Protein AF-A0A9D3VYA8-F1 (afdb_monomer)

Mean predicted aligned error: 19.54 Å

pLDDT: mean 80.14, std 23.49, range [23.16, 98.88]

Sequence (656 aa):
MRLHTLLFSSLFLSYAVVLATAVQCGEEAGGALCPGGICRSKWGYCGTTDSYCLVENGCQLNCTDGDSGGGGGGGGGGGGSGGDGGALGDIISSELFEEMLPYRNDRRCPAANFYTYDASIAAAKLYPDFAATGDNDTRKRKVAAFLGQTSHETTGGWEGAPGGRYAWGYCFNEEVGCPAGYCDNNPNYPCYAGVNHCGRGPMQLSWNYNYGQFGESIGQKEELLQHPEVLKTNVTLSFMSALWLWMTAQPSKPSCHSVITGEWTPSANDIAAGRLPGYGVITNIINGGLECGNGGTDDRVESRIKFYERYCDILGVSYGPNLDCYNQRPFNWALSFCSNALPGSAMQCEKQPCSATAMFPTAQWCCRDANNDYYRHKKIGFRTNCNKGDAGCGCGCGGGSDGGGGLSSIVTREVFEEMLPYRNDPRCPAAGFYTYDALMAAAKAYPAFAATGDDATRKREVAAFFGQTSHETAAGRGRNPPGGPFLWGYCYSKEVKPLSEYCEWTNQQFPCVPGQKYYGRGPIQLTWNYNYGQFGAAIGKEKEMLENPDLLLTDASLAFQSALWFWMTPQRLMPSCHDVIVGAWMPSARDKAAGRFPGYGVITNIINGGQCGRGRNAAGEDRIGFYKRYCDMFGVNPGDYLDCYNQKDFRKDSLY

Radius of gyration: 30.88 Å; Cα contacts (8 Å, |Δi|>4): 1058; chains: 1; bounding box: 106×86×83 Å

Structure (mmCIF, N/CA/C/O backbone):
data_AF-A0A9D3VYA8-F1
#
_entry.id   AF-A0A9D3VYA8-F1
#
loop_
_atom_site.group_PDB
_atom_site.id
_atom_site.type_symbol
_atom_site.label_atom_id
_atom_site.label_alt_id
_atom_site.label_comp_id
_atom_site.label_asym_id
_atom_site.label_entity_id
_atom_site.label_seq_id
_atom_site.pdbx_PDB_ins_code
_atom_site.Cartn_x
_atom_site.Cartn_y
_atom_site.Cartn_z
_atom_site.occupancy
_atom_site.B_iso_or_equiv
_atom_site.auth_seq_id
_atom_site.auth_comp_id
_atom_site.auth_asym_id
_atom_site.auth_atom_id
_atom_site.pdbx_PDB_model_num
ATOM 1 N N . MET A 1 1 ? -75.998 -3.523 -37.723 1.00 33.00 1 MET A N 1
ATOM 2 C CA . MET A 1 1 ? -75.131 -2.939 -38.768 1.00 33.00 1 MET A CA 1
ATOM 3 C C . MET A 1 1 ? -73.687 -3.243 -38.355 1.00 33.00 1 MET A C 1
ATOM 5 O O . MET A 1 1 ? -73.348 -2.806 -37.272 1.00 33.00 1 MET A O 1
ATOM 9 N N . ARG A 1 2 ? -72.977 -4.114 -39.112 1.00 34.09 2 ARG A N 1
ATOM 10 C CA . ARG A 1 2 ? -71.502 -4.267 -39.353 1.00 34.09 2 ARG A CA 1
ATOM 11 C C . ARG A 1 2 ? -70.496 -3.772 -38.272 1.00 34.09 2 ARG A C 1
ATOM 13 O O . ARG A 1 2 ? -70.697 -2.693 -37.755 1.00 34.09 2 ARG A O 1
ATOM 20 N N . LEU A 1 3 ? -69.321 -4.348 -37.971 1.00 33.41 3 LEU A N 1
ATOM 21 C CA . LEU A 1 3 ? -68.477 -5.469 -38.434 1.00 33.41 3 LEU A CA 1
ATOM 22 C C . LEU A 1 3 ? -67.254 -5.566 -37.460 1.00 33.41 3 LEU A C 1
ATOM 24 O O . LEU A 1 3 ? -67.073 -4.706 -36.606 1.00 33.41 3 LEU A O 1
ATOM 28 N N . HIS A 1 4 ? -66.424 -6.592 -37.654 1.00 36.47 4 HIS A N 1
ATOM 29 C CA . HIS A 1 4 ? -65.164 -7.023 -37.017 1.00 36.47 4 HIS A CA 1
ATOM 30 C C . HIS A 1 4 ? -63.978 -6.036 -36.798 1.00 36.47 4 HIS A C 1
ATOM 32 O O . HIS A 1 4 ? -63.759 -5.129 -37.587 1.00 36.47 4 HIS A O 1
ATOM 38 N N . THR A 1 5 ? -63.200 -6.340 -35.740 1.00 38.28 5 THR A N 1
ATOM 39 C CA . THR A 1 5 ? -61.725 -6.530 -35.568 1.00 38.28 5 THR A CA 1
ATOM 40 C C . THR A 1 5 ? -60.646 -5.810 -36.435 1.00 38.28 5 THR A C 1
ATOM 42 O O . THR A 1 5 ? -60.729 -5.834 -37.655 1.00 38.28 5 THR A O 1
ATOM 45 N N . LEU A 1 6 ? -59.533 -5.424 -35.755 1.00 37.41 6 LEU A N 1
ATOM 46 C CA . LEU A 1 6 ? -58.081 -5.366 -36.136 1.00 37.41 6 LEU A CA 1
ATOM 47 C C . LEU A 1 6 ? -57.352 -4.012 -36.417 1.00 37.41 6 LEU A C 1
ATOM 49 O O . LEU A 1 6 ? -57.686 -3.295 -37.347 1.00 37.41 6 LEU A O 1
ATOM 53 N N . LEU A 1 7 ? -56.245 -3.834 -35.655 1.00 37.84 7 LEU A N 1
ATOM 54 C CA . LEU A 1 7 ? -54.875 -3.322 -35.957 1.00 37.84 7 LEU A CA 1
ATOM 55 C C . LEU A 1 7 ? -54.589 -1.870 -36.418 1.00 37.84 7 LEU A C 1
ATOM 57 O O . LEU A 1 7 ? -55.109 -1.442 -37.433 1.00 37.84 7 LEU A O 1
ATOM 61 N N . PHE A 1 8 ? -53.643 -1.206 -35.716 1.00 33.47 8 PHE A N 1
ATOM 62 C CA . PHE A 1 8 ? -52.465 -0.402 -36.176 1.00 33.47 8 PHE A CA 1
ATOM 63 C C . PHE A 1 8 ? -51.817 0.244 -34.919 1.00 33.47 8 PHE A C 1
ATOM 65 O O . PHE A 1 8 ? -52.465 1.034 -34.244 1.00 33.47 8 PHE A O 1
ATOM 72 N N . SER A 1 9 ? -50.725 -0.254 -34.324 1.00 32.47 9 SER A N 1
ATOM 73 C CA . SER A 1 9 ? -49.282 -0.177 -34.654 1.00 32.47 9 SER A CA 1
ATOM 74 C C . SER A 1 9 ? -48.638 1.230 -34.698 1.00 32.47 9 SER A C 1
ATOM 76 O O . SER A 1 9 ? -48.922 2.035 -35.574 1.00 32.47 9 SER A O 1
ATOM 78 N N . SER A 1 10 ? -47.682 1.426 -33.772 1.00 35.53 10 SER A N 1
ATOM 79 C CA . SER A 1 10 ? -46.368 2.094 -33.906 1.00 35.53 10 SER A CA 1
ATOM 80 C C . SER A 1 10 ? -46.259 3.548 -34.404 1.00 35.53 10 SER A C 1
ATOM 82 O O . SER A 1 10 ? -46.356 3.792 -35.600 1.00 35.53 10 SER A O 1
ATOM 84 N N . LEU A 1 11 ? -45.860 4.467 -33.511 1.00 31.92 11 LEU A N 1
ATOM 85 C CA . LEU A 1 11 ? -44.580 5.212 -33.548 1.00 31.92 11 LEU A CA 1
ATOM 86 C C . LEU A 1 11 ? -44.562 6.244 -32.397 1.00 31.92 11 LEU A C 1
ATOM 88 O O . LEU A 1 11 ? -45.218 7.275 -32.477 1.00 31.92 11 LEU A O 1
ATOM 92 N N . PHE A 1 12 ? -43.777 6.003 -31.348 1.00 32.81 12 PHE A N 1
ATOM 93 C CA . PHE A 1 12 ? -43.219 7.080 -30.524 1.00 32.81 12 PHE A CA 1
ATOM 94 C C . PHE A 1 12 ? -41.742 6.763 -30.330 1.00 32.81 12 PHE A C 1
ATOM 96 O O . PHE A 1 12 ? -41.365 5.895 -29.548 1.00 32.81 12 PHE A O 1
ATOM 103 N N . LEU A 1 13 ? -40.924 7.419 -31.150 1.00 35.16 13 LEU A N 1
ATOM 104 C CA . LEU A 1 13 ? -39.476 7.383 -31.072 1.00 35.16 13 LEU A CA 1
ATOM 105 C C . LEU A 1 13 ? -39.065 8.254 -29.879 1.00 35.16 13 LEU A C 1
ATOM 107 O O . LEU A 1 13 ? -39.243 9.470 -29.884 1.00 35.16 13 LEU A O 1
ATOM 111 N N . SER A 1 14 ? -38.561 7.605 -28.840 1.00 32.88 14 SER A N 1
ATOM 112 C CA . SER A 1 14 ? -37.882 8.214 -27.706 1.00 32.88 14 SER A CA 1
ATOM 113 C C . SER A 1 14 ? -36.555 8.822 -28.162 1.00 32.88 14 SER A C 1
ATOM 115 O O . SER A 1 14 ? -35.639 8.090 -28.533 1.00 32.88 14 SER A O 1
ATOM 117 N N . TYR A 1 15 ? -36.441 10.147 -28.096 1.00 28.88 15 TYR A N 1
ATOM 118 C CA . TYR A 1 15 ? -35.158 10.847 -28.103 1.00 28.88 15 TYR A CA 1
ATOM 119 C C . TYR A 1 15 ? -34.894 11.316 -26.668 1.00 28.88 15 TYR A C 1
ATOM 121 O O . TYR A 1 15 ? -35.325 12.390 -26.257 1.00 28.88 15 TYR A O 1
ATOM 129 N N . ALA A 1 16 ? -34.253 10.464 -25.870 1.00 32.81 16 ALA A N 1
ATOM 130 C CA . ALA A 1 16 ? -33.649 10.882 -24.614 1.00 32.81 16 ALA A CA 1
ATOM 131 C C . ALA A 1 16 ? -32.246 11.398 -24.949 1.00 32.81 16 ALA A C 1
ATOM 133 O O . ALA A 1 16 ? -31.333 10.622 -25.222 1.00 32.81 16 ALA A O 1
ATOM 134 N N . VAL A 1 17 ? -32.099 12.721 -24.995 1.00 30.31 17 VAL A N 1
ATOM 135 C CA . VAL A 1 17 ? -30.789 13.374 -25.036 1.00 30.31 17 VAL A CA 1
ATOM 136 C C . VAL A 1 17 ? -30.126 13.125 -23.684 1.00 30.31 17 VAL A C 1
ATOM 138 O O . VAL A 1 17 ? -30.571 13.652 -22.666 1.00 30.31 17 VAL A O 1
ATOM 141 N N . VAL A 1 18 ? -29.078 12.305 -23.669 1.00 29.38 18 VAL A N 1
ATOM 142 C CA . VAL A 1 18 ? -28.147 12.225 -22.542 1.00 29.38 18 VAL A CA 1
ATOM 143 C C . VAL A 1 18 ? -27.319 13.507 -22.572 1.00 29.38 18 VAL A C 1
ATOM 145 O O . VAL A 1 18 ? -26.428 13.663 -23.404 1.00 29.38 18 VAL A O 1
ATOM 148 N N . LEU A 1 19 ? -27.652 14.461 -21.704 1.00 30.20 19 LEU A N 1
ATOM 149 C CA . LEU A 1 19 ? -26.764 15.577 -21.401 1.00 30.20 19 LEU A CA 1
ATOM 150 C C . LEU A 1 19 ? -25.624 15.027 -20.543 1.00 30.20 19 LEU A C 1
ATOM 152 O O . LEU A 1 19 ? -25.824 14.708 -19.373 1.00 30.20 19 LEU A O 1
ATOM 156 N N . ALA A 1 20 ? -24.435 14.903 -21.134 1.00 36.03 20 ALA A N 1
ATOM 157 C CA . ALA A 1 20 ? -23.204 14.780 -20.369 1.00 36.03 20 ALA A CA 1
ATOM 158 C C . ALA A 1 20 ? -23.088 16.024 -19.476 1.00 36.03 20 ALA A C 1
ATOM 160 O O . ALA A 1 20 ? -23.044 17.152 -19.972 1.00 36.03 20 ALA A O 1
ATOM 161 N N . THR A 1 21 ? -23.108 15.844 -18.159 1.00 42.31 21 THR A N 1
ATOM 162 C CA . THR A 1 21 ? -22.959 16.951 -17.214 1.00 42.31 21 THR A CA 1
ATOM 163 C C . THR A 1 21 ? -21.509 17.420 -17.238 1.00 42.31 21 THR A C 1
ATOM 165 O O . THR A 1 21 ? -20.638 16.797 -16.636 1.00 42.31 21 THR A O 1
ATOM 168 N N . ALA A 1 22 ? -21.235 18.504 -17.963 1.00 56.75 22 ALA A N 1
ATOM 169 C CA . ALA A 1 22 ? -19.954 19.194 -17.889 1.00 56.75 22 ALA A CA 1
ATOM 170 C C . ALA A 1 22 ? -19.773 19.787 -16.479 1.00 56.75 22 ALA A C 1
ATOM 172 O O . ALA A 1 22 ? -20.692 20.400 -15.934 1.00 56.75 22 ALA A O 1
ATOM 173 N N . VAL A 1 23 ? -18.592 19.603 -15.887 1.00 71.94 23 VAL A N 1
ATOM 174 C CA . VAL A 1 23 ? -18.273 20.115 -14.546 1.00 71.94 23 VAL A CA 1
ATOM 175 C C . VAL A 1 23 ? -18.161 21.639 -14.604 1.00 71.94 23 VAL A C 1
ATOM 177 O O . VAL A 1 23 ? -17.323 22.165 -15.339 1.00 71.94 23 VAL A O 1
ATOM 180 N N . GLN A 1 24 ? -19.007 22.339 -13.844 1.00 78.44 24 GLN A N 1
ATOM 181 C CA . GLN A 1 24 ? -18.977 23.799 -13.725 1.00 78.44 24 GLN A CA 1
ATOM 182 C C . GLN A 1 24 ? -17.791 24.272 -12.875 1.00 78.44 24 GLN A C 1
ATOM 184 O O . GLN A 1 24 ? -17.395 23.623 -11.908 1.00 78.44 24 GLN A O 1
ATOM 189 N N . CYS A 1 25 ? -17.223 25.418 -13.234 1.00 78.69 25 CYS A N 1
ATOM 190 C CA . CYS A 1 25 ? -16.074 26.039 -12.587 1.00 78.69 25 CYS A CA 1
ATOM 191 C C . CYS A 1 25 ? -16.088 27.566 -12.778 1.00 78.69 25 CYS A C 1
ATOM 193 O O . CYS A 1 25 ? -16.800 28.099 -13.622 1.00 78.69 25 CYS A O 1
ATOM 195 N N . GLY A 1 26 ? -15.278 28.294 -12.008 1.00 74.56 26 GLY A N 1
ATOM 196 C CA . GLY A 1 26 ? -15.246 29.763 -12.062 1.00 74.56 26 GLY A CA 1
ATOM 197 C C . GLY A 1 26 ? -16.197 30.438 -11.077 1.00 74.56 26 GLY A C 1
ATOM 198 O O . GLY A 1 26 ? -16.671 29.809 -10.133 1.00 74.56 26 GLY A O 1
ATOM 199 N N . GLU A 1 27 ? -16.406 31.747 -11.237 1.00 72.25 27 GLU A N 1
ATOM 200 C CA . GLU A 1 27 ? -17.120 32.579 -10.251 1.00 72.25 27 GLU A CA 1
ATOM 201 C C . GLU A 1 27 ? -18.569 32.132 -10.036 1.00 72.25 27 GLU A C 1
ATOM 203 O O . GLU A 1 27 ? -19.033 32.070 -8.898 1.00 72.25 27 GLU A O 1
ATOM 208 N N . GLU A 1 28 ? -19.244 31.715 -11.107 1.00 69.69 28 GLU A N 1
ATOM 209 C CA . GLU A 1 28 ? -20.617 31.196 -11.064 1.00 69.69 28 GLU A CA 1
ATOM 210 C C . GLU A 1 28 ? -20.727 29.852 -10.316 1.00 69.69 28 GLU A C 1
ATOM 212 O O . GLU A 1 28 ? -21.808 29.477 -9.872 1.00 69.69 28 GLU A O 1
ATOM 217 N N . ALA A 1 29 ? -19.596 29.170 -10.094 1.00 68.38 29 ALA A N 1
ATOM 218 C CA . ALA A 1 29 ? -19.467 27.949 -9.300 1.00 68.38 29 ALA A CA 1
ATOM 219 C C . ALA A 1 29 ? -18.707 28.186 -7.975 1.00 68.38 29 ALA A C 1
ATOM 221 O O . ALA A 1 29 ? -17.994 27.306 -7.490 1.00 68.38 29 ALA A O 1
ATOM 222 N N . GLY A 1 30 ? -18.793 29.391 -7.398 1.00 70.75 30 GLY A N 1
ATOM 223 C CA . GLY A 1 30 ? -18.169 29.711 -6.107 1.00 70.75 30 GLY A CA 1
ATOM 224 C C . GLY A 1 30 ? -16.637 29.749 -6.140 1.00 70.75 30 GLY A C 1
ATOM 225 O O . GLY A 1 30 ? -15.991 29.525 -5.119 1.00 70.75 30 GLY A O 1
ATOM 226 N N . GLY A 1 31 ? -16.045 29.997 -7.312 1.00 69.50 31 GLY A N 1
ATOM 227 C CA . GLY A 1 31 ? -14.595 30.031 -7.510 1.00 69.50 31 GLY A CA 1
ATOM 228 C C . GLY A 1 31 ? -13.957 28.661 -7.758 1.00 69.50 31 GLY A C 1
ATOM 229 O O . GLY A 1 31 ? -12.730 28.575 -7.812 1.00 69.50 31 GLY A O 1
ATOM 230 N N . ALA A 1 32 ? -14.756 27.603 -7.942 1.00 69.50 32 ALA A N 1
ATOM 231 C CA . ALA A 1 32 ? -14.263 26.244 -8.146 1.00 69.50 32 ALA A CA 1
ATOM 232 C C . ALA A 1 32 ? -13.229 26.159 -9.287 1.00 69.50 32 ALA A C 1
ATOM 234 O O . ALA A 1 32 ? -13.427 26.679 -10.395 1.00 69.50 32 ALA A O 1
ATOM 235 N N . LEU A 1 33 ? -12.098 25.510 -9.001 1.00 78.94 33 LEU A N 1
ATOM 236 C CA . LEU A 1 33 ? -11.060 25.203 -9.982 1.00 78.94 33 LEU A CA 1
ATOM 237 C C . LEU A 1 33 ? -11.414 23.931 -10.744 1.00 78.94 33 LEU A C 1
ATOM 239 O O . LEU A 1 33 ? -12.127 23.067 -10.235 1.00 78.94 33 LEU A O 1
ATOM 243 N N . CYS A 1 34 ? -10.881 23.806 -11.955 1.00 74.00 34 CYS A N 1
ATOM 244 C CA . CYS A 1 34 ? -11.037 22.573 -12.702 1.00 74.00 34 CYS A CA 1
ATOM 245 C C . CYS A 1 34 ? -10.220 21.435 -12.078 1.00 74.00 34 CYS A C 1
ATOM 247 O O . CYS A 1 34 ? -9.012 21.608 -11.873 1.00 74.00 34 CYS A O 1
ATOM 249 N N . PRO A 1 35 ? -10.845 20.277 -11.786 1.00 65.31 35 PRO A N 1
ATOM 250 C CA . PRO A 1 35 ? -10.139 19.110 -11.272 1.00 65.31 35 PRO A CA 1
ATOM 251 C C . PRO A 1 35 ? -8.998 18.698 -12.206 1.00 65.31 35 PRO A C 1
ATOM 253 O O . PRO A 1 35 ? -9.144 18.727 -13.425 1.00 65.31 35 PRO A O 1
ATOM 256 N N . GLY A 1 36 ? -7.844 18.338 -11.643 1.00 64.19 36 GLY A N 1
ATOM 257 C CA . GLY A 1 36 ? -6.691 17.886 -12.429 1.00 64.19 36 GLY A CA 1
ATOM 258 C C . GLY A 1 36 ? -5.996 18.969 -13.264 1.00 64.19 36 GLY A C 1
ATOM 259 O O . GLY A 1 36 ? -5.175 18.631 -14.107 1.00 64.19 36 GLY A O 1
ATOM 260 N N . GLY A 1 37 ? -6.302 20.256 -13.055 1.00 70.44 37 GLY A N 1
ATOM 261 C CA . GLY A 1 37 ? -5.626 21.349 -13.764 1.00 70.44 37 GLY A CA 1
ATOM 262 C C . GLY A 1 37 ? -6.012 21.478 -15.240 1.00 70.44 37 GLY A C 1
ATOM 263 O O . GLY A 1 37 ? -5.282 22.096 -16.007 1.00 70.44 37 GLY A O 1
ATOM 264 N N . ILE A 1 38 ? -7.155 20.918 -15.644 1.00 82.00 38 ILE A N 1
ATOM 265 C CA . ILE A 1 38 ? -7.670 21.046 -17.015 1.00 82.00 38 ILE A CA 1
ATOM 266 C C . ILE A 1 38 ? -8.242 22.446 -17.283 1.00 82.00 38 ILE A C 1
ATOM 268 O O . ILE A 1 38 ? -8.399 23.262 -16.366 1.00 82.00 38 ILE A O 1
ATOM 272 N N . CYS A 1 39 ? -8.528 22.733 -18.550 1.00 86.56 39 CYS A N 1
ATOM 273 C CA . CYS A 1 39 ? -8.854 24.071 -19.020 1.00 86.56 39 CYS A CA 1
ATOM 274 C C . CYS A 1 39 ? -10.237 24.534 -18.559 1.00 86.56 39 CYS A C 1
ATOM 276 O O . CYS A 1 39 ? -11.213 23.775 -18.593 1.00 86.56 39 CYS A O 1
ATOM 278 N N . ARG A 1 40 ? -10.332 25.812 -18.181 1.00 89.62 40 ARG A N 1
ATOM 279 C CA . ARG A 1 40 ? -11.600 26.505 -17.936 1.00 89.62 40 ARG A CA 1
ATOM 280 C C . ARG A 1 40 ? -12.033 27.216 -19.211 1.00 89.62 40 ARG A C 1
ATOM 282 O O . ARG A 1 40 ? -11.410 28.196 -19.608 1.00 89.62 40 ARG A O 1
ATOM 289 N N . SER A 1 41 ? -13.143 26.778 -19.796 1.00 87.94 41 SER A N 1
ATOM 290 C CA . SER A 1 41 ? -13.761 27.466 -20.937 1.00 87.94 41 SER A CA 1
ATOM 291 C C . SER A 1 41 ? -14.290 28.857 -20.565 1.00 87.94 41 SER A C 1
ATOM 293 O O . SER A 1 41 ? -14.527 29.156 -19.392 1.00 87.94 41 SER A O 1
ATOM 295 N N . LYS A 1 42 ? -14.593 29.684 -21.577 1.00 86.69 42 LYS A N 1
ATOM 296 C CA . LYS A 1 42 ? -15.246 30.996 -21.385 1.00 86.69 42 LYS A CA 1
ATOM 297 C C . LYS A 1 42 ? -16.598 30.946 -20.672 1.00 86.69 42 LYS A C 1
ATOM 299 O O . LYS A 1 42 ? -17.074 31.977 -20.213 1.00 86.69 42 LYS A O 1
ATOM 304 N N . TRP A 1 43 ? -17.217 29.769 -20.620 1.00 83.44 43 TRP A N 1
ATOM 305 C CA . TRP A 1 43 ? -18.551 29.550 -20.066 1.00 83.44 43 TRP A CA 1
ATOM 306 C C . TRP A 1 43 ? -18.526 28.968 -18.650 1.00 83.44 43 TRP A C 1
ATOM 308 O O . TRP A 1 43 ? -19.571 28.565 -18.157 1.00 83.44 43 TRP A O 1
ATOM 318 N N . GLY A 1 44 ? -17.352 28.870 -18.013 1.00 84.12 44 GLY A N 1
ATOM 319 C CA . GLY A 1 44 ? -17.255 28.329 -16.657 1.00 84.12 44 GLY A CA 1
ATOM 320 C C . GLY A 1 44 ? -17.471 26.818 -16.600 1.00 84.12 44 GLY A C 1
ATOM 321 O O . GLY A 1 44 ? -18.125 26.311 -15.695 1.00 84.12 44 GLY A O 1
ATOM 322 N N . TYR A 1 45 ? -16.932 26.086 -17.576 1.00 84.56 45 TYR A N 1
ATOM 323 C CA . TYR A 1 45 ? -16.919 24.620 -17.571 1.00 84.56 45 TYR A CA 1
ATOM 324 C C . TYR A 1 45 ? -15.518 24.081 -17.805 1.00 84.56 45 TYR A C 1
ATOM 326 O O . TYR A 1 45 ? -14.739 24.681 -18.553 1.00 84.56 45 TYR A O 1
ATOM 334 N N . CYS A 1 46 ? -15.232 22.933 -17.199 1.00 83.06 46 CYS A N 1
ATOM 335 C CA . CYS A 1 46 ? -13.968 22.224 -17.334 1.00 83.06 46 CYS A CA 1
ATOM 336 C C . CYS A 1 46 ? -13.967 21.272 -18.523 1.00 83.06 46 CYS A C 1
ATOM 338 O O . CYS A 1 46 ? -14.928 20.532 -18.733 1.00 83.06 46 CYS A O 1
ATOM 340 N N . GLY A 1 47 ? -12.865 21.258 -19.267 1.00 77.44 47 GLY A N 1
ATO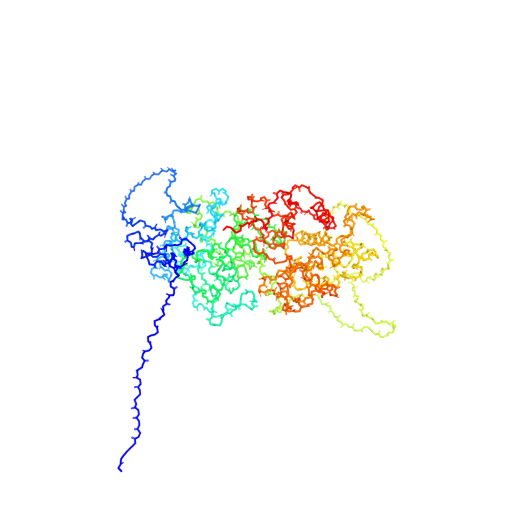M 341 C CA . GLY A 1 47 ? -12.677 20.342 -20.384 1.00 77.44 47 GLY A CA 1
ATOM 342 C C . GLY A 1 47 ? -11.263 20.406 -20.945 1.00 77.44 47 GLY A C 1
ATOM 343 O O . GLY A 1 47 ? -10.449 21.225 -20.528 1.00 77.44 47 GLY A O 1
ATOM 344 N N . THR A 1 48 ? -10.973 19.505 -21.876 1.00 79.69 48 THR A N 1
ATOM 345 C CA . THR A 1 48 ? -9.631 19.307 -22.448 1.00 79.69 48 THR A CA 1
ATOM 346 C C . THR A 1 48 ? -9.581 19.519 -23.960 1.00 79.69 48 THR A C 1
ATOM 348 O O . THR A 1 48 ? -8.534 19.327 -24.565 1.00 79.69 48 THR A O 1
ATOM 351 N N . THR A 1 49 ? -10.702 19.879 -24.592 1.00 75.50 49 THR A N 1
ATOM 352 C CA . THR A 1 49 ? -10.758 20.114 -26.043 1.00 75.50 49 THR A CA 1
ATOM 353 C C . THR A 1 49 ? -10.492 21.579 -26.373 1.00 75.50 49 THR A C 1
ATOM 355 O O . THR A 1 49 ? -10.631 22.453 -25.516 1.00 75.50 49 THR A O 1
ATOM 358 N N . ASP A 1 50 ? -10.202 21.872 -27.638 1.00 79.81 50 ASP A N 1
ATOM 359 C CA . ASP A 1 50 ? -9.936 23.225 -28.146 1.00 79.81 50 ASP A CA 1
ATOM 360 C C . ASP A 1 50 ? -11.007 24.256 -27.763 1.00 79.81 50 ASP A C 1
ATOM 362 O O . ASP A 1 50 ? -10.700 25.414 -27.479 1.00 79.81 50 ASP A O 1
ATOM 366 N N . SER A 1 51 ? -12.271 23.828 -27.687 1.00 76.06 51 SER A N 1
ATOM 367 C CA . SER A 1 51 ? -13.396 24.675 -27.262 1.00 76.06 51 SER A CA 1
ATOM 368 C C . SER A 1 51 ? -13.329 25.124 -25.791 1.00 76.06 51 SER A C 1
ATOM 370 O O . SER A 1 51 ? -13.960 26.116 -25.423 1.00 76.06 51 SER A O 1
ATOM 372 N N . TYR A 1 52 ? -12.548 24.423 -24.963 1.00 83.50 52 TYR A N 1
ATOM 373 C CA . TYR A 1 52 ? -12.296 24.730 -23.553 1.00 83.50 52 TYR A CA 1
ATOM 374 C C . TYR A 1 52 ? -10.911 25.335 -23.326 1.00 83.50 52 TYR A C 1
ATOM 376 O O . TYR A 1 52 ? -10.771 26.151 -22.418 1.00 83.50 52 TYR A O 1
ATOM 384 N N . CYS A 1 53 ? -9.917 24.930 -24.120 1.00 84.69 53 CYS A N 1
ATOM 385 C CA . CYS A 1 53 ? -8.503 25.202 -23.870 1.00 84.69 53 CYS A CA 1
ATOM 386 C C . CYS A 1 53 ? -7.911 26.347 -24.686 1.00 84.69 53 CYS A C 1
ATOM 388 O O . CYS A 1 53 ? -7.018 27.025 -24.184 1.00 84.69 53 CYS A O 1
ATOM 390 N N . LEU A 1 54 ? -8.389 26.609 -25.905 1.00 84.50 54 LEU A N 1
ATOM 391 C CA . LEU A 1 54 ? -7.765 27.639 -26.732 1.00 84.50 54 LEU A CA 1
ATOM 392 C C . LEU A 1 54 ? -8.082 29.043 -26.219 1.00 84.50 54 LEU A C 1
ATOM 394 O O . LEU A 1 54 ? -9.242 29.389 -25.959 1.00 84.50 54 LEU A O 1
ATOM 398 N N . VAL A 1 55 ? -7.046 29.880 -26.141 1.00 83.88 55 VAL A N 1
ATOM 399 C CA . VAL A 1 55 ? -7.191 31.303 -25.802 1.00 83.88 55 VAL A CA 1
ATOM 400 C C . VAL A 1 55 ? -8.125 32.003 -26.797 1.00 83.88 55 VAL A C 1
ATOM 402 O O . VAL A 1 55 ? -8.995 32.767 -26.380 1.00 83.88 55 VAL A O 1
ATOM 405 N N . GLU A 1 56 ? -8.055 31.662 -28.090 1.00 83.38 56 GLU A N 1
ATOM 406 C CA . GLU A 1 56 ? -8.965 32.194 -29.119 1.00 83.38 56 GLU A CA 1
ATOM 407 C C . GLU A 1 56 ? -10.442 31.823 -28.895 1.00 83.38 56 GLU A C 1
ATOM 409 O O . GLU A 1 56 ? -11.339 32.594 -29.241 1.00 83.38 56 GLU A O 1
ATOM 414 N N . ASN A 1 57 ? -10.715 30.693 -28.234 1.00 81.31 57 ASN A N 1
ATOM 415 C CA . ASN A 1 57 ? -12.071 30.274 -27.872 1.00 81.31 57 ASN A CA 1
ATOM 416 C C . ASN A 1 57 ? -12.555 30.878 -26.543 1.00 81.31 57 ASN A C 1
ATOM 418 O O . ASN A 1 57 ? -13.711 30.668 -26.154 1.00 81.31 57 ASN A O 1
ATOM 422 N N . GLY A 1 58 ? -11.720 31.696 -25.894 1.00 77.81 58 GLY A N 1
ATOM 423 C CA . GLY A 1 58 ? -12.018 32.425 -24.664 1.00 77.81 58 GLY A CA 1
ATOM 424 C C . GLY A 1 58 ? -11.705 31.648 -23.386 1.00 77.81 58 GLY A C 1
ATOM 425 O O . GLY A 1 58 ? -12.319 31.910 -22.352 1.00 77.81 58 GLY A O 1
ATOM 426 N N . CYS A 1 59 ? -10.789 30.679 -23.436 1.00 90.44 59 CYS A N 1
ATOM 427 C CA . CYS A 1 59 ? -10.330 29.997 -22.231 1.00 90.44 59 CYS A CA 1
ATOM 428 C C . CYS A 1 59 ? -9.883 31.000 -21.144 1.00 90.44 59 CYS A C 1
ATOM 430 O O . CYS A 1 59 ? -9.230 32.003 -21.427 1.00 90.44 59 CYS A O 1
ATOM 432 N N . GLN A 1 60 ? -10.258 30.728 -19.893 1.00 79.06 60 GLN A N 1
ATOM 433 C CA . GLN A 1 60 ? -10.043 31.612 -18.744 1.00 79.06 60 GLN A CA 1
ATOM 434 C C . GLN A 1 60 ? -8.925 31.136 -17.802 1.00 79.06 60 GLN A C 1
ATOM 436 O O . GLN A 1 60 ? -8.397 31.940 -17.037 1.00 79.06 60 GLN A O 1
ATOM 441 N N . LEU A 1 61 ? -8.593 29.838 -17.793 1.00 79.06 61 LEU A N 1
ATOM 442 C CA . LEU A 1 61 ? -7.566 29.254 -16.920 1.00 79.06 61 LEU A CA 1
ATOM 443 C C . LEU A 1 61 ? -7.008 27.959 -17.532 1.00 79.06 61 LEU A C 1
ATOM 445 O O . LEU A 1 61 ? -7.786 27.168 -18.062 1.00 79.06 61 LEU A O 1
ATOM 449 N N . ASN A 1 62 ? -5.695 27.727 -17.400 1.00 80.19 62 ASN A N 1
ATOM 450 C CA . ASN A 1 62 ? -4.964 26.581 -17.973 1.00 80.19 62 ASN A CA 1
ATOM 451 C C . ASN A 1 62 ? -5.121 26.471 -19.501 1.00 80.19 62 ASN A C 1
ATOM 453 O O . ASN A 1 62 ? -5.446 25.413 -20.025 1.00 80.19 62 ASN A O 1
ATOM 457 N N . CYS A 1 63 ? -4.938 27.595 -20.195 1.00 84.62 63 CYS A N 1
ATOM 458 C CA . CYS A 1 63 ? -5.199 27.736 -21.626 1.00 84.62 63 CYS A CA 1
ATOM 459 C C . CYS A 1 63 ? -3.974 27.445 -22.490 1.00 84.62 63 CYS A C 1
ATOM 461 O O . CYS A 1 63 ? -2.840 27.571 -22.031 1.00 84.62 63 CYS A O 1
ATOM 463 N N . THR A 1 64 ? -4.218 27.122 -23.756 1.00 79.50 64 THR A N 1
ATOM 464 C CA . THR A 1 64 ? -3.198 26.884 -24.779 1.00 79.50 64 THR A CA 1
ATOM 465 C C . THR A 1 64 ? -3.274 27.956 -25.869 1.00 79.50 64 THR A C 1
ATOM 467 O O . THR A 1 64 ? -4.364 28.293 -26.346 1.00 79.50 64 THR A O 1
ATOM 470 N N . ASP A 1 65 ? -2.119 28.490 -26.269 1.00 66.62 65 ASP A N 1
ATOM 471 C CA . ASP A 1 65 ? -2.006 29.410 -27.403 1.00 66.62 65 ASP A CA 1
ATOM 472 C C . ASP A 1 65 ? -2.027 28.594 -28.702 1.00 66.62 65 ASP A C 1
ATOM 474 O O . ASP A 1 65 ? -1.250 27.655 -28.874 1.00 66.62 65 ASP A O 1
ATOM 478 N N . GLY A 1 66 ? -2.971 28.902 -29.591 1.00 55.00 66 GLY A N 1
ATOM 479 C CA . GLY A 1 66 ? -3.152 28.186 -30.850 1.00 55.00 66 GLY A CA 1
ATOM 480 C C . GLY A 1 66 ? -2.036 28.498 -31.841 1.00 55.00 66 GLY A C 1
ATOM 481 O O . GLY A 1 66 ? -2.208 29.362 -32.693 1.00 55.00 66 GLY A O 1
ATOM 482 N N . ASP A 1 67 ? -0.912 27.791 -31.753 1.00 42.69 67 ASP A N 1
ATOM 483 C CA . ASP A 1 67 ? 0.037 27.699 -32.862 1.00 42.69 67 ASP A CA 1
ATOM 484 C C . ASP A 1 67 ? 0.559 26.263 -32.999 1.00 42.69 67 ASP A C 1
ATOM 486 O O . ASP A 1 67 ? 1.393 25.772 -32.240 1.00 42.69 67 ASP A O 1
ATOM 490 N N . SER A 1 68 ? -0.003 25.542 -33.963 1.00 43.03 68 SER A N 1
ATOM 491 C CA . SER A 1 68 ? 0.501 24.257 -34.442 1.00 43.03 68 SER A CA 1
ATOM 492 C C . SER A 1 68 ? 0.461 24.288 -35.963 1.00 43.03 68 SER A C 1
ATOM 494 O O . SER A 1 68 ? -0.494 23.838 -36.595 1.00 43.03 68 SER A O 1
ATOM 496 N N . GLY A 1 69 ? 1.510 24.864 -36.549 1.00 34.34 69 GLY A N 1
ATOM 497 C CA . GLY A 1 69 ? 1.732 24.934 -37.988 1.00 34.34 69 GLY A CA 1
ATOM 498 C C . GLY A 1 69 ? 3.103 24.391 -38.400 1.00 34.34 69 GLY A C 1
ATOM 499 O O . GLY A 1 69 ? 4.075 25.127 -38.429 1.00 34.34 69 GLY A O 1
ATOM 500 N N . GLY A 1 70 ? 3.144 23.104 -38.757 1.00 30.95 70 GLY A N 1
ATOM 501 C CA . GLY A 1 70 ? 3.921 22.520 -39.863 1.00 30.95 70 GLY A CA 1
ATOM 502 C C . GLY A 1 70 ? 5.433 22.778 -40.023 1.00 30.95 70 GLY A C 1
ATOM 503 O O . GLY A 1 70 ? 5.848 23.812 -40.525 1.00 30.95 70 GLY A O 1
ATOM 504 N N . GLY A 1 71 ? 6.206 21.690 -39.904 1.00 29.50 71 GLY A N 1
ATOM 505 C CA . GLY A 1 71 ? 7.066 21.220 -41.001 1.00 29.50 71 GLY A CA 1
ATOM 506 C C . GLY A 1 71 ? 8.541 21.647 -41.037 1.00 29.50 71 GLY A C 1
ATOM 507 O O . GLY A 1 71 ? 8.872 22.772 -41.381 1.00 29.50 71 GLY A O 1
ATOM 508 N N . GLY A 1 72 ? 9.422 20.644 -40.927 1.00 27.31 72 GLY A N 1
ATOM 509 C CA . GLY A 1 72 ? 10.577 20.519 -41.825 1.00 27.31 72 GLY A CA 1
ATOM 510 C C . GLY A 1 72 ? 11.972 20.793 -41.255 1.00 27.31 72 GLY A C 1
ATOM 511 O O . GLY A 1 72 ? 12.432 21.924 -41.245 1.00 27.31 72 GLY A O 1
ATOM 512 N N . GLY A 1 73 ? 12.709 19.703 -41.014 1.00 27.33 73 GLY A N 1
ATOM 513 C CA . GLY A 1 73 ? 14.072 19.552 -41.535 1.00 27.33 73 GLY A CA 1
ATOM 514 C C . GLY A 1 73 ? 15.251 19.950 -40.641 1.00 27.33 73 GLY A C 1
ATOM 515 O O . GLY A 1 73 ? 15.525 21.123 -40.436 1.00 27.33 73 GLY A O 1
ATOM 516 N N . GLY A 1 74 ? 16.077 18.947 -40.322 1.00 26.86 74 GLY A N 1
ATOM 517 C CA . GLY A 1 74 ? 17.534 19.096 -40.388 1.00 26.86 74 GLY A CA 1
ATOM 518 C C . GLY A 1 74 ? 18.307 19.076 -39.069 1.00 26.86 74 GLY A C 1
ATOM 519 O O . GLY A 1 74 ? 18.531 20.111 -38.465 1.00 26.86 74 GLY A O 1
ATOM 520 N N . GLY A 1 75 ? 18.861 17.902 -38.751 1.00 28.69 75 GLY A N 1
ATOM 521 C CA . GLY A 1 75 ? 20.290 17.753 -38.457 1.00 28.69 75 GLY A CA 1
ATOM 522 C C . GLY A 1 75 ? 20.838 18.223 -37.104 1.00 28.69 75 GLY A C 1
ATOM 523 O O . GLY A 1 75 ? 21.129 19.393 -36.915 1.00 28.69 75 GLY A O 1
ATOM 524 N N . GLY A 1 76 ? 21.232 17.238 -36.290 1.00 28.77 76 GLY A N 1
ATOM 525 C CA . GLY A 1 76 ? 22.555 17.238 -35.659 1.00 28.77 76 GLY A CA 1
ATOM 526 C C . GLY A 1 76 ? 22.673 17.804 -34.243 1.00 28.77 76 GLY A C 1
ATOM 527 O O . GLY A 1 76 ? 22.771 19.004 -34.051 1.00 28.77 76 GLY A O 1
ATOM 528 N N . GLY A 1 77 ? 22.881 16.888 -33.292 1.00 30.00 77 GLY A N 1
ATOM 529 C CA . GLY A 1 77 ? 23.925 17.025 -32.273 1.00 30.00 77 GLY A CA 1
ATOM 530 C C . GLY A 1 77 ? 23.641 17.905 -31.053 1.00 30.00 77 GLY A C 1
ATOM 531 O O . GLY A 1 77 ? 23.812 19.112 -31.094 1.00 30.00 77 GLY A O 1
ATOM 532 N N . GLY A 1 78 ? 23.446 17.235 -29.913 1.00 32.25 78 GLY A N 1
ATOM 533 C CA . GLY A 1 78 ? 24.038 17.653 -28.640 1.00 32.25 78 GLY A CA 1
ATOM 534 C C . GLY A 1 78 ? 23.255 18.653 -27.787 1.00 32.25 78 GLY A C 1
ATOM 535 O O . GLY A 1 78 ? 23.384 19.853 -27.956 1.00 32.25 78 GLY A O 1
ATOM 536 N N . GLY A 1 79 ? 22.612 18.120 -26.744 1.00 34.56 79 GLY A N 1
ATOM 537 C CA . GLY A 1 79 ? 22.599 18.717 -25.405 1.00 34.56 79 GLY A CA 1
ATOM 538 C C . GLY A 1 79 ? 21.695 19.929 -25.156 1.00 34.56 79 GLY A C 1
ATOM 539 O O . GLY A 1 79 ? 22.080 21.059 -25.417 1.00 34.56 79 GLY A O 1
ATOM 540 N N . GLY A 1 80 ? 20.601 19.685 -24.428 1.00 35.00 80 GLY A N 1
ATOM 541 C CA . GLY A 1 80 ? 20.094 20.629 -23.426 1.00 35.00 80 GLY A CA 1
ATOM 542 C C . GLY A 1 80 ? 18.808 21.389 -23.765 1.00 35.00 80 GLY A C 1
ATOM 543 O O . GLY A 1 80 ? 18.851 22.420 -24.415 1.00 35.00 80 GLY A O 1
ATOM 544 N N . SER A 1 81 ? 17.715 20.923 -23.147 1.00 47.03 81 SER A N 1
ATOM 545 C CA . SER A 1 81 ? 16.573 21.688 -22.611 1.00 47.03 81 SER A CA 1
ATOM 546 C C . SER A 1 81 ? 15.745 22.589 -23.546 1.00 47.03 81 SER A C 1
ATOM 548 O O . SER A 1 81 ? 16.107 23.730 -23.814 1.00 47.03 81 SER A O 1
ATOM 550 N N . GLY A 1 82 ? 14.518 22.135 -23.832 1.00 33.28 82 GLY A N 1
ATOM 551 C CA . GLY A 1 82 ? 13.353 22.971 -24.165 1.00 33.28 82 GLY A CA 1
ATOM 552 C C . GLY A 1 82 ? 12.242 22.143 -24.826 1.00 33.28 82 GLY A C 1
ATOM 553 O O . GLY A 1 82 ? 12.443 21.672 -25.932 1.00 33.28 82 GLY A O 1
ATOM 554 N N . GLY A 1 83 ? 11.076 21.870 -24.240 1.00 46.59 83 GLY A N 1
ATOM 555 C CA . GLY A 1 83 ? 10.520 22.174 -22.924 1.00 46.59 83 GLY A CA 1
ATOM 556 C C . GLY A 1 83 ? 9.337 21.229 -22.629 1.00 46.59 83 GLY A C 1
ATOM 557 O O . GLY A 1 83 ? 8.821 20.580 -23.527 1.00 46.59 83 GLY A O 1
ATOM 558 N N . ASP A 1 84 ? 8.959 21.155 -21.349 1.00 62.41 84 ASP A N 1
ATOM 559 C CA . ASP A 1 84 ? 7.737 20.556 -20.776 1.00 62.41 84 ASP A CA 1
ATOM 560 C C . ASP A 1 84 ? 7.570 19.010 -20.678 1.00 62.41 84 ASP A C 1
ATOM 562 O O . ASP A 1 84 ? 6.794 18.572 -19.827 1.00 62.41 84 ASP A O 1
ATOM 566 N N . GLY A 1 85 ? 8.341 18.171 -21.381 1.00 57.56 85 GLY A N 1
ATOM 567 C CA . GLY A 1 85 ? 8.205 16.692 -21.350 1.00 57.56 85 GLY A CA 1
ATOM 568 C C . GLY A 1 85 ? 8.483 15.976 -20.006 1.00 57.56 85 GLY A C 1
ATOM 569 O O . GLY A 1 85 ? 8.185 14.790 -19.841 1.00 57.56 85 GLY A O 1
ATOM 570 N N . GLY A 1 86 ? 9.043 16.673 -19.014 1.00 81.56 86 GLY A N 1
ATOM 571 C CA . GLY A 1 86 ? 9.409 16.098 -17.713 1.00 81.56 86 GLY A CA 1
ATOM 572 C C . GLY A 1 86 ? 10.431 14.952 -17.806 1.00 81.56 86 GLY A C 1
ATOM 573 O O . GLY A 1 86 ? 11.052 14.724 -18.840 1.00 81.56 86 GLY A O 1
ATOM 574 N N . ALA A 1 87 ? 10.591 14.190 -16.719 1.00 87.00 87 ALA A N 1
ATOM 575 C CA . ALA A 1 87 ? 11.611 13.137 -16.639 1.00 87.00 87 ALA A CA 1
ATOM 576 C C . ALA A 1 87 ? 11.428 11.998 -17.662 1.00 87.00 87 ALA A C 1
ATOM 578 O O . ALA A 1 87 ? 12.397 11.294 -17.951 1.00 87.00 87 ALA A O 1
ATOM 579 N N . LEU A 1 88 ? 10.202 11.797 -18.170 1.00 92.00 88 LEU A N 1
ATOM 580 C CA . LEU A 1 88 ? 9.904 10.828 -19.228 1.00 92.00 88 LEU A CA 1
ATOM 581 C C . LEU A 1 88 ? 10.293 11.373 -20.608 1.00 92.00 88 LEU A C 1
ATOM 583 O O . LEU A 1 88 ? 10.925 10.646 -21.368 1.00 92.00 88 LEU A O 1
ATOM 587 N N . GLY A 1 89 ? 9.998 12.647 -20.891 1.00 90.06 89 GLY A N 1
ATOM 588 C CA . GLY A 1 89 ? 10.406 13.319 -22.129 1.00 90.06 89 GLY A CA 1
ATOM 589 C C . GLY A 1 89 ? 11.926 13.420 -22.303 1.00 90.06 89 GLY A C 1
ATOM 590 O O . GLY A 1 89 ? 12.419 13.408 -23.425 1.00 90.06 89 GLY A O 1
ATOM 591 N N . ASP A 1 90 ? 12.686 13.428 -21.201 1.00 90.25 90 ASP A N 1
ATOM 592 C CA . ASP A 1 90 ? 14.155 13.330 -21.235 1.00 90.25 90 ASP A CA 1
ATOM 593 C C . ASP A 1 90 ? 14.666 11.978 -21.773 1.00 90.25 90 ASP A C 1
ATOM 595 O O . ASP A 1 90 ? 15.829 11.862 -22.164 1.00 90.25 90 ASP A O 1
ATOM 599 N N . ILE A 1 91 ? 13.834 10.933 -21.718 1.00 93.62 91 ILE A N 1
ATOM 600 C CA . ILE A 1 91 ? 14.188 9.557 -22.094 1.00 93.62 91 ILE A CA 1
ATOM 601 C C . ILE A 1 91 ? 13.608 9.212 -23.463 1.00 93.62 91 ILE A C 1
ATOM 603 O O . ILE A 1 91 ? 14.311 8.642 -24.295 1.00 93.62 91 ILE A O 1
ATOM 607 N N . ILE A 1 92 ? 12.331 9.532 -23.677 1.00 93.94 92 ILE A N 1
ATOM 608 C CA . ILE A 1 92 ? 11.606 9.289 -24.922 1.00 93.94 92 ILE A CA 1
ATOM 609 C C . ILE A 1 92 ? 11.047 10.608 -25.451 1.00 93.94 92 ILE A C 1
ATOM 611 O O . ILE A 1 92 ? 10.188 11.210 -24.820 1.00 93.94 92 ILE A O 1
ATOM 615 N N . SER A 1 93 ? 11.523 11.059 -26.612 1.00 93.62 93 SER A N 1
ATOM 616 C CA . SER A 1 93 ? 10.882 12.169 -27.324 1.00 93.62 93 SER A CA 1
ATOM 617 C C . SER A 1 93 ? 9.583 11.705 -27.991 1.00 93.62 93 SER A C 1
ATOM 619 O O . SER A 1 93 ? 9.317 10.501 -28.073 1.00 93.62 93 SER A O 1
ATOM 621 N N . SER A 1 94 ? 8.794 12.641 -28.521 1.00 90.94 94 SER A N 1
ATOM 622 C CA . SER A 1 94 ? 7.628 12.320 -29.351 1.00 90.94 94 SER A CA 1
ATOM 623 C C . SER A 1 94 ? 8.007 11.435 -30.537 1.00 90.94 94 SER A C 1
ATOM 625 O O . SER A 1 94 ? 7.346 10.433 -30.790 1.00 90.94 94 SER A O 1
ATOM 627 N N . GLU A 1 95 ? 9.112 11.735 -31.223 1.00 91.88 95 GLU A N 1
ATOM 628 C CA . GLU A 1 95 ? 9.595 10.936 -32.356 1.00 91.88 95 GLU A CA 1
ATOM 629 C C . GLU A 1 95 ? 9.973 9.520 -31.919 1.00 91.88 95 GLU A C 1
ATOM 631 O O . GLU A 1 95 ? 9.617 8.552 -32.591 1.00 91.88 95 GLU A O 1
ATOM 636 N N . LEU A 1 96 ? 10.649 9.387 -30.773 1.00 95.81 96 LEU A N 1
ATOM 637 C CA . LEU A 1 96 ? 11.034 8.079 -30.254 1.00 95.81 96 LEU A CA 1
ATOM 638 C C . LEU A 1 96 ? 9.813 7.275 -29.795 1.00 95.81 96 LEU A C 1
ATOM 640 O O . LEU A 1 96 ? 9.762 6.067 -30.000 1.00 95.81 96 LEU A O 1
ATOM 644 N N . PHE A 1 97 ? 8.800 7.928 -29.225 1.00 96.25 97 PHE A N 1
ATOM 645 C CA . PHE A 1 97 ? 7.529 7.287 -28.890 1.00 96.25 97 PHE A CA 1
ATOM 646 C C . PHE A 1 97 ? 6.827 6.725 -30.137 1.00 96.25 97 PHE A C 1
ATOM 648 O O . PHE A 1 97 ? 6.355 5.585 -30.111 1.00 96.25 97 PHE A O 1
ATOM 655 N N . GLU A 1 98 ? 6.818 7.471 -31.248 1.00 95.00 98 GLU A N 1
ATOM 656 C CA . GLU A 1 98 ? 6.297 6.984 -32.533 1.00 95.00 98 GLU A CA 1
ATOM 657 C C . GLU A 1 98 ? 7.130 5.824 -33.103 1.00 95.00 98 GLU A C 1
ATOM 659 O O . GLU A 1 98 ? 6.567 4.851 -33.605 1.00 95.00 98 GLU A O 1
ATOM 664 N N . GLU A 1 99 ? 8.459 5.868 -32.981 1.00 95.38 99 GLU A N 1
ATOM 665 C CA . GLU A 1 99 ? 9.347 4.775 -33.402 1.00 95.38 99 GLU A CA 1
ATOM 666 C C . GLU A 1 99 ? 9.146 3.501 -32.563 1.00 95.38 99 GLU A C 1
ATOM 668 O O . GLU A 1 99 ? 9.150 2.372 -33.078 1.00 95.38 99 GLU A O 1
ATOM 673 N N . MET A 1 100 ? 8.950 3.663 -31.255 1.00 97.38 100 MET A N 1
ATOM 674 C CA . MET A 1 100 ? 8.698 2.557 -30.340 1.00 97.38 100 MET A CA 1
ATOM 675 C C . MET A 1 100 ? 7.315 1.945 -30.592 1.00 97.38 100 MET A C 1
ATOM 677 O O . MET A 1 100 ? 7.204 0.720 -30.605 1.00 97.38 100 MET A O 1
ATOM 681 N N . LEU A 1 101 ? 6.283 2.735 -30.900 1.00 98.12 101 LEU A N 1
ATOM 682 C CA . LEU A 1 101 ? 4.915 2.243 -31.116 1.00 98.12 101 LEU A CA 1
ATOM 683 C C . LEU A 1 101 ? 4.372 2.544 -32.531 1.00 98.12 101 LEU A C 1
ATOM 685 O O . LEU A 1 101 ? 3.335 3.207 -32.663 1.00 98.12 101 LEU A O 1
ATOM 689 N N . PRO A 1 102 ? 5.012 2.030 -33.598 1.00 97.50 102 PRO A N 1
ATOM 690 C CA . PRO A 1 102 ? 4.810 2.526 -34.960 1.00 97.50 102 PRO A CA 1
ATOM 691 C C . PRO A 1 102 ? 3.483 2.091 -35.594 1.00 97.50 102 PRO A C 1
ATOM 693 O O . PRO A 1 102 ? 2.987 2.763 -36.494 1.00 97.50 102 PRO A O 1
ATOM 696 N N . TYR A 1 103 ? 2.886 0.982 -35.139 1.00 98.06 103 TYR A N 1
ATOM 697 C CA . TYR A 1 103 ? 1.636 0.451 -35.705 1.00 98.06 103 TYR A CA 1
ATOM 698 C C . TYR A 1 103 ? 0.409 0.631 -34.805 1.00 98.06 103 TYR A C 1
ATOM 700 O O . TYR A 1 103 ? -0.676 0.202 -35.188 1.00 98.06 103 TYR A O 1
ATOM 708 N N . ARG A 1 104 ? 0.520 1.301 -33.646 1.00 98.19 104 ARG A N 1
ATOM 709 C CA . ARG A 1 104 ? -0.633 1.489 -32.736 1.00 98.19 104 ARG A CA 1
ATOM 710 C C . ARG A 1 104 ? -1.790 2.272 -33.376 1.00 98.19 104 ARG A C 1
ATOM 712 O O . ARG A 1 104 ? -2.944 2.069 -33.021 1.00 98.19 104 ARG A O 1
ATOM 719 N N . ASN A 1 105 ? -1.471 3.140 -34.342 1.00 97.56 105 ASN A N 1
ATOM 720 C CA . ASN A 1 105 ? -2.429 3.946 -35.108 1.00 97.56 105 ASN A CA 1
ATOM 721 C C . ASN A 1 105 ? -2.798 3.318 -36.463 1.00 97.56 105 ASN A C 1
ATOM 723 O O . ASN A 1 105 ? -3.478 3.949 -37.274 1.00 97.56 105 ASN A O 1
ATOM 727 N N . ASP A 1 106 ? -2.354 2.089 -36.745 1.00 97.94 106 ASP A N 1
ATOM 728 C CA . ASP A 1 106 ? -2.778 1.377 -37.947 1.00 97.94 106 ASP A CA 1
ATOM 729 C C . ASP A 1 106 ? -4.291 1.129 -37.893 1.00 97.94 106 ASP A C 1
ATOM 731 O O . ASP A 1 106 ? -4.842 0.763 -36.859 1.00 97.94 106 ASP A O 1
ATOM 735 N N . ARG A 1 107 ? -4.974 1.268 -39.033 1.00 95.50 107 ARG A N 1
ATOM 736 C CA . ARG A 1 107 ? -6.430 1.064 -39.159 1.00 95.50 107 ARG A CA 1
ATOM 737 C C . ARG A 1 107 ? -6.934 -0.309 -38.695 1.00 95.50 107 ARG A C 1
ATOM 739 O O . ARG A 1 107 ? -8.139 -0.494 -38.560 1.00 95.50 107 ARG A O 1
ATOM 746 N N . ARG A 1 108 ? -6.047 -1.299 -38.552 1.00 96.38 108 ARG A N 1
ATOM 747 C CA . ARG A 1 108 ? -6.364 -2.633 -38.018 1.00 96.38 108 ARG A CA 1
ATOM 748 C C . ARG A 1 108 ? -6.484 -2.648 -36.494 1.00 96.38 108 ARG A C 1
ATOM 750 O O . ARG A 1 108 ? -7.052 -3.598 -35.966 1.00 96.38 108 ARG A O 1
ATOM 757 N N . CYS A 1 109 ? -5.966 -1.632 -35.808 1.00 97.31 109 CYS A N 1
ATOM 758 C CA . CYS A 1 109 ? -6.009 -1.527 -34.359 1.00 97.31 109 CYS A CA 1
ATOM 759 C C . CYS A 1 109 ? -7.301 -0.855 -33.882 1.00 97.31 109 CYS A C 1
ATOM 761 O O . CYS A 1 109 ? -7.570 0.283 -34.271 1.00 97.31 109 CYS A O 1
ATOM 763 N N . PRO A 1 110 ? -8.099 -1.507 -33.014 1.00 97.25 110 PRO A N 1
ATOM 764 C CA . PRO A 1 110 ? -9.308 -0.891 -32.465 1.00 97.25 110 PRO A CA 1
ATOM 765 C C . PRO A 1 110 ? -9.051 0.385 -31.657 1.00 97.25 110 PRO A C 1
ATOM 767 O O . PRO A 1 110 ? -9.922 1.246 -31.602 1.00 97.25 110 PRO A O 1
ATOM 770 N N . ALA A 1 111 ? -7.862 0.526 -31.062 1.00 96.62 111 ALA A N 1
ATOM 771 C CA . ALA A 1 111 ? -7.462 1.715 -30.310 1.00 96.62 111 ALA A CA 1
ATOM 772 C C . ALA A 1 111 ? -6.689 2.752 -31.153 1.00 96.62 111 ALA A C 1
ATOM 774 O O . ALA A 1 111 ? -5.997 3.603 -30.590 1.00 96.62 111 ALA A O 1
ATOM 775 N N . ALA A 1 112 ? -6.767 2.693 -32.489 1.00 95.81 112 ALA A N 1
ATOM 776 C CA . ALA A 1 112 ? -6.056 3.634 -33.353 1.00 95.81 112 ALA A CA 1
ATOM 777 C C . ALA A 1 112 ? -6.376 5.096 -32.991 1.00 95.81 112 ALA A C 1
ATOM 779 O O . ALA A 1 112 ? -7.539 5.481 -32.868 1.00 95.81 112 ALA A O 1
ATOM 780 N N . ASN A 1 113 ? -5.329 5.913 -32.850 1.00 93.12 113 ASN A N 1
ATOM 781 C CA . ASN A 1 113 ? -5.357 7.320 -32.428 1.00 93.12 113 ASN A CA 1
ATOM 782 C C . ASN A 1 113 ? -5.778 7.572 -30.970 1.00 93.12 113 ASN A C 1
ATOM 784 O O . ASN A 1 113 ? -5.922 8.727 -30.579 1.00 93.12 113 ASN A O 1
ATOM 788 N N . PHE A 1 114 ? -5.953 6.531 -30.150 1.00 97.12 114 PHE A N 1
ATOM 789 C CA . PHE A 1 114 ? -6.267 6.702 -28.731 1.00 97.12 114 PHE A CA 1
ATOM 790 C C . PHE A 1 114 ? -5.028 7.078 -27.911 1.00 97.12 114 PHE A C 1
ATOM 792 O O . PHE A 1 114 ? -5.056 8.051 -27.167 1.00 97.12 114 PHE A O 1
ATOM 799 N N . TYR A 1 115 ? -3.932 6.323 -28.047 1.00 97.75 115 TYR A N 1
ATOM 800 C CA . TYR A 1 115 ? -2.724 6.501 -27.236 1.00 97.75 115 TYR A CA 1
ATOM 801 C C . TYR A 1 115 ? -1.778 7.553 -27.822 1.00 97.75 115 TYR A C 1
ATOM 803 O O . TYR A 1 115 ? -1.092 7.309 -28.821 1.00 97.75 115 TYR A O 1
ATOM 811 N N . THR A 1 116 ? -1.700 8.712 -27.173 1.00 96.69 116 THR A N 1
ATOM 812 C CA . THR A 1 116 ? -0.858 9.837 -27.599 1.00 96.69 116 THR A CA 1
ATOM 813 C C . THR A 1 116 ? 0.368 10.003 -26.703 1.00 96.69 116 THR A C 1
ATOM 815 O O . THR A 1 116 ? 0.350 9.640 -25.523 1.00 96.69 116 THR A O 1
ATOM 818 N N . TYR A 1 117 ? 1.435 10.575 -27.268 1.00 93.94 117 TYR A N 1
ATOM 819 C CA . TYR A 1 117 ? 2.635 10.940 -26.516 1.00 93.94 117 TYR A CA 1
ATOM 820 C C . TYR A 1 117 ? 2.297 11.913 -25.377 1.00 93.94 117 TYR A C 1
ATOM 822 O O . TYR A 1 117 ? 2.634 11.641 -24.225 1.00 93.94 117 TYR A O 1
ATOM 830 N N . ASP A 1 118 ? 1.530 12.968 -25.661 1.00 89.44 118 ASP A N 1
ATOM 831 C CA . ASP A 1 118 ? 1.170 13.995 -24.675 1.00 89.44 118 ASP A CA 1
ATOM 832 C C . ASP A 1 118 ? 0.411 13.423 -23.477 1.00 89.44 118 ASP A C 1
ATOM 834 O O . ASP A 1 118 ? 0.689 13.784 -22.334 1.00 89.44 118 ASP A O 1
ATOM 838 N N . ALA A 1 119 ? -0.502 12.474 -23.706 1.00 88.56 119 ALA A N 1
ATOM 839 C CA . ALA A 1 119 ? -1.211 11.804 -22.621 1.00 88.56 119 ALA A CA 1
ATOM 840 C C . ALA A 1 119 ? -0.275 10.941 -21.764 1.00 88.56 119 ALA A C 1
ATOM 842 O O . ALA A 1 119 ? -0.435 10.885 -20.543 1.00 88.56 119 ALA A O 1
ATOM 843 N N . SER A 1 120 ? 0.725 10.301 -22.382 1.00 94.25 120 SER A N 1
ATOM 844 C CA . SER A 1 120 ? 1.740 9.538 -21.650 1.00 94.25 120 SER A CA 1
ATOM 845 C C . SER A 1 120 ? 2.613 10.447 -20.776 1.00 94.25 120 SER A C 1
ATOM 847 O O . SER A 1 120 ? 2.850 10.130 -19.609 1.00 94.25 120 SER A O 1
ATOM 849 N N . ILE A 1 121 ? 3.007 11.620 -21.288 1.00 92.56 121 ILE A N 1
ATOM 850 C CA . ILE A 1 121 ? 3.749 12.638 -20.537 1.00 92.56 121 ILE A CA 1
ATOM 851 C C . ILE A 1 121 ? 2.892 13.207 -19.403 1.00 92.56 121 ILE A C 1
ATOM 853 O O . ILE A 1 121 ? 3.353 13.284 -18.262 1.00 92.56 121 ILE A O 1
ATOM 857 N N . ALA A 1 122 ? 1.639 13.572 -19.685 1.00 82.62 122 ALA A N 1
ATOM 858 C CA . ALA A 1 122 ? 0.707 14.111 -18.698 1.00 82.62 122 ALA A CA 1
ATOM 859 C C . ALA A 1 122 ? 0.471 13.131 -17.541 1.00 82.62 122 ALA A C 1
ATOM 861 O O . ALA A 1 122 ? 0.538 13.525 -16.378 1.00 82.62 122 ALA A O 1
ATOM 862 N N . ALA A 1 123 ? 0.272 11.845 -17.844 1.00 86.94 123 ALA A N 1
ATOM 863 C CA . ALA A 1 123 ? 0.149 10.812 -16.826 1.00 86.94 123 ALA A CA 1
ATOM 864 C C . ALA A 1 123 ? 1.462 10.625 -16.048 1.00 86.94 123 ALA A C 1
ATOM 866 O O . ALA A 1 123 ? 1.444 10.609 -14.820 1.00 86.94 123 ALA A O 1
ATOM 867 N N . ALA A 1 124 ? 2.614 10.553 -16.724 1.00 88.12 124 ALA A N 1
ATOM 868 C CA . ALA A 1 124 ? 3.913 10.373 -16.072 1.00 88.12 124 ALA A CA 1
ATOM 869 C C . ALA A 1 124 ? 4.285 11.522 -15.120 1.00 88.12 124 ALA A C 1
ATOM 871 O O . ALA A 1 124 ? 4.905 11.275 -14.086 1.00 88.12 124 ALA A O 1
ATOM 872 N N . LYS A 1 125 ? 3.861 12.762 -15.405 1.00 83.25 125 LYS A N 1
ATOM 873 C CA . LYS A 1 125 ? 4.034 13.914 -14.498 1.00 83.25 125 LYS A CA 1
ATOM 874 C C . LYS A 1 125 ? 3.363 13.703 -13.130 1.00 83.25 125 LYS A C 1
ATOM 876 O O . LYS A 1 125 ? 3.831 14.263 -12.142 1.00 83.25 125 LYS A O 1
ATOM 881 N N . LEU A 1 126 ? 2.319 12.872 -13.049 1.00 82.56 126 LEU A N 1
ATOM 882 C CA . LEU A 1 126 ? 1.641 12.513 -11.794 1.00 82.56 126 LEU A CA 1
ATOM 883 C C . LEU A 1 126 ? 2.352 11.387 -11.020 1.00 82.56 126 LEU A C 1
ATOM 885 O O . LEU A 1 126 ? 2.061 11.176 -9.845 1.00 82.56 126 LEU A O 1
ATOM 889 N N . TYR A 1 127 ? 3.321 10.708 -11.644 1.00 86.88 127 TYR A N 1
ATOM 890 C CA . TYR A 1 127 ? 4.158 9.667 -11.041 1.00 86.88 127 TYR A CA 1
ATOM 891 C C . TYR A 1 127 ? 5.640 10.055 -11.179 1.00 86.88 127 TYR A C 1
ATOM 893 O O . TYR A 1 127 ? 6.378 9.404 -11.921 1.00 86.88 127 TYR A O 1
ATOM 901 N N . PRO A 1 128 ? 6.111 11.112 -10.489 1.00 79.88 128 PRO A N 1
ATOM 902 C CA . PRO A 1 128 ? 7.401 11.752 -10.772 1.00 79.88 128 PRO A CA 1
ATOM 903 C C . PRO A 1 128 ? 8.608 10.807 -10.662 1.00 79.88 128 PRO A C 1
ATOM 905 O O . PRO A 1 128 ? 9.573 10.949 -11.412 1.00 79.88 128 PRO A O 1
ATOM 908 N N . ASP A 1 129 ? 8.536 9.790 -9.801 1.00 84.50 129 ASP A N 1
ATOM 909 C CA . ASP A 1 129 ? 9.603 8.797 -9.635 1.00 84.50 129 ASP A CA 1
ATOM 910 C C . ASP A 1 129 ? 9.685 7.817 -10.828 1.00 84.50 129 ASP A C 1
ATOM 912 O O . ASP A 1 129 ? 10.755 7.273 -11.136 1.00 84.50 129 ASP A O 1
ATOM 916 N N . PHE A 1 130 ? 8.588 7.623 -11.576 1.00 90.69 130 PHE A N 1
ATOM 917 C CA . PHE A 1 130 ? 8.495 6.635 -12.656 1.00 90.69 130 PHE A CA 1
ATOM 918 C C . PHE A 1 130 ? 9.628 6.761 -13.668 1.00 90.69 130 PHE A C 1
ATOM 920 O O . PHE A 1 130 ? 10.238 5.753 -13.987 1.00 90.69 130 PHE A O 1
ATOM 927 N N . ALA A 1 131 ? 9.983 7.962 -14.114 1.00 87.19 131 ALA A N 1
ATOM 928 C CA . ALA A 1 131 ? 11.072 8.161 -15.072 1.00 87.19 131 ALA A CA 1
ATOM 929 C C . ALA A 1 131 ? 12.310 8.846 -14.463 1.00 87.19 131 ALA A C 1
ATOM 931 O O . ALA A 1 131 ? 13.316 8.998 -15.152 1.00 87.19 131 ALA A O 1
ATOM 932 N N . ALA A 1 132 ? 12.274 9.230 -13.181 1.00 83.75 132 ALA A N 1
ATOM 933 C CA . ALA A 1 132 ? 13.351 9.983 -12.530 1.00 83.75 132 ALA A CA 1
ATOM 934 C C . ALA A 1 132 ? 14.301 9.129 -11.667 1.00 83.75 132 ALA A C 1
ATOM 936 O O . ALA A 1 132 ? 15.447 9.521 -11.473 1.00 83.75 132 ALA A O 1
ATOM 937 N N . THR A 1 133 ? 13.867 7.965 -11.163 1.00 80.75 133 THR A N 1
ATOM 938 C CA . THR A 1 133 ? 14.706 7.129 -10.276 1.00 80.75 133 THR A CA 1
ATOM 939 C C . THR A 1 133 ? 15.796 6.367 -11.031 1.00 80.75 133 THR A C 1
ATOM 941 O O . THR A 1 133 ? 15.485 5.690 -12.018 1.00 80.75 133 THR A O 1
ATOM 944 N N . GLY A 1 134 ? 17.024 6.402 -10.501 1.00 83.75 134 GLY A N 1
ATOM 945 C CA . GLY A 1 134 ? 18.189 5.654 -10.982 1.00 83.75 134 GLY A CA 1
ATOM 946 C C . GLY A 1 134 ? 19.126 6.466 -11.881 1.00 83.75 134 GLY A C 1
ATOM 947 O O . GLY A 1 134 ? 18.852 7.616 -12.226 1.00 83.75 134 GLY A O 1
ATOM 948 N N . ASP A 1 135 ? 20.247 5.856 -12.264 1.00 85.00 135 ASP A N 1
ATOM 949 C CA . ASP A 1 135 ? 21.112 6.397 -13.316 1.00 85.00 135 ASP A CA 1
ATOM 950 C C . ASP A 1 135 ? 20.419 6.362 -14.693 1.00 85.00 135 ASP A C 1
ATOM 952 O O . ASP A 1 135 ? 19.312 5.840 -14.850 1.00 85.00 135 ASP A O 1
ATOM 956 N N . ASN A 1 136 ? 21.052 6.954 -15.710 1.00 89.69 136 ASN A N 1
ATOM 957 C CA . ASN A 1 136 ? 20.440 7.096 -17.034 1.00 89.69 136 ASN A CA 1
ATOM 958 C C . ASN A 1 136 ? 20.061 5.741 -17.663 1.00 89.69 136 ASN A C 1
ATOM 960 O O . ASN A 1 136 ? 19.000 5.614 -18.274 1.00 89.69 136 ASN A O 1
ATOM 964 N N . ASP A 1 137 ? 20.890 4.716 -17.460 1.00 91.31 137 ASP A N 1
ATOM 965 C CA . ASP A 1 137 ? 20.634 3.369 -17.970 1.00 91.31 137 ASP A CA 1
ATOM 966 C C . ASP A 1 137 ? 19.453 2.715 -17.249 1.00 91.31 137 ASP A C 1
ATOM 968 O O . ASP A 1 137 ? 18.594 2.112 -17.890 1.00 91.31 137 ASP A O 1
ATOM 972 N N . THR A 1 138 ? 19.355 2.872 -15.928 1.00 89.12 138 THR A N 1
ATOM 973 C CA . THR A 1 138 ? 18.227 2.384 -15.122 1.00 89.12 138 THR A CA 1
ATOM 974 C C . THR A 1 138 ? 16.927 3.086 -15.502 1.00 89.12 138 THR A C 1
ATOM 976 O O . THR A 1 138 ? 15.895 2.433 -15.675 1.00 89.12 138 THR A O 1
ATOM 979 N N . ARG A 1 139 ? 16.972 4.409 -15.699 1.00 94.38 139 ARG A N 1
ATOM 980 C CA . ARG A 1 139 ? 15.834 5.216 -16.158 1.00 94.38 139 ARG A CA 1
ATOM 981 C C . ARG A 1 139 ? 15.315 4.727 -17.514 1.00 94.38 139 ARG A C 1
ATOM 983 O O . ARG A 1 139 ? 14.131 4.411 -17.632 1.00 94.38 139 ARG A O 1
ATOM 990 N N . LYS A 1 140 ? 16.199 4.580 -18.506 1.00 96.19 140 LYS A N 1
ATOM 991 C CA . LYS A 1 140 ? 15.876 4.028 -19.834 1.00 96.19 140 LYS A CA 1
ATOM 992 C C . LYS A 1 140 ? 15.335 2.601 -19.760 1.00 96.19 140 LYS A C 1
ATOM 994 O O . LYS A 1 140 ? 14.297 2.308 -20.347 1.00 96.19 140 LYS A O 1
ATOM 999 N N . ARG A 1 141 ? 15.996 1.719 -19.002 1.00 96.81 141 ARG A N 1
ATOM 1000 C CA . ARG A 1 141 ? 15.591 0.314 -18.842 1.00 96.81 141 ARG A CA 1
ATOM 1001 C C . ARG A 1 141 ? 14.201 0.187 -18.226 1.00 96.81 141 ARG A C 1
ATOM 1003 O O . ARG A 1 141 ? 13.412 -0.643 -18.659 1.00 96.81 141 ARG A O 1
ATOM 1010 N N . LYS A 1 142 ? 13.869 1.034 -17.255 1.00 96.88 142 LYS A N 1
ATOM 1011 C CA . LYS A 1 142 ? 12.538 1.099 -16.644 1.00 96.88 142 LYS A CA 1
ATOM 1012 C C . LYS A 1 142 ? 11.456 1.512 -17.641 1.00 96.88 142 LYS A C 1
ATOM 1014 O O . LYS A 1 142 ? 10.413 0.864 -17.681 1.00 96.88 142 LYS A O 1
ATOM 1019 N N . VAL A 1 143 ? 11.711 2.527 -18.472 1.00 98.31 143 VAL A N 1
ATOM 1020 C CA . VAL A 1 143 ? 10.784 2.926 -19.547 1.00 98.31 143 VAL A CA 1
ATOM 1021 C C . VAL A 1 143 ? 10.616 1.794 -20.565 1.00 98.31 143 VAL A C 1
ATOM 1023 O O . VAL A 1 143 ? 9.485 1.444 -20.8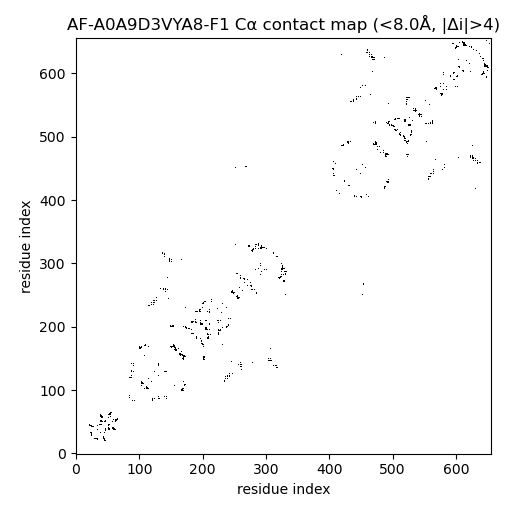97 1.00 98.31 143 VAL A O 1
ATOM 1026 N N . ALA A 1 144 ? 11.713 1.152 -20.982 1.00 98.69 144 ALA A N 1
ATOM 1027 C CA . ALA A 1 144 ? 11.671 -0.021 -21.857 1.00 98.69 144 ALA A CA 1
ATOM 1028 C C . ALA A 1 144 ? 10.853 -1.169 -21.248 1.00 98.69 144 ALA A C 1
ATOM 1030 O O . ALA A 1 144 ? 10.043 -1.783 -21.935 1.00 98.69 144 ALA A O 1
ATOM 1031 N N . ALA A 1 145 ? 11.033 -1.448 -19.954 1.00 98.75 145 ALA A N 1
ATOM 1032 C CA . ALA A 1 145 ? 10.342 -2.523 -19.253 1.00 98.75 145 ALA A CA 1
ATOM 1033 C C . ALA A 1 145 ? 8.832 -2.260 -19.146 1.00 98.75 145 ALA A C 1
ATOM 1035 O O . ALA A 1 145 ? 8.033 -3.150 -19.447 1.00 98.75 145 ALA A O 1
ATOM 1036 N N . PHE A 1 146 ? 8.444 -1.035 -18.780 1.00 98.81 146 PHE A N 1
ATOM 1037 C CA . PHE A 1 146 ? 7.044 -0.613 -18.725 1.00 98.81 146 PHE A CA 1
ATOM 1038 C C . PHE A 1 146 ? 6.373 -0.709 -20.097 1.00 98.81 146 PHE A C 1
ATOM 1040 O O . PHE A 1 146 ? 5.318 -1.336 -20.228 1.00 98.81 146 PHE A O 1
ATOM 1047 N N . LEU A 1 147 ? 7.004 -0.149 -21.136 1.00 98.81 147 LEU A N 1
ATOM 1048 C CA . LEU A 1 147 ? 6.498 -0.237 -22.506 1.00 98.81 147 LEU A CA 1
ATOM 1049 C C . LEU A 1 147 ? 6.464 -1.684 -22.996 1.00 98.81 147 LEU A C 1
ATOM 1051 O O . LEU A 1 147 ? 5.516 -2.061 -23.674 1.00 98.81 147 LEU A O 1
ATOM 1055 N N . GLY A 1 148 ? 7.441 -2.507 -22.614 1.00 98.81 148 GLY A N 1
ATOM 1056 C CA . GLY A 1 148 ? 7.505 -3.927 -22.952 1.00 98.81 148 GLY A CA 1
ATOM 1057 C C . GLY A 1 148 ? 6.292 -4.698 -22.441 1.00 98.81 148 GLY A C 1
ATOM 1058 O O . GLY A 1 148 ? 5.609 -5.367 -23.215 1.00 98.81 148 GLY A O 1
ATOM 1059 N N . GLN A 1 149 ? 5.981 -4.529 -21.153 1.00 98.81 149 GLN A N 1
ATOM 1060 C CA . GLN A 1 149 ? 4.849 -5.207 -20.524 1.00 98.81 149 GLN A CA 1
ATOM 1061 C C . GLN A 1 149 ? 3.524 -4.712 -21.100 1.00 98.81 149 GLN A C 1
ATOM 1063 O O . GLN A 1 149 ? 2.715 -5.502 -21.574 1.00 98.81 149 GLN A O 1
ATOM 1068 N N . THR A 1 150 ? 3.332 -3.394 -21.143 1.00 98.81 150 THR A N 1
ATOM 1069 C CA . THR A 1 150 ? 2.084 -2.798 -21.642 1.00 98.81 150 THR A CA 1
ATOM 1070 C C . THR A 1 150 ? 1.850 -3.059 -23.132 1.00 98.81 150 THR A C 1
ATOM 1072 O O . THR A 1 150 ? 0.713 -3.237 -23.562 1.00 98.81 150 THR A O 1
ATOM 1075 N N . SER A 1 151 ? 2.913 -3.159 -23.935 1.00 98.88 151 SER A N 1
ATOM 1076 C CA . SER A 1 151 ? 2.804 -3.546 -25.347 1.00 98.88 151 SER A CA 1
ATOM 1077 C C . SER A 1 151 ? 2.342 -4.984 -25.519 1.00 98.88 151 SER A C 1
ATOM 1079 O O . SER A 1 151 ? 1.591 -5.249 -26.453 1.00 98.88 151 SER A O 1
ATOM 1081 N N . HIS A 1 152 ? 2.762 -5.896 -24.637 1.00 98.69 152 HIS A N 1
ATOM 1082 C CA . HIS A 1 152 ? 2.264 -7.267 -24.636 1.00 98.69 152 HIS A CA 1
ATOM 1083 C C . HIS A 1 152 ? 0.772 -7.317 -24.290 1.00 98.69 152 HIS A C 1
ATOM 1085 O O . HIS A 1 152 ? 0.006 -7.893 -25.057 1.00 98.69 152 HIS A O 1
ATOM 1091 N N . GLU A 1 153 ? 0.354 -6.652 -23.208 1.00 98.38 153 GLU A N 1
ATOM 1092 C CA . GLU A 1 153 ? -1.055 -6.613 -22.772 1.00 98.38 153 GLU A CA 1
ATOM 1093 C C . GLU A 1 153 ? -2.011 -6.093 -23.856 1.00 98.38 153 GLU A C 1
ATOM 1095 O O . GLU A 1 153 ? -3.189 -6.434 -23.894 1.00 98.38 153 GLU A O 1
ATOM 1100 N N . THR A 1 154 ? -1.505 -5.251 -24.755 1.00 98.56 154 THR A N 1
ATOM 1101 C CA . THR A 1 154 ? -2.301 -4.562 -25.776 1.00 98.56 154 THR A CA 1
ATOM 1102 C C . THR A 1 154 ? -1.894 -4.937 -27.198 1.00 98.56 154 THR A C 1
ATOM 1104 O O . THR A 1 154 ? -2.196 -4.202 -28.145 1.00 98.56 154 THR A O 1
ATOM 1107 N N . THR A 1 155 ? -1.178 -6.052 -27.376 1.00 98.25 155 THR A N 1
ATOM 1108 C CA . THR A 1 155 ? -0.600 -6.383 -28.678 1.00 98.25 155 THR A CA 1
ATOM 1109 C C . THR A 1 155 ? -1.663 -6.746 -29.711 1.00 98.25 155 THR A C 1
ATOM 1111 O O . THR A 1 155 ? -2.579 -7.520 -29.454 1.00 98.25 155 THR A O 1
ATOM 1114 N N . GLY A 1 156 ? -1.506 -6.215 -30.922 1.00 97.69 156 GLY A N 1
ATOM 1115 C CA . GLY A 1 156 ? -2.200 -6.691 -32.120 1.00 97.69 156 GLY A CA 1
ATOM 1116 C C . GLY A 1 156 ? -1.277 -7.404 -33.097 1.00 97.69 156 GLY A C 1
ATOM 1117 O O . GLY A 1 156 ? -1.618 -7.511 -34.267 1.00 97.69 156 GLY A O 1
ATOM 1118 N N . GLY A 1 157 ? -0.086 -7.822 -32.661 1.00 96.81 157 GLY A N 1
ATOM 1119 C CA . GLY A 1 157 ? 0.924 -8.425 -33.524 1.00 96.81 157 GLY A CA 1
ATOM 1120 C C . GLY A 1 157 ? 0.659 -9.899 -33.810 1.00 96.81 157 GLY A C 1
ATOM 1121 O O . GLY A 1 157 ? 0.339 -10.675 -32.915 1.00 96.81 157 GLY A O 1
ATOM 1122 N N . TRP A 1 158 ? 0.881 -10.308 -35.056 1.00 95.69 158 TRP A N 1
ATOM 1123 C CA . TRP A 1 158 ? 0.830 -11.704 -35.497 1.00 95.69 158 TRP A CA 1
ATOM 1124 C C . TRP A 1 158 ? 2.122 -12.086 -36.225 1.00 95.69 158 TRP A C 1
ATOM 1126 O O . TRP A 1 158 ? 2.948 -11.236 -36.572 1.00 95.69 158 TRP A O 1
ATOM 1136 N N . GLU A 1 159 ? 2.320 -13.379 -36.459 1.00 94.88 159 GLU A N 1
ATOM 1137 C CA . GLU A 1 159 ? 3.455 -13.863 -37.241 1.00 94.88 159 GLU A CA 1
ATOM 1138 C C . GLU A 1 159 ? 3.428 -13.289 -38.670 1.00 94.88 159 GLU A C 1
ATOM 1140 O O . GLU A 1 159 ? 2.429 -13.382 -39.378 1.00 94.88 159 GLU A O 1
ATOM 1145 N N . GLY A 1 160 ? 4.523 -12.651 -39.094 1.00 94.12 160 GLY A N 1
ATOM 1146 C CA . GLY A 1 160 ? 4.592 -11.970 -40.392 1.00 94.12 160 GLY A CA 1
ATOM 1147 C C . GLY A 1 160 ? 3.923 -10.589 -40.440 1.00 94.12 160 GLY A C 1
ATOM 1148 O O . GLY A 1 160 ? 3.771 -10.031 -41.528 1.00 94.12 160 GLY A O 1
ATOM 1149 N N . ALA A 1 161 ? 3.533 -10.007 -39.299 1.00 97.12 161 ALA A N 1
ATOM 1150 C CA . ALA A 1 161 ? 3.047 -8.630 -39.256 1.00 97.12 161 ALA A CA 1
ATOM 1151 C C . ALA A 1 161 ? 4.102 -7.631 -39.791 1.00 97.12 161 ALA A C 1
ATOM 1153 O O . ALA A 1 161 ? 5.302 -7.830 -39.565 1.00 97.12 161 ALA A O 1
ATOM 1154 N N . PRO A 1 162 ? 3.695 -6.542 -40.475 1.00 95.38 162 PRO A N 1
ATOM 1155 C CA . PRO A 1 162 ? 4.614 -5.492 -40.920 1.00 95.38 162 PRO A CA 1
ATOM 1156 C C . PRO A 1 162 ? 5.477 -4.958 -39.770 1.00 95.38 162 PRO A C 1
ATOM 1158 O O . PRO A 1 162 ? 4.962 -4.691 -38.690 1.00 95.38 162 PRO A O 1
ATOM 1161 N N . GLY A 1 163 ? 6.791 -4.834 -39.980 1.00 93.38 163 GLY A N 1
ATOM 1162 C CA . GLY A 1 163 ? 7.742 -4.444 -38.925 1.00 93.38 163 GLY A CA 1
ATOM 1163 C C . GLY A 1 163 ? 7.967 -5.493 -37.825 1.00 93.38 163 GLY A C 1
ATOM 1164 O O . GLY A 1 163 ? 8.688 -5.220 -36.869 1.00 93.38 163 GLY A O 1
ATOM 1165 N N . GLY A 1 164 ? 7.391 -6.691 -37.968 1.00 96.88 164 GLY A N 1
ATOM 1166 C CA . GLY A 1 164 ? 7.454 -7.774 -36.992 1.00 96.88 164 GLY A CA 1
ATOM 1167 C C . GLY A 1 164 ? 6.394 -7.650 -35.898 1.00 96.88 164 GLY A C 1
ATOM 1168 O O . GLY A 1 164 ? 5.949 -6.560 -35.548 1.00 96.88 164 GLY A O 1
ATOM 1169 N N . ARG A 1 165 ? 6.001 -8.787 -35.309 1.00 97.00 165 ARG A N 1
ATOM 1170 C CA . ARG A 1 165 ? 4.929 -8.857 -34.295 1.00 97.00 165 ARG A CA 1
ATOM 1171 C C . ARG A 1 165 ? 5.145 -7.936 -33.085 1.00 97.00 165 ARG A C 1
ATOM 1173 O O . ARG A 1 165 ? 4.179 -7.455 -32.508 1.00 97.00 165 ARG A O 1
ATOM 1180 N N . TYR A 1 166 ? 6.398 -7.637 -32.739 1.00 97.81 166 TYR A N 1
ATOM 1181 C CA . TYR A 1 166 ? 6.758 -6.801 -31.586 1.00 97.81 166 TYR A CA 1
ATOM 1182 C C . TYR A 1 166 ? 6.791 -5.289 -31.891 1.00 97.81 166 TYR A C 1
ATOM 1184 O O . TYR A 1 166 ? 7.227 -4.490 -31.067 1.00 97.81 166 TYR A O 1
ATOM 1192 N N . ALA A 1 167 ? 6.324 -4.873 -33.071 1.00 98.06 167 ALA A N 1
ATOM 1193 C CA . ALA A 1 167 ? 6.072 -3.469 -33.408 1.00 98.06 167 ALA A CA 1
ATOM 1194 C C . ALA A 1 167 ? 4.595 -3.059 -33.199 1.00 98.06 167 ALA A C 1
ATOM 1196 O O . ALA A 1 167 ? 4.224 -1.914 -33.451 1.00 98.06 167 ALA A O 1
ATOM 1197 N N . TRP A 1 168 ? 3.755 -3.998 -32.747 1.00 98.56 168 TRP A N 1
ATOM 1198 C CA . TRP A 1 168 ? 2.292 -3.889 -32.685 1.00 98.56 168 TRP A CA 1
ATOM 1199 C C . TRP A 1 168 ? 1.749 -3.796 -31.250 1.00 98.56 168 TRP A C 1
ATOM 1201 O O . TRP A 1 168 ? 0.668 -4.306 -30.958 1.00 98.56 168 TRP A O 1
ATOM 1211 N N . GLY A 1 169 ? 2.510 -3.200 -30.330 1.00 98.62 169 GLY A N 1
ATOM 1212 C CA . GLY A 1 169 ? 1.996 -2.842 -29.004 1.00 98.62 169 GLY A CA 1
ATOM 1213 C C . GLY A 1 169 ? 0.948 -1.730 -29.091 1.00 98.62 169 GLY A C 1
ATOM 1214 O O . GLY A 1 169 ? 0.918 -0.990 -30.074 1.00 98.62 169 GLY A O 1
ATOM 1215 N N . TYR A 1 170 ? 0.117 -1.585 -28.055 1.00 98.69 170 TYR A N 1
ATOM 1216 C CA . TYR A 1 170 ? -0.882 -0.512 -27.933 1.00 98.69 170 TYR A CA 1
ATOM 1217 C C . TYR A 1 170 ? -1.988 -0.537 -29.004 1.00 98.69 170 TYR A C 1
ATOM 1219 O O . TYR A 1 170 ? -2.601 0.481 -29.308 1.00 98.69 170 TYR A O 1
ATOM 1227 N N . CYS A 1 171 ? -2.284 -1.713 -29.559 1.00 98.50 171 CYS A N 1
ATOM 1228 C CA . CYS A 1 171 ? -3.317 -1.898 -30.578 1.00 98.50 171 CYS A CA 1
ATOM 1229 C C . CYS A 1 171 ? -4.740 -1.944 -29.983 1.00 98.50 171 CYS A C 1
ATOM 1231 O O . CYS A 1 171 ? -5.715 -1.583 -30.648 1.00 98.50 171 CYS A O 1
ATOM 1233 N N . PHE A 1 172 ? -4.853 -2.348 -28.712 1.00 98.56 172 PHE A N 1
ATOM 1234 C CA . PHE A 1 172 ? -6.102 -2.438 -27.951 1.00 98.56 172 PHE A CA 1
ATOM 1235 C C . PHE A 1 172 ? -6.073 -1.548 -26.696 1.00 98.56 172 PHE A C 1
ATOM 1237 O O . PHE A 1 172 ? -5.019 -1.293 -26.113 1.00 98.56 172 PHE A O 1
ATOM 1244 N N . ASN A 1 173 ? -7.243 -1.079 -26.256 1.00 97.06 173 ASN A N 1
ATOM 1245 C CA . ASN A 1 173 ? -7.431 -0.349 -24.993 1.00 97.06 173 ASN A CA 1
ATOM 1246 C C . ASN A 1 173 ? -8.522 -0.947 -24.093 1.00 97.06 173 ASN A C 1
ATOM 1248 O O . ASN A 1 173 ? -8.770 -0.441 -23.000 1.00 97.06 173 ASN A O 1
ATOM 1252 N N . GLU A 1 174 ? -9.129 -2.046 -24.525 1.00 96.56 174 GLU A N 1
ATOM 1253 C CA . GLU A 1 174 ? -10.073 -2.857 -23.770 1.00 96.56 174 GLU A CA 1
ATOM 1254 C C . GLU A 1 174 ? -9.898 -4.322 -24.180 1.00 96.56 174 GLU A C 1
ATOM 1256 O O . GLU A 1 174 ? -9.576 -4.618 -25.335 1.00 96.56 174 GLU A O 1
ATOM 1261 N N . GLU A 1 175 ? -10.118 -5.219 -23.228 1.00 94.88 175 GLU A N 1
ATOM 1262 C CA . GLU A 1 175 ? -10.104 -6.658 -23.421 1.00 94.88 175 GLU A CA 1
ATOM 1263 C C . GLU A 1 175 ? -11.115 -7.064 -24.497 1.00 94.88 175 GLU A C 1
ATOM 1265 O O . GLU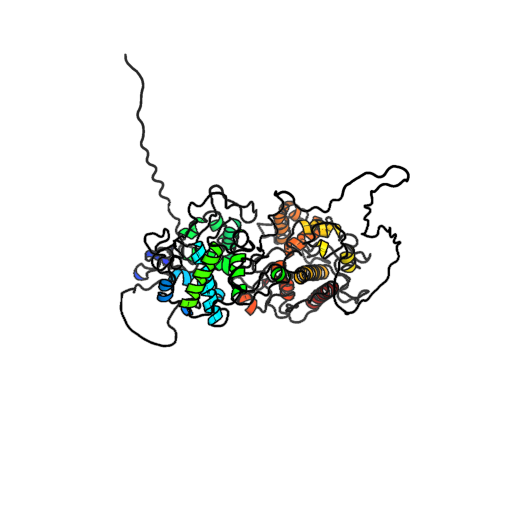 A 1 175 ? -12.294 -6.688 -24.465 1.00 94.88 175 GLU A O 1
ATOM 1270 N N . VAL A 1 176 ? -10.664 -7.871 -25.457 1.00 92.88 176 VAL A N 1
ATOM 1271 C CA . VAL A 1 176 ? -11.499 -8.299 -26.581 1.00 92.88 176 VAL A CA 1
ATOM 1272 C C . VAL A 1 176 ? -12.703 -9.088 -26.071 1.00 92.88 176 VAL A C 1
ATOM 1274 O O . VAL A 1 176 ? -12.573 -10.148 -25.467 1.00 92.88 176 VAL A O 1
ATOM 1277 N N . GLY A 1 177 ? -13.899 -8.566 -26.343 1.00 89.19 177 GLY A N 1
ATOM 1278 C CA . GLY A 1 177 ? -15.162 -9.184 -25.943 1.00 89.19 177 GLY A CA 1
ATOM 1279 C C . GLY A 1 177 ? -15.575 -8.935 -24.489 1.00 89.19 177 GLY A C 1
ATOM 1280 O O . GLY A 1 177 ? -16.717 -9.251 -24.171 1.00 89.19 177 GLY A O 1
ATOM 1281 N N . CYS A 1 178 ? -14.703 -8.351 -23.650 1.00 89.00 178 CYS A N 1
ATOM 1282 C CA . CYS A 1 178 ? -14.968 -7.937 -22.264 1.00 89.00 178 CYS A CA 1
ATOM 1283 C C . CYS A 1 178 ? -15.923 -8.902 -21.517 1.00 89.00 178 CYS A C 1
ATOM 1285 O O . CYS A 1 178 ? -17.060 -8.532 -21.194 1.00 89.00 178 CYS A O 1
ATOM 1287 N N . PRO A 1 179 ? -15.512 -10.165 -21.289 1.00 88.31 179 PRO A N 1
ATOM 1288 C CA . PRO A 1 179 ? -16.392 -11.187 -20.739 1.00 88.31 179 PRO A CA 1
ATOM 1289 C C . PRO A 1 179 ? -16.864 -10.809 -19.332 1.00 88.31 179 PRO A C 1
ATOM 1291 O O . PRO A 1 179 ? -16.133 -10.202 -18.549 1.00 88.31 179 PRO A O 1
ATOM 1294 N N . ALA A 1 180 ? -18.110 -11.154 -19.005 1.00 81.75 180 ALA A N 1
ATOM 1295 C CA . ALA A 1 180 ? -18.651 -10.933 -17.668 1.00 81.75 180 ALA A CA 1
ATOM 1296 C C . ALA A 1 180 ? -17.905 -11.789 -16.631 1.00 81.75 180 ALA A C 1
ATOM 1298 O O . ALA A 1 180 ? -17.543 -12.929 -16.917 1.00 81.75 180 ALA A O 1
ATOM 1299 N N . GLY A 1 181 ? -17.735 -11.264 -15.414 1.00 80.94 181 GLY A N 1
ATOM 1300 C CA . GLY A 1 181 ? -17.172 -12.024 -14.290 1.00 80.94 181 GLY A CA 1
ATOM 1301 C C . GLY A 1 181 ? -15.999 -11.364 -13.572 1.00 80.94 181 GLY A C 1
ATOM 1302 O O . GLY A 1 181 ? -15.569 -11.889 -12.551 1.00 80.94 181 GLY A O 1
ATOM 1303 N N . TYR A 1 182 ? -15.522 -10.202 -14.032 1.00 89.00 182 TYR A N 1
ATOM 1304 C CA . TYR A 1 182 ? -14.493 -9.416 -13.337 1.00 89.00 182 TYR A CA 1
ATOM 1305 C C . TYR A 1 182 ? -15.068 -8.673 -12.124 1.00 89.00 182 TYR A C 1
ATOM 1307 O O . TYR A 1 182 ? -15.136 -7.444 -12.066 1.00 89.00 182 TYR A O 1
ATOM 1315 N N . CYS A 1 183 ? -15.542 -9.447 -11.161 1.00 91.62 183 CYS A N 1
ATOM 1316 C CA . CYS A 1 183 ? -16.147 -8.987 -9.928 1.00 91.62 183 CYS A CA 1
ATOM 1317 C C . CYS A 1 183 ? -15.852 -10.017 -8.837 1.00 91.62 183 CYS A C 1
ATOM 1319 O O . CYS A 1 183 ? -16.307 -11.158 -8.906 1.00 91.62 183 CYS A O 1
ATOM 1321 N N . ASP A 1 184 ? -15.102 -9.592 -7.831 1.00 88.44 184 ASP A N 1
ATOM 1322 C CA . ASP A 1 184 ? -14.919 -10.306 -6.577 1.00 88.44 184 ASP A CA 1
ATOM 1323 C C . ASP A 1 184 ? -15.810 -9.694 -5.490 1.00 88.44 184 ASP A C 1
ATOM 1325 O O . ASP A 1 184 ? -16.048 -8.483 -5.474 1.00 88.44 184 ASP A O 1
ATOM 1329 N N . ASN A 1 185 ? -16.300 -10.511 -4.559 1.00 82.56 185 ASN A N 1
ATOM 1330 C CA . ASN A 1 185 ? -17.149 -10.029 -3.473 1.00 82.56 185 ASN A CA 1
ATOM 1331 C C . ASN A 1 185 ? -16.307 -9.314 -2.404 1.00 82.56 185 ASN A C 1
ATOM 1333 O O . ASN A 1 185 ? -15.986 -9.878 -1.358 1.00 82.56 185 ASN A O 1
ATOM 1337 N N . ASN A 1 186 ? -15.951 -8.061 -2.685 1.00 80.81 186 ASN A N 1
ATOM 1338 C CA . ASN A 1 186 ? -15.114 -7.230 -1.834 1.00 80.81 186 ASN A CA 1
ATOM 1339 C C . ASN A 1 186 ? -15.935 -6.072 -1.231 1.00 80.81 186 ASN A C 1
ATOM 1341 O O . ASN A 1 186 ? -16.335 -5.171 -1.970 1.00 80.81 186 ASN A O 1
ATOM 1345 N N . PRO A 1 187 ? -16.157 -6.038 0.099 1.00 80.50 187 PRO A N 1
ATOM 1346 C CA . PRO A 1 187 ? -16.940 -4.982 0.745 1.00 80.50 187 PRO A CA 1
ATOM 1347 C C . PRO A 1 187 ? -16.384 -3.565 0.550 1.00 80.50 187 PRO A C 1
ATOM 1349 O O . PRO A 1 187 ? -17.149 -2.607 0.558 1.00 80.50 187 PRO A O 1
ATOM 1352 N N . ASN A 1 188 ? -15.067 -3.423 0.359 1.00 79.94 188 ASN A N 1
ATOM 1353 C CA . ASN A 1 188 ? -14.423 -2.122 0.165 1.00 79.94 188 ASN A CA 1
ATOM 1354 C C . ASN A 1 188 ? -14.505 -1.629 -1.283 1.00 79.94 188 ASN A C 1
ATOM 1356 O O . ASN A 1 188 ? -14.329 -0.434 -1.522 1.00 79.94 188 ASN A O 1
ATOM 1360 N N . TYR A 1 189 ? -14.749 -2.537 -2.230 1.00 91.44 189 TYR A N 1
ATOM 1361 C CA . TYR A 1 189 ? -14.796 -2.277 -3.667 1.00 91.44 189 TYR A CA 1
ATOM 1362 C C . TYR A 1 189 ? -15.993 -3.027 -4.265 1.00 91.44 189 TYR A C 1
ATOM 1364 O O . TYR A 1 189 ? -15.804 -4.018 -4.970 1.00 91.44 189 TYR A O 1
ATOM 1372 N N . PRO A 1 190 ? -17.232 -2.633 -3.926 1.00 90.38 190 PRO A N 1
ATOM 1373 C CA . PRO A 1 190 ? -18.419 -3.397 -4.283 1.00 90.38 190 PRO A CA 1
ATOM 1374 C C . PRO A 1 190 ? -18.609 -3.485 -5.798 1.00 90.38 190 PRO A C 1
ATOM 1376 O O . PRO A 1 190 ? -18.237 -2.587 -6.553 1.00 90.38 190 PRO A O 1
ATOM 1379 N N . CYS A 1 191 ? -19.238 -4.569 -6.244 1.00 91.62 191 CYS A N 1
ATOM 1380 C CA . CYS A 1 191 ? -19.648 -4.701 -7.633 1.00 91.62 191 CYS A CA 1
ATOM 1381 C C . CYS A 1 191 ? -21.007 -4.045 -7.855 1.00 91.62 191 CYS A C 1
ATOM 1383 O O . CYS A 1 191 ? -21.993 -4.393 -7.201 1.00 91.62 191 CYS A O 1
ATOM 1385 N N . TYR A 1 192 ? -21.067 -3.141 -8.825 1.00 90.31 192 TYR A N 1
ATOM 1386 C CA . TYR A 1 192 ? -22.302 -2.489 -9.232 1.00 90.31 192 TYR A CA 1
ATOM 1387 C C . TYR A 1 192 ? -23.042 -3.314 -10.291 1.00 90.31 192 TYR A C 1
ATOM 1389 O O . TYR A 1 192 ? -22.442 -3.928 -11.176 1.00 90.31 192 TYR A O 1
ATOM 1397 N N . ALA A 1 193 ? -24.372 -3.356 -10.188 1.00 89.94 193 ALA A N 1
ATOM 1398 C CA . ALA A 1 193 ? -25.204 -4.126 -11.106 1.00 89.94 193 ALA A CA 1
ATOM 1399 C C . ALA A 1 193 ? -25.033 -3.627 -12.551 1.00 89.94 193 ALA A C 1
ATOM 1401 O O . ALA A 1 193 ? -25.186 -2.441 -12.825 1.00 89.94 193 ALA A O 1
ATOM 1402 N N . GLY A 1 194 ? -24.737 -4.545 -13.475 1.00 89.06 194 GLY A N 1
ATOM 1403 C CA . GLY A 1 194 ? -24.520 -4.225 -14.890 1.00 89.06 194 GLY A CA 1
ATOM 1404 C C . GLY A 1 194 ? -23.134 -3.663 -15.224 1.00 89.06 194 GLY A C 1
ATOM 1405 O O . GLY A 1 194 ? -22.864 -3.421 -16.397 1.00 89.06 194 GLY A O 1
ATOM 1406 N N . VAL A 1 195 ? -22.248 -3.501 -14.237 1.00 93.19 195 VAL A N 1
ATOM 1407 C CA . VAL A 1 195 ? -20.891 -2.978 -14.435 1.00 93.19 195 VAL A CA 1
ATOM 1408 C C . VAL A 1 195 ? -19.882 -4.122 -14.544 1.00 93.19 195 VAL A C 1
ATOM 1410 O O . VAL A 1 195 ? -19.904 -5.058 -13.744 1.00 93.19 195 VAL A O 1
ATOM 1413 N N . ASN A 1 196 ? -18.980 -4.051 -15.531 1.00 92.62 196 ASN A N 1
ATOM 1414 C CA . ASN A 1 196 ? -17.931 -5.051 -15.746 1.00 92.62 196 ASN A CA 1
ATOM 1415 C C . ASN A 1 196 ? -16.527 -4.427 -15.731 1.00 92.62 196 ASN A C 1
ATOM 1417 O O . ASN A 1 196 ? -16.214 -3.522 -16.514 1.00 92.62 196 ASN A O 1
ATOM 1421 N N . HIS A 1 197 ? -15.656 -4.971 -14.884 1.00 96.12 197 HIS A N 1
ATOM 1422 C CA . HIS A 1 197 ? -14.284 -4.501 -14.686 1.00 96.12 197 HIS A CA 1
ATOM 1423 C C . HIS A 1 197 ? -13.277 -5.336 -15.489 1.00 96.12 197 HIS A C 1
ATOM 1425 O O . HIS A 1 197 ? -12.248 -5.741 -14.956 1.00 96.12 197 HIS A O 1
ATOM 1431 N N . CYS A 1 198 ? -13.597 -5.639 -16.748 1.00 95.75 198 CYS A N 1
ATOM 1432 C CA . CYS A 1 198 ? -12.671 -6.290 -17.680 1.00 95.75 198 CYS A CA 1
ATOM 1433 C C . CYS A 1 198 ? -11.438 -5.417 -17.963 1.00 95.75 198 CYS A C 1
ATOM 1435 O O . CYS A 1 198 ? -11.405 -4.237 -17.588 1.00 95.75 198 CYS A O 1
ATOM 1437 N N . GLY A 1 199 ? -10.436 -5.995 -18.626 1.00 97.31 199 GLY A N 1
ATOM 1438 C CA . GLY A 1 199 ? -9.162 -5.328 -18.886 1.00 97.31 199 GLY A CA 1
ATOM 1439 C C . GLY A 1 199 ? -9.316 -4.022 -19.660 1.00 97.31 199 GLY A C 1
ATOM 1440 O O . GLY A 1 199 ? -9.951 -3.997 -20.713 1.00 97.31 199 GLY A O 1
ATOM 1441 N N . ARG A 1 200 ? -8.742 -2.918 -19.157 1.00 98.19 200 ARG A N 1
ATOM 1442 C CA . ARG A 1 200 ? -8.665 -1.634 -19.884 1.00 98.19 200 ARG A CA 1
ATOM 1443 C C . ARG A 1 200 ? -7.319 -0.937 -19.752 1.00 98.19 200 ARG A C 1
ATOM 1445 O O . ARG A 1 200 ? -6.604 -1.084 -18.762 1.00 98.19 200 ARG A O 1
ATOM 1452 N N . GLY A 1 201 ? -7.006 -0.136 -20.763 1.00 98.19 201 GLY A N 1
ATOM 1453 C CA . GLY A 1 201 ? -5.779 0.644 -20.852 1.00 98.19 201 GLY A CA 1
ATOM 1454 C C . GLY A 1 201 ? -4.513 -0.194 -21.073 1.00 98.19 201 GLY A C 1
ATOM 1455 O O . GLY A 1 201 ? -4.602 -1.391 -21.365 1.00 98.19 201 GLY A O 1
ATOM 1456 N N . PRO A 1 202 ? -3.321 0.419 -20.934 1.00 98.69 202 PRO A N 1
ATOM 1457 C CA . PRO A 1 202 ? -2.052 -0.191 -21.319 1.00 98.69 202 PRO A CA 1
ATOM 1458 C C . PRO A 1 202 ? -1.693 -1.443 -20.527 1.00 98.69 202 PRO A C 1
ATOM 1460 O O . PRO A 1 202 ? -1.009 -2.307 -21.050 1.00 98.69 202 PRO A O 1
ATOM 1463 N N . MET A 1 203 ? -2.127 -1.533 -19.269 1.00 98.06 203 MET A N 1
ATOM 1464 C CA . MET A 1 203 ? -1.855 -2.682 -18.399 1.00 98.06 203 MET A CA 1
ATOM 1465 C C . MET A 1 203 ? -3.077 -3.594 -18.233 1.00 98.06 203 MET A C 1
ATOM 1467 O O . MET A 1 203 ? -3.099 -4.420 -17.328 1.00 98.06 203 MET A O 1
ATOM 1471 N N . GLN A 1 204 ? -4.118 -3.394 -19.053 1.00 97.56 204 GLN A N 1
ATOM 1472 C CA . GLN A 1 204 ? -5.372 -4.151 -18.993 1.00 97.56 204 GLN A CA 1
ATOM 1473 C C . GLN A 1 204 ? -5.902 -4.288 -17.553 1.00 97.56 204 GLN A C 1
ATOM 1475 O O . GLN A 1 204 ? -6.194 -5.386 -17.074 1.00 97.56 204 GLN A O 1
ATOM 1480 N N . LEU A 1 205 ? -6.027 -3.151 -16.850 1.00 97.44 205 LEU A N 1
ATOM 1481 C CA . LEU A 1 205 ? -6.506 -3.107 -15.468 1.00 97.44 205 LEU A CA 1
ATOM 1482 C C . LEU A 1 205 ? -7.843 -3.847 -15.383 1.00 97.44 205 LEU A C 1
ATOM 1484 O O . LEU A 1 205 ? -8.778 -3.505 -16.105 1.00 97.44 205 LEU A O 1
ATOM 1488 N N . SER A 1 206 ? -7.904 -4.861 -14.524 1.00 95.62 206 SER A N 1
ATOM 1489 C CA . SER A 1 206 ? -9.025 -5.800 -14.422 1.00 95.62 206 SER A CA 1
ATOM 1490 C C . SER A 1 206 ? -9.423 -6.010 -12.966 1.00 95.62 206 SER A C 1
ATOM 1492 O O . SER A 1 206 ? -8.561 -5.915 -12.097 1.00 95.62 206 SER A O 1
ATOM 1494 N N . TRP A 1 207 ? -10.675 -6.400 -12.722 1.00 95.19 207 TRP A N 1
ATOM 1495 C CA . TRP A 1 207 ? -11.312 -6.619 -11.413 1.00 95.19 207 TRP A CA 1
ATOM 1496 C C . TRP A 1 207 ? -11.670 -5.351 -10.629 1.00 95.19 207 TRP A C 1
ATOM 1498 O O . TRP A 1 207 ? -10.882 -4.415 -10.507 1.00 95.19 207 TRP A O 1
ATOM 1508 N N . ASN A 1 208 ? -12.854 -5.367 -10.012 1.00 93.62 208 ASN A N 1
ATOM 1509 C CA . ASN A 1 208 ? -13.397 -4.304 -9.159 1.00 93.62 208 ASN A CA 1
ATOM 1510 C C . ASN A 1 208 ? -12.416 -3.820 -8.083 1.00 93.62 208 ASN A C 1
ATOM 1512 O O . ASN A 1 208 ? -12.284 -2.617 -7.883 1.00 93.62 208 ASN A O 1
ATOM 1516 N N . TYR A 1 209 ? -11.677 -4.716 -7.423 1.00 89.69 209 TYR A N 1
ATOM 1517 C CA . TYR A 1 209 ? -10.723 -4.304 -6.391 1.00 89.69 209 TYR A CA 1
ATOM 1518 C C . TYR A 1 209 ? -9.558 -3.473 -6.948 1.00 89.69 209 TYR A C 1
ATOM 1520 O O . TYR A 1 209 ? -9.087 -2.571 -6.263 1.00 89.69 209 TYR A O 1
ATOM 1528 N N . ASN A 1 210 ? -9.111 -3.717 -8.183 1.00 93.50 210 ASN A N 1
ATOM 1529 C CA . ASN A 1 210 ? -8.040 -2.933 -8.800 1.00 93.50 210 ASN A CA 1
ATOM 1530 C C . ASN A 1 210 ? -8.550 -1.571 -9.278 1.00 93.50 210 ASN A C 1
ATOM 1532 O O . ASN A 1 210 ? -7.900 -0.560 -9.026 1.00 93.50 210 ASN A O 1
ATOM 1536 N N . TYR A 1 211 ? -9.724 -1.523 -9.917 1.00 95.62 211 TYR A N 1
ATOM 1537 C CA . TYR A 1 211 ? -10.366 -0.254 -10.288 1.00 95.62 211 TYR A CA 1
ATOM 1538 C C . TYR A 1 211 ? -10.663 0.605 -9.060 1.00 95.62 211 TYR A C 1
ATOM 1540 O O . TYR A 1 211 ? -10.402 1.805 -9.063 1.00 95.62 211 TYR A O 1
ATOM 1548 N N . GLY A 1 212 ? -11.149 -0.024 -7.991 1.00 91.50 212 GLY A N 1
ATOM 1549 C CA . GLY A 1 212 ? -11.427 0.631 -6.726 1.00 91.50 212 GLY A CA 1
ATOM 1550 C C . GLY A 1 212 ? -10.173 1.178 -6.043 1.00 91.50 212 GLY A C 1
ATOM 1551 O O . GLY A 1 212 ? -10.184 2.335 -5.637 1.00 91.50 212 GLY A O 1
ATOM 1552 N N . GLN A 1 213 ? -9.084 0.404 -5.956 1.00 86.56 213 GLN A N 1
ATOM 1553 C CA . GLN A 1 213 ? -7.816 0.875 -5.376 1.00 86.56 213 GLN A CA 1
ATOM 1554 C C . GLN A 1 213 ? -7.165 1.981 -6.216 1.00 86.56 213 GLN A C 1
ATOM 1556 O O . GLN A 1 213 ? -6.693 2.979 -5.668 1.00 86.56 213 GLN A O 1
ATOM 1561 N N . PHE A 1 214 ? -7.169 1.841 -7.546 1.00 93.12 214 PHE A N 1
ATOM 1562 C CA . PHE A 1 214 ? -6.697 2.896 -8.438 1.00 93.12 214 PHE A CA 1
ATOM 1563 C C . PHE A 1 214 ? -7.526 4.169 -8.248 1.00 93.12 214 PHE A C 1
ATOM 1565 O O . PHE A 1 214 ? -6.961 5.232 -7.997 1.00 93.12 214 PHE A O 1
ATOM 1572 N N . GLY A 1 215 ? -8.855 4.058 -8.278 1.00 81.69 215 GLY A N 1
ATOM 1573 C CA . GLY A 1 215 ? -9.742 5.193 -8.064 1.00 81.69 215 GLY A CA 1
ATOM 1574 C C . GLY A 1 215 ? -9.572 5.827 -6.691 1.00 81.69 215 GLY A C 1
ATOM 1575 O O . GLY A 1 215 ? -9.538 7.046 -6.588 1.00 81.69 215 GLY A O 1
ATOM 1576 N N . GLU A 1 216 ? -9.371 5.042 -5.639 1.00 85.56 216 GLU A N 1
ATOM 1577 C CA . GLU A 1 216 ? -9.072 5.551 -4.298 1.00 85.56 216 GLU A CA 1
ATOM 1578 C C . GLU A 1 216 ? -7.778 6.374 -4.275 1.00 85.56 216 GLU A C 1
ATOM 1580 O O . GLU A 1 216 ? -7.760 7.459 -3.695 1.00 85.56 216 GLU A O 1
ATOM 1585 N N . SER A 1 217 ? -6.739 5.935 -4.996 1.00 77.69 217 SER A N 1
ATOM 1586 C CA . SER A 1 217 ? -5.460 6.655 -5.080 1.00 77.69 217 SER A CA 1
ATOM 1587 C C . SER A 1 217 ? -5.554 8.039 -5.737 1.00 77.69 217 SER A C 1
ATOM 1589 O O . SER A 1 217 ? -4.692 8.885 -5.501 1.00 77.69 217 SER A O 1
ATOM 1591 N N . ILE A 1 218 ? -6.607 8.284 -6.523 1.00 80.00 218 ILE A N 1
ATOM 1592 C CA . ILE A 1 218 ? -6.842 9.552 -7.231 1.00 80.00 218 ILE A CA 1
ATOM 1593 C C . ILE A 1 218 ? -8.144 10.253 -6.811 1.00 80.00 218 ILE A C 1
ATOM 1595 O O . ILE A 1 218 ? -8.547 11.230 -7.438 1.00 80.00 218 ILE A O 1
ATOM 1599 N N . GLY A 1 219 ? -8.823 9.768 -5.766 1.00 73.81 219 GLY A N 1
ATOM 1600 C CA . GLY A 1 219 ? -10.090 10.333 -5.288 1.00 73.81 219 GLY A CA 1
ATOM 1601 C C . GLY A 1 219 ? -11.309 10.086 -6.194 1.00 73.81 219 GLY A C 1
ATOM 1602 O O . GLY A 1 219 ? -12.312 10.776 -6.050 1.00 73.81 219 GLY A O 1
ATOM 1603 N N . GLN A 1 220 ? -11.249 9.108 -7.101 1.00 83.19 220 GLN A N 1
ATOM 1604 C CA . GLN A 1 220 ? -12.302 8.721 -8.057 1.00 83.19 220 GLN A CA 1
ATOM 1605 C C . GLN A 1 220 ? -12.796 7.276 -7.859 1.00 83.19 220 GLN A C 1
ATOM 1607 O O . GLN A 1 220 ? -13.225 6.616 -8.802 1.00 83.19 220 GLN A O 1
ATOM 1612 N N . LYS A 1 221 ? -12.722 6.752 -6.630 1.00 86.25 221 LYS A N 1
ATOM 1613 C CA . LYS A 1 221 ? -13.112 5.370 -6.298 1.00 86.25 221 LYS A CA 1
ATOM 1614 C C . LYS A 1 221 ? -14.509 5.004 -6.805 1.00 86.25 221 LYS A C 1
ATOM 1616 O O . LYS A 1 221 ? -14.660 4.005 -7.498 1.00 86.25 221 LYS A O 1
ATOM 1621 N N . GLU A 1 222 ? -15.513 5.813 -6.473 1.00 86.69 222 GLU A N 1
ATOM 1622 C CA . GLU A 1 222 ? -16.900 5.528 -6.859 1.00 86.69 222 GLU A CA 1
ATOM 1623 C C . GLU A 1 222 ? -17.118 5.640 -8.367 1.00 86.69 222 GLU A C 1
ATOM 1625 O O . GLU A 1 222 ? -17.786 4.793 -8.953 1.00 86.69 222 GLU A O 1
ATOM 1630 N N . GLU A 1 223 ? -16.503 6.638 -9.006 1.00 86.62 223 GLU A N 1
ATOM 1631 C CA . GLU A 1 223 ? -16.574 6.818 -10.457 1.00 86.62 223 GLU A CA 1
ATOM 1632 C C . GLU A 1 223 ? -15.978 5.612 -11.182 1.00 86.62 223 GLU A C 1
ATOM 1634 O O . GLU A 1 223 ? -16.614 5.072 -12.074 1.00 86.62 223 GLU A O 1
ATOM 1639 N N . LEU A 1 224 ? -14.813 5.115 -10.768 1.00 88.88 224 LEU A N 1
ATOM 1640 C CA . LEU A 1 224 ? -14.174 3.980 -11.438 1.00 88.88 224 LEU A CA 1
ATOM 1641 C C . LEU A 1 224 ? -14.812 2.622 -11.125 1.00 88.88 224 LEU A C 1
ATOM 1643 O O . LEU A 1 224 ? -14.651 1.699 -11.920 1.00 88.88 224 LEU A O 1
ATOM 1647 N N . LEU A 1 225 ? -15.541 2.489 -10.013 1.00 92.81 225 LEU A N 1
ATOM 1648 C CA . LEU A 1 225 ? -16.330 1.287 -9.718 1.00 92.81 225 LEU A CA 1
ATOM 1649 C C . LEU A 1 225 ? -17.684 1.264 -10.441 1.00 92.81 225 LEU A C 1
ATOM 1651 O O . LEU A 1 225 ? -18.216 0.186 -10.699 1.00 92.81 225 LEU A O 1
ATOM 1655 N N . GLN A 1 226 ? -18.259 2.430 -10.748 1.00 93.38 226 GLN A N 1
ATOM 1656 C CA . GLN A 1 226 ? -19.551 2.544 -11.439 1.00 93.38 226 GLN A CA 1
ATOM 1657 C C . GLN A 1 226 ? -19.396 2.737 -12.954 1.00 93.38 226 GLN A C 1
ATOM 1659 O O . GLN A 1 226 ? -20.218 2.237 -13.718 1.00 93.38 226 GLN A O 1
ATOM 1664 N N . HIS A 1 227 ? -18.327 3.415 -13.373 1.00 93.12 227 HIS A N 1
ATOM 1665 C CA . HIS A 1 227 ? -18.019 3.803 -14.750 1.00 93.12 227 HIS A CA 1
ATOM 1666 C C . HIS A 1 227 ? -16.597 3.391 -15.177 1.00 93.12 227 HIS A C 1
ATOM 1668 O O . HIS A 1 227 ? -15.818 4.226 -15.653 1.00 93.12 227 HIS A O 1
ATOM 1674 N N . PRO A 1 228 ? -16.203 2.109 -15.035 1.00 95.88 228 PRO A N 1
ATOM 1675 C CA . PRO A 1 228 ? -14.861 1.652 -15.395 1.00 95.88 228 PRO A CA 1
ATOM 1676 C C . PRO A 1 228 ? -14.541 1.833 -16.891 1.00 95.88 228 PRO A C 1
ATOM 1678 O O . PRO A 1 228 ? -13.371 1.875 -17.279 1.00 95.88 228 PRO A O 1
ATOM 1681 N N . GLU A 1 229 ? -15.554 1.978 -17.750 1.00 93.56 229 GLU A N 1
ATOM 1682 C CA . GLU A 1 229 ? -15.410 2.289 -19.172 1.00 93.56 229 GLU A CA 1
ATOM 1683 C C . GLU A 1 229 ? -14.699 3.615 -19.451 1.00 93.56 229 GLU A C 1
ATOM 1685 O O . GLU A 1 229 ? -14.155 3.766 -20.543 1.00 93.56 229 GLU A O 1
ATOM 1690 N N . VAL A 1 230 ? -14.628 4.540 -18.486 1.00 92.88 230 VAL A N 1
ATOM 1691 C CA . VAL A 1 230 ? -13.927 5.824 -18.651 1.00 92.88 230 VAL A CA 1
ATOM 1692 C C . VAL A 1 230 ? -12.460 5.640 -19.062 1.00 92.88 230 VAL A C 1
ATOM 1694 O O . VAL A 1 230 ? -11.913 6.469 -19.792 1.00 92.88 230 VAL A O 1
ATOM 1697 N N . LEU A 1 231 ? -11.832 4.512 -18.699 1.00 95.62 231 LEU A N 1
ATOM 1698 C CA . LEU A 1 231 ? -10.466 4.179 -19.116 1.00 95.62 231 LEU A CA 1
ATOM 1699 C C . LEU A 1 231 ? -10.327 3.925 -20.627 1.00 95.62 231 LEU A C 1
ATOM 1701 O O . LEU A 1 231 ? -9.220 4.013 -21.144 1.00 95.62 231 LEU A O 1
ATOM 1705 N N . LYS A 1 232 ? -11.414 3.649 -21.364 1.00 92.62 232 LYS A N 1
ATOM 1706 C CA . LYS A 1 232 ? -11.358 3.500 -22.833 1.00 92.62 232 LYS A CA 1
ATOM 1707 C C . LYS A 1 232 ? -11.515 4.821 -23.584 1.00 92.62 232 LYS A C 1
ATOM 1709 O O . LYS A 1 232 ? -11.269 4.866 -24.785 1.00 92.62 232 LYS A O 1
ATOM 1714 N N . THR A 1 233 ? -11.975 5.870 -22.905 1.00 90.00 233 THR A N 1
ATOM 1715 C CA . THR A 1 233 ? -12.276 7.175 -23.514 1.00 90.00 233 THR A CA 1
ATOM 1716 C C . THR A 1 233 ? -11.368 8.289 -23.010 1.00 90.00 233 THR A C 1
ATOM 1718 O O . THR A 1 233 ? -11.173 9.273 -23.716 1.00 90.00 233 THR A O 1
ATOM 1721 N N . ASN A 1 234 ? -10.776 8.144 -21.823 1.00 91.88 234 ASN A N 1
ATOM 1722 C CA . ASN A 1 234 ? -9.826 9.095 -21.257 1.00 91.88 234 ASN A CA 1
ATOM 1723 C C . ASN A 1 234 ? -8.405 8.513 -21.298 1.00 91.88 234 ASN A C 1
ATOM 1725 O O . ASN A 1 234 ? -8.012 7.735 -20.430 1.00 91.88 234 ASN A O 1
ATOM 1729 N N . VAL A 1 235 ? -7.628 8.898 -22.314 1.00 94.38 235 VAL A N 1
ATOM 1730 C CA . VAL A 1 235 ? -6.271 8.373 -22.543 1.00 94.38 235 VAL A CA 1
ATOM 1731 C C . VAL A 1 235 ? -5.301 8.687 -21.397 1.00 94.38 235 VAL A C 1
ATOM 1733 O O . VAL A 1 235 ? -4.504 7.827 -21.023 1.00 94.38 235 VAL A O 1
ATOM 1736 N N . THR A 1 236 ? -5.375 9.871 -20.785 1.00 91.56 236 THR A N 1
ATOM 1737 C CA . THR A 1 236 ? -4.490 10.225 -19.665 1.00 91.56 236 THR A CA 1
ATOM 1738 C C . THR A 1 236 ? -4.795 9.348 -18.458 1.00 91.56 236 THR A C 1
ATOM 1740 O O . THR A 1 236 ? -3.887 8.741 -17.896 1.00 91.56 236 THR A O 1
ATOM 1743 N N . LEU A 1 237 ? -6.076 9.192 -18.112 1.00 92.62 237 LEU A N 1
ATOM 1744 C CA . LEU A 1 237 ? -6.505 8.314 -17.022 1.00 92.62 237 LEU A CA 1
ATOM 1745 C C . LEU A 1 237 ? -6.167 6.838 -17.305 1.00 92.62 237 LEU A C 1
ATOM 1747 O O . LEU A 1 237 ? -5.785 6.095 -16.403 1.00 92.62 237 LEU A O 1
ATOM 1751 N N . SER A 1 238 ? -6.231 6.432 -18.574 1.00 97.44 238 SER A N 1
ATOM 1752 C CA . SER A 1 238 ? -5.792 5.120 -19.048 1.00 97.44 238 SER A CA 1
ATOM 1753 C C . SER A 1 238 ? -4.292 4.890 -18.818 1.00 97.44 238 SER A C 1
ATOM 1755 O O . SER A 1 238 ? -3.902 3.830 -18.339 1.00 97.44 238 SER A O 1
ATOM 1757 N N . PHE A 1 239 ? -3.424 5.865 -19.104 1.00 98.19 239 PHE A N 1
ATOM 1758 C CA . PHE A 1 239 ? -1.999 5.758 -18.758 1.00 98.19 239 PHE A CA 1
ATOM 1759 C C . PHE A 1 239 ? -1.760 5.796 -17.245 1.00 98.19 239 PHE A C 1
ATOM 1761 O O . PHE A 1 239 ? -0.912 5.056 -16.744 1.00 98.19 239 PHE A O 1
ATOM 1768 N N . MET A 1 240 ? -2.516 6.615 -16.508 1.00 97.69 240 MET A N 1
ATOM 1769 C CA . MET A 1 240 ? -2.423 6.682 -15.048 1.00 97.69 240 MET A CA 1
ATOM 1770 C C . MET A 1 240 ? -2.724 5.330 -14.399 1.00 97.69 240 MET A C 1
ATOM 1772 O O . MET A 1 240 ? -2.013 4.948 -13.478 1.00 97.69 240 MET A O 1
ATOM 1776 N N . SER A 1 241 ? -3.706 4.571 -14.894 1.00 98.00 241 SER A N 1
ATOM 1777 C CA . SER A 1 241 ? -4.023 3.250 -14.334 1.00 98.00 241 SER A CA 1
ATOM 1778 C C . SER A 1 241 ? -2.866 2.252 -14.493 1.00 98.00 241 SER A C 1
ATOM 1780 O O . SER A 1 241 ? -2.548 1.504 -13.566 1.00 98.00 241 SER A O 1
ATOM 1782 N N . ALA A 1 242 ? -2.174 2.286 -15.636 1.00 98.62 242 ALA A N 1
ATOM 1783 C CA . ALA A 1 242 ? -0.998 1.458 -15.889 1.00 98.62 242 ALA A CA 1
ATOM 1784 C C . ALA A 1 242 ? 0.201 1.874 -15.025 1.00 98.62 242 ALA A C 1
ATOM 1786 O O . ALA A 1 242 ? 0.887 1.017 -14.465 1.00 98.62 242 ALA A O 1
ATOM 1787 N N . LEU A 1 243 ? 0.442 3.181 -14.887 1.00 97.81 243 LEU A N 1
ATOM 1788 C CA . LEU A 1 243 ? 1.494 3.715 -14.020 1.00 97.81 243 LEU A CA 1
ATOM 1789 C C . LEU A 1 243 ? 1.205 3.427 -12.546 1.00 97.81 243 LEU A C 1
ATOM 1791 O O . LEU A 1 243 ? 2.110 3.028 -11.819 1.00 97.81 243 LEU A O 1
ATOM 1795 N N . TRP A 1 244 ? -0.049 3.536 -12.110 1.00 97.31 244 TRP A N 1
ATOM 1796 C CA . TRP A 1 244 ? -0.465 3.138 -10.771 1.00 97.31 244 TRP A CA 1
ATOM 1797 C C . TRP A 1 244 ? -0.120 1.673 -10.499 1.00 97.31 244 TRP A C 1
ATOM 1799 O O . TRP A 1 244 ? 0.546 1.399 -9.500 1.00 97.31 244 TRP A O 1
ATOM 1809 N N . LEU A 1 245 ? -0.483 0.747 -11.397 1.00 94.56 245 LEU A N 1
ATOM 1810 C CA . LEU A 1 245 ? -0.176 -0.675 -11.208 1.00 94.56 245 LEU A CA 1
ATOM 1811 C C . LEU A 1 245 ? 1.340 -0.932 -11.197 1.00 94.56 245 LEU A C 1
ATOM 1813 O O . LEU A 1 245 ? 1.834 -1.744 -10.421 1.00 94.56 245 LEU A O 1
ATOM 1817 N N . TRP A 1 246 ? 2.093 -0.215 -12.032 1.00 98.25 246 TRP A N 1
ATOM 1818 C CA . TRP A 1 246 ? 3.549 -0.331 -12.103 1.00 98.25 246 TRP A CA 1
ATOM 1819 C C . TRP A 1 246 ? 4.254 0.140 -10.823 1.00 98.25 246 TRP A C 1
ATOM 1821 O O . TRP A 1 246 ? 5.233 -0.468 -10.378 1.00 98.25 246 TRP A O 1
ATOM 1831 N N . MET A 1 247 ? 3.773 1.244 -10.249 1.00 92.38 247 MET A N 1
ATOM 1832 C CA . MET A 1 247 ? 4.392 1.924 -9.111 1.00 92.38 247 MET A CA 1
ATOM 1833 C C . MET A 1 247 ? 3.917 1.381 -7.755 1.00 92.38 247 MET A C 1
ATOM 1835 O O . MET A 1 247 ? 4.634 1.518 -6.765 1.00 92.38 247 MET A O 1
ATOM 1839 N N . THR A 1 248 ? 2.747 0.743 -7.697 1.00 83.31 248 THR A N 1
ATOM 1840 C CA . THR A 1 248 ? 2.123 0.280 -6.449 1.00 83.31 248 THR A CA 1
ATOM 1841 C C . THR A 1 248 ? 2.541 -1.146 -6.112 1.00 83.31 248 THR A C 1
ATOM 1843 O O . THR A 1 248 ? 2.360 -2.065 -6.907 1.00 83.31 248 THR A O 1
ATOM 1846 N N . ALA A 1 249 ? 3.088 -1.353 -4.914 1.00 79.69 249 ALA A N 1
ATOM 1847 C CA . ALA A 1 249 ? 3.278 -2.698 -4.387 1.00 79.69 249 ALA A CA 1
ATOM 1848 C C . ALA A 1 249 ? 1.925 -3.258 -3.926 1.00 79.69 249 ALA A C 1
ATOM 1850 O O . ALA A 1 249 ? 1.159 -2.562 -3.263 1.00 79.69 249 ALA A O 1
ATOM 1851 N N . GLN A 1 250 ? 1.648 -4.519 -4.246 1.00 70.81 250 GLN A N 1
ATOM 1852 C CA . GLN A 1 250 ? 0.454 -5.228 -3.786 1.00 70.81 250 GLN A CA 1
ATOM 1853 C C . GLN A 1 250 ? 0.909 -6.485 -3.043 1.00 70.81 250 GLN A C 1
ATOM 1855 O O . GLN A 1 250 ? 1.065 -7.535 -3.676 1.00 70.81 250 GLN A O 1
ATOM 1860 N N . PRO A 1 251 ? 1.191 -6.398 -1.728 1.00 64.19 251 PRO A N 1
ATOM 1861 C CA . PRO A 1 251 ? 1.754 -7.506 -0.967 1.00 64.19 251 PRO A CA 1
ATOM 1862 C C . PRO A 1 251 ? 0.991 -8.821 -1.200 1.00 64.19 251 PRO A C 1
ATOM 1864 O O . PRO A 1 251 ? -0.232 -8.865 -1.177 1.00 64.19 251 PRO A O 1
ATOM 1867 N N . SER A 1 252 ? 1.664 -9.942 -1.456 1.00 71.81 252 SER A N 1
ATOM 1868 C CA . SER A 1 252 ? 3.115 -10.181 -1.348 1.00 71.81 252 SER A CA 1
ATOM 1869 C C . SER A 1 252 ? 3.984 -9.708 -2.529 1.00 71.81 252 SER A C 1
ATOM 1871 O O . SER A 1 252 ? 5.194 -9.923 -2.507 1.00 71.81 252 SER A O 1
ATOM 1873 N N . LYS A 1 253 ? 3.412 -9.065 -3.552 1.00 80.81 253 LYS A N 1
ATOM 1874 C CA . LYS A 1 253 ? 4.144 -8.582 -4.730 1.00 80.81 253 LYS A CA 1
ATOM 1875 C C . LYS A 1 253 ? 4.812 -7.226 -4.444 1.00 80.81 253 LYS A C 1
ATOM 1877 O O . LYS A 1 253 ? 4.117 -6.306 -4.000 1.00 80.81 253 LYS A O 1
ATOM 1882 N N . PRO A 1 254 ? 6.118 -7.052 -4.725 1.00 81.56 254 PRO A N 1
ATOM 1883 C CA . PRO A 1 254 ? 6.712 -5.717 -4.776 1.00 81.56 254 PRO A CA 1
ATOM 1884 C C . PRO A 1 254 ? 6.147 -4.937 -5.975 1.00 81.56 254 PRO A C 1
ATOM 1886 O O . PRO A 1 254 ? 5.469 -5.507 -6.832 1.00 81.56 254 PRO A O 1
ATOM 1889 N N . SER A 1 255 ? 6.425 -3.635 -6.059 1.00 92.88 255 SER A N 1
ATOM 1890 C CA . SER A 1 255 ? 6.096 -2.873 -7.266 1.00 92.88 255 SER A CA 1
ATOM 1891 C C . SER A 1 255 ? 7.036 -3.250 -8.413 1.00 92.88 255 SER A C 1
ATOM 1893 O O . SER A 1 255 ? 8.203 -3.587 -8.206 1.00 92.88 255 SER A O 1
ATOM 1895 N N . CYS A 1 256 ? 6.549 -3.155 -9.651 1.00 97.19 256 CYS A N 1
ATOM 1896 C CA . CYS A 1 256 ? 7.398 -3.347 -10.830 1.00 97.19 256 CYS A CA 1
ATOM 1897 C C . CYS A 1 256 ? 8.539 -2.316 -10.849 1.00 97.19 256 CYS A C 1
ATOM 1899 O O . CYS A 1 256 ? 9.669 -2.631 -11.227 1.00 97.19 256 CYS A O 1
ATOM 1901 N N . HIS A 1 257 ? 8.241 -1.098 -10.378 1.00 94.75 257 HIS A N 1
ATOM 1902 C CA . HIS A 1 257 ? 9.215 -0.032 -10.184 1.00 94.75 257 HIS A CA 1
ATOM 1903 C C . HIS A 1 257 ? 10.397 -0.466 -9.315 1.00 94.75 257 HIS A C 1
ATOM 1905 O O . HIS A 1 257 ? 11.528 -0.390 -9.787 1.00 94.75 257 HIS A O 1
ATOM 1911 N N . SER A 1 258 ? 10.156 -0.954 -8.093 1.00 89.31 258 SER A N 1
ATOM 1912 C CA . SER A 1 258 ? 11.247 -1.276 -7.166 1.00 89.31 258 SER A CA 1
ATOM 1913 C C . SER A 1 258 ? 12.101 -2.451 -7.647 1.00 89.31 258 SER A C 1
ATOM 1915 O O . SER A 1 258 ? 13.301 -2.493 -7.380 1.00 89.31 258 SER A O 1
ATOM 1917 N N . VAL A 1 259 ? 11.522 -3.386 -8.410 1.00 95.06 259 VAL A N 1
ATOM 1918 C CA . VAL A 1 259 ? 12.281 -4.474 -9.049 1.00 95.06 259 VAL A CA 1
ATOM 1919 C C . VAL A 1 259 ? 13.258 -3.927 -10.087 1.00 95.06 259 VAL A C 1
ATOM 1921 O O . VAL A 1 259 ? 14.437 -4.278 -10.054 1.00 95.06 259 VAL A O 1
ATOM 1924 N N . ILE A 1 260 ? 12.797 -3.072 -11.007 1.00 95.62 260 ILE A N 1
ATOM 1925 C CA . ILE A 1 260 ? 13.641 -2.602 -12.116 1.00 95.62 260 ILE A CA 1
ATOM 1926 C C . ILE A 1 260 ? 14.660 -1.534 -11.693 1.00 95.62 260 ILE A C 1
ATOM 1928 O O . ILE A 1 260 ? 15.694 -1.397 -12.345 1.00 95.62 260 ILE A O 1
ATOM 1932 N N . THR A 1 261 ? 14.394 -0.791 -10.612 1.00 88.12 261 THR A N 1
ATOM 1933 C CA . THR A 1 261 ? 15.337 0.180 -10.025 1.00 88.12 261 THR A CA 1
ATOM 1934 C C . THR A 1 261 ? 16.363 -0.466 -9.094 1.00 88.12 261 THR A C 1
ATOM 1936 O O . THR A 1 261 ? 17.317 0.198 -8.695 1.00 88.12 261 THR A O 1
ATOM 1939 N N . GLY A 1 262 ? 16.200 -1.752 -8.763 1.00 86.56 262 GLY A N 1
ATOM 1940 C CA . GLY A 1 262 ? 17.073 -2.471 -7.831 1.00 86.56 262 GLY A CA 1
ATOM 1941 C C . GLY A 1 262 ? 16.813 -2.152 -6.355 1.00 86.56 262 GLY A C 1
ATOM 1942 O O . GLY A 1 262 ? 17.616 -2.518 -5.502 1.00 86.56 262 GLY A O 1
ATOM 1943 N N . GLU A 1 263 ? 15.703 -1.485 -6.038 1.00 86.25 263 GLU A N 1
ATOM 1944 C CA . GLU A 1 263 ? 15.289 -1.173 -4.664 1.00 86.25 263 GLU A CA 1
ATOM 1945 C C . GLU A 1 263 ? 14.644 -2.382 -3.967 1.00 86.25 263 GLU A C 1
ATOM 1947 O O . GLU A 1 263 ? 14.659 -2.485 -2.740 1.00 86.25 263 GLU A O 1
ATOM 1952 N N . TRP A 1 264 ? 14.100 -3.331 -4.734 1.00 86.94 264 TRP A N 1
ATOM 1953 C CA . TRP A 1 264 ? 13.590 -4.586 -4.197 1.00 86.94 264 TRP A CA 1
ATOM 1954 C C . TRP A 1 264 ? 14.725 -5.575 -3.920 1.00 86.94 264 TRP A C 1
ATOM 1956 O O . TRP A 1 264 ? 15.412 -6.046 -4.827 1.00 86.94 264 TRP A O 1
ATOM 1966 N N . THR A 1 265 ? 14.870 -5.945 -2.649 1.00 85.38 265 THR A N 1
ATOM 1967 C CA . THR A 1 265 ? 15.724 -7.059 -2.227 1.00 85.38 265 THR A CA 1
ATOM 1968 C C . THR A 1 265 ? 14.860 -8.316 -2.059 1.00 85.38 265 THR A C 1
ATOM 1970 O O . THR A 1 265 ? 13.971 -8.306 -1.203 1.00 85.38 265 THR A O 1
ATOM 1973 N N . PRO A 1 266 ? 15.092 -9.396 -2.833 1.00 73.50 266 PRO A N 1
ATOM 1974 C CA . PRO A 1 266 ? 14.335 -10.636 -2.694 1.00 73.50 266 PRO A CA 1
ATOM 1975 C C . PRO A 1 266 ? 14.455 -11.209 -1.283 1.00 73.50 266 PRO A C 1
ATOM 1977 O O . PRO A 1 266 ? 15.555 -11.319 -0.735 1.00 73.50 266 PRO A O 1
ATOM 1980 N N . SER A 1 267 ? 13.333 -11.635 -0.710 1.00 73.94 267 SER A N 1
ATOM 1981 C CA . SER A 1 267 ? 13.345 -12.384 0.544 1.00 73.94 267 SER A CA 1
ATOM 1982 C C . SER A 1 267 ? 13.927 -13.789 0.344 1.00 73.94 267 SER A C 1
ATOM 1984 O O . SER A 1 267 ? 14.021 -14.298 -0.776 1.00 73.94 267 SER A O 1
ATOM 1986 N N . ALA A 1 268 ? 14.234 -14.492 1.438 1.00 62.59 268 ALA A N 1
ATOM 1987 C CA . ALA A 1 268 ? 14.615 -15.906 1.362 1.00 62.59 268 ALA A CA 1
ATOM 1988 C C . ALA A 1 268 ? 13.548 -16.769 0.650 1.00 62.59 268 ALA A C 1
ATOM 1990 O O . ALA A 1 268 ? 13.894 -17.705 -0.068 1.00 62.59 268 ALA A O 1
ATOM 1991 N N . ASN A 1 269 ? 12.261 -16.423 0.793 1.00 67.81 269 ASN A N 1
ATOM 1992 C CA . ASN A 1 269 ? 11.158 -17.103 0.107 1.00 67.81 269 ASN A CA 1
ATOM 1993 C C . ASN A 1 269 ? 11.117 -16.798 -1.393 1.00 67.81 269 ASN A C 1
ATOM 1995 O O . ASN A 1 269 ? 10.678 -17.644 -2.168 1.00 67.81 269 ASN A O 1
ATOM 1999 N N . ASP A 1 270 ? 11.545 -15.605 -1.803 1.00 77.31 270 ASP A N 1
ATOM 2000 C CA . ASP A 1 270 ? 11.671 -15.239 -3.213 1.00 77.31 270 ASP A CA 1
ATOM 2001 C C . ASP A 1 270 ? 12.821 -15.997 -3.860 1.00 77.31 270 ASP A C 1
ATOM 2003 O O . ASP A 1 270 ? 12.614 -16.658 -4.875 1.00 77.31 270 ASP A O 1
ATOM 2007 N N . ILE A 1 271 ? 13.982 -16.024 -3.204 1.00 72.75 271 ILE A N 1
ATOM 2008 C CA . ILE A 1 271 ? 15.150 -16.787 -3.659 1.00 72.75 271 ILE A CA 1
ATOM 2009 C C . ILE A 1 271 ? 14.809 -18.279 -3.769 1.00 72.75 271 ILE A C 1
ATOM 2011 O O . ILE A 1 271 ? 15.062 -18.890 -4.804 1.00 72.75 271 ILE A O 1
ATOM 2015 N N . ALA A 1 272 ? 14.178 -18.863 -2.744 1.00 69.69 272 ALA A N 1
ATOM 2016 C CA . ALA A 1 272 ? 13.759 -20.267 -2.760 1.00 69.69 272 ALA A CA 1
ATOM 2017 C C . ALA A 1 272 ? 12.704 -20.568 -3.838 1.00 69.69 272 ALA A C 1
ATOM 2019 O O . ALA A 1 272 ? 12.600 -21.695 -4.316 1.00 69.69 272 ALA A O 1
ATOM 2020 N N . ALA A 1 273 ? 11.924 -19.562 -4.230 1.00 77.50 273 ALA A N 1
ATOM 2021 C CA . ALA A 1 273 ? 10.966 -19.639 -5.321 1.00 77.50 273 ALA A CA 1
ATOM 2022 C C . ALA A 1 273 ? 11.566 -19.286 -6.694 1.00 77.50 273 ALA A C 1
ATOM 2024 O O . ALA A 1 273 ? 10.813 -19.162 -7.657 1.00 77.50 273 ALA A O 1
ATOM 2025 N N . GLY A 1 274 ? 12.881 -19.076 -6.791 1.00 86.00 274 GLY A N 1
ATOM 2026 C CA . GLY A 1 274 ? 13.562 -18.691 -8.028 1.00 86.00 274 GLY A CA 1
ATOM 2027 C C . GLY A 1 274 ? 13.343 -17.236 -8.458 1.00 86.00 274 GLY A C 1
ATOM 2028 O O . GLY A 1 274 ? 13.821 -16.842 -9.516 1.00 86.00 274 GLY A O 1
ATOM 2029 N N . ARG A 1 275 ? 12.641 -16.416 -7.667 1.00 93.81 275 ARG A N 1
ATOM 2030 C CA . ARG A 1 275 ? 12.351 -15.009 -7.972 1.00 93.81 275 ARG A CA 1
ATOM 2031 C C . ARG A 1 275 ? 13.572 -14.139 -7.676 1.00 93.81 275 ARG A C 1
ATOM 2033 O O . ARG A 1 275 ? 13.758 -13.665 -6.557 1.00 93.81 275 ARG A O 1
ATOM 2040 N N . LEU A 1 276 ? 14.407 -13.942 -8.692 1.00 92.00 276 LEU A N 1
ATOM 2041 C CA . LEU A 1 276 ? 15.592 -13.082 -8.651 1.00 92.00 276 LEU A CA 1
ATOM 2042 C C . LEU A 1 276 ? 15.335 -11.759 -9.393 1.00 92.00 276 LEU A C 1
ATOM 2044 O O . LEU A 1 276 ? 14.563 -11.761 -10.351 1.00 92.00 276 LEU A O 1
ATOM 2048 N N . PRO A 1 277 ? 15.974 -10.634 -9.010 1.00 92.38 277 PRO A N 1
ATOM 2049 C CA . PRO A 1 277 ? 15.707 -9.333 -9.620 1.00 92.38 277 PRO A CA 1
ATOM 2050 C C . PRO A 1 277 ? 15.937 -9.364 -11.132 1.00 92.38 277 PRO A C 1
ATOM 2052 O O . PRO A 1 277 ? 16.981 -9.829 -11.597 1.00 92.38 277 PRO A O 1
ATOM 2055 N N . GLY A 1 278 ? 14.953 -8.883 -11.888 1.00 94.94 278 GLY A N 1
ATOM 2056 C CA . GLY A 1 278 ? 14.972 -8.880 -13.347 1.00 94.94 278 GLY A CA 1
ATOM 2057 C C . GLY A 1 278 ? 13.575 -8.795 -13.950 1.00 94.94 278 GLY A C 1
ATOM 2058 O O . GLY A 1 278 ? 12.562 -8.816 -13.242 1.00 94.94 278 GLY A O 1
ATOM 2059 N N . TYR A 1 279 ? 13.527 -8.702 -15.277 1.00 98.50 279 TYR A N 1
ATOM 2060 C CA . TYR A 1 279 ? 12.284 -8.520 -16.028 1.00 98.50 279 TYR A CA 1
ATOM 2061 C C . TYR A 1 279 ? 11.296 -9.686 -15.844 1.00 98.50 279 TYR A C 1
ATOM 2063 O O . TYR A 1 279 ? 10.084 -9.478 -15.815 1.00 98.50 279 TYR A O 1
ATOM 2071 N N . GLY A 1 280 ? 11.797 -10.897 -15.591 1.00 98.06 280 GLY A N 1
ATOM 2072 C CA . GLY A 1 280 ? 10.969 -12.064 -15.311 1.00 98.06 280 GLY A CA 1
ATOM 2073 C C . GLY A 1 280 ? 10.129 -11.924 -14.042 1.00 98.06 280 GLY A C 1
ATOM 2074 O O . GLY A 1 280 ? 8.956 -12.292 -14.032 1.00 98.06 280 GLY A O 1
ATOM 2075 N N . VAL A 1 281 ? 10.675 -11.325 -12.976 1.00 97.56 281 VAL A N 1
ATOM 2076 C CA . VAL A 1 281 ? 9.889 -11.066 -11.755 1.00 97.56 281 VAL A CA 1
ATOM 2077 C C . VAL A 1 281 ? 8.787 -10.038 -12.019 1.00 97.56 281 VAL A C 1
ATOM 2079 O O . VAL A 1 281 ? 7.704 -10.165 -11.457 1.00 97.56 281 VAL A O 1
ATOM 2082 N N . ILE A 1 282 ? 9.009 -9.073 -12.916 1.00 98.50 282 ILE A N 1
ATOM 2083 C CA . ILE A 1 282 ? 7.975 -8.114 -13.338 1.00 98.50 282 ILE A CA 1
ATOM 2084 C C . ILE A 1 282 ? 6.825 -8.847 -14.041 1.00 98.50 282 ILE A C 1
ATOM 2086 O O . ILE A 1 282 ? 5.665 -8.644 -13.688 1.00 98.50 282 ILE A O 1
ATOM 2090 N N . THR A 1 283 ? 7.130 -9.778 -14.949 1.00 98.38 283 THR A N 1
ATOM 2091 C CA . THR A 1 283 ? 6.114 -10.662 -15.550 1.00 98.38 283 THR A CA 1
ATOM 2092 C C . THR A 1 283 ? 5.373 -11.478 -14.486 1.00 98.38 283 THR A C 1
ATOM 2094 O O . THR A 1 283 ? 4.149 -11.593 -14.523 1.00 98.38 283 THR A O 1
ATOM 2097 N N . ASN A 1 284 ? 6.089 -11.984 -13.478 1.00 96.00 284 ASN A N 1
ATOM 2098 C CA . ASN A 1 284 ? 5.497 -12.731 -12.368 1.00 96.00 284 ASN A CA 1
ATOM 2099 C C . ASN A 1 284 ? 4.533 -11.870 -11.521 1.00 96.00 284 ASN A C 1
ATOM 2101 O O . ASN A 1 284 ? 3.461 -12.336 -11.127 1.00 96.00 284 ASN A O 1
ATOM 2105 N N . ILE A 1 285 ? 4.869 -10.598 -11.284 1.00 93.06 285 ILE A N 1
ATOM 2106 C CA . ILE A 1 285 ? 4.001 -9.628 -10.598 1.00 93.06 285 ILE A CA 1
ATOM 2107 C C . ILE A 1 285 ? 2.710 -9.409 -11.390 1.00 93.06 285 ILE A C 1
ATOM 2109 O O . ILE A 1 285 ? 1.625 -9.474 -10.805 1.00 93.06 285 ILE A O 1
ATOM 2113 N N . ILE A 1 286 ? 2.824 -9.194 -12.702 1.00 93.38 286 ILE A N 1
ATOM 2114 C CA . ILE A 1 286 ? 1.694 -8.841 -13.568 1.00 93.38 286 ILE A CA 1
ATOM 2115 C C . ILE A 1 286 ? 0.766 -10.041 -13.769 1.00 93.38 286 ILE A C 1
ATOM 2117 O O . ILE A 1 286 ? -0.411 -9.956 -13.424 1.00 93.38 286 ILE A O 1
ATOM 2121 N N . ASN A 1 287 ? 1.289 -11.180 -14.236 1.00 89.75 287 ASN A N 1
ATOM 2122 C CA . ASN A 1 287 ? 0.458 -12.336 -14.586 1.00 89.75 287 ASN A CA 1
ATOM 2123 C C . ASN A 1 287 ? 1.088 -13.701 -14.256 1.00 89.75 287 ASN A C 1
ATOM 2125 O O . ASN A 1 287 ? 0.814 -14.720 -14.895 1.00 89.75 287 ASN A O 1
ATOM 2129 N N . GLY A 1 288 ? 1.930 -13.760 -13.222 1.00 86.94 288 GLY A N 1
ATOM 2130 C CA . GLY A 1 288 ? 2.698 -14.967 -12.926 1.00 86.94 288 GLY A CA 1
ATOM 2131 C C . GLY A 1 288 ? 1.862 -16.211 -12.654 1.00 86.94 288 GLY A C 1
ATOM 2132 O O . GLY A 1 288 ? 2.293 -17.303 -12.995 1.00 86.94 288 GLY A O 1
ATOM 2133 N N . GLY A 1 289 ? 0.654 -16.065 -12.098 1.00 81.69 289 GLY A N 1
ATOM 2134 C CA . GLY A 1 289 ? -0.239 -17.198 -11.825 1.00 81.69 289 GLY A CA 1
ATOM 2135 C C . GLY A 1 289 ? -0.654 -17.989 -13.070 1.00 81.69 289 GLY A C 1
ATOM 2136 O O . GLY A 1 289 ? -1.041 -19.144 -12.934 1.00 81.69 289 GLY A O 1
ATOM 2137 N N . LEU A 1 290 ? -0.559 -17.383 -14.258 1.00 84.19 290 LEU A N 1
ATOM 2138 C CA . LEU A 1 290 ? -0.884 -18.018 -15.533 1.00 84.19 290 LEU A CA 1
ATOM 2139 C C . LEU A 1 290 ? 0.351 -18.300 -16.393 1.00 84.19 290 LEU A C 1
ATOM 2141 O O . LEU A 1 290 ? 0.303 -19.210 -17.217 1.00 84.19 290 LEU A O 1
ATOM 2145 N N . GLU A 1 291 ? 1.420 -17.519 -16.234 1.00 90.94 291 GLU A N 1
ATOM 2146 C CA . GLU A 1 291 ? 2.548 -17.478 -17.176 1.00 90.94 291 GLU A CA 1
ATOM 2147 C C . GLU A 1 291 ? 3.871 -18.030 -16.618 1.00 90.94 291 GLU A C 1
ATOM 2149 O O . GLU A 1 291 ? 4.765 -18.372 -17.388 1.00 90.94 291 GLU A O 1
ATOM 2154 N N . CYS A 1 292 ? 4.025 -18.130 -15.294 1.00 92.69 292 CYS A N 1
ATOM 2155 C CA . CYS A 1 292 ? 5.306 -18.450 -14.658 1.00 92.69 292 CYS A CA 1
ATOM 2156 C C . CYS A 1 292 ? 5.296 -19.808 -13.940 1.00 92.69 292 CYS A C 1
ATOM 2158 O O . CYS A 1 292 ? 4.257 -20.298 -13.501 1.00 92.69 292 CYS A O 1
ATOM 2160 N N . GLY A 1 293 ? 6.484 -20.388 -13.744 1.00 90.25 293 GLY A N 1
ATOM 2161 C CA . GLY A 1 293 ? 6.672 -21.581 -12.907 1.00 90.25 293 GLY A CA 1
ATOM 2162 C C . GLY A 1 293 ? 6.264 -22.907 -13.550 1.00 90.25 293 GLY A C 1
ATOM 2163 O O . GLY A 1 293 ? 6.137 -23.907 -12.845 1.00 90.25 293 GLY A O 1
ATOM 2164 N N . ASN A 1 294 ? 6.084 -22.930 -14.872 1.00 83.69 294 ASN A N 1
ATOM 2165 C CA . ASN A 1 294 ? 5.714 -24.128 -15.629 1.00 83.69 294 ASN A CA 1
ATOM 2166 C C . ASN A 1 294 ? 6.919 -25.038 -15.953 1.00 83.69 294 ASN A C 1
ATOM 2168 O O . ASN A 1 294 ? 6.735 -26.114 -16.517 1.00 83.69 294 ASN A O 1
ATOM 2172 N N . GLY A 1 295 ? 8.150 -24.626 -15.615 1.00 75.12 295 GLY A N 1
ATOM 2173 C CA . GLY A 1 295 ? 9.374 -25.405 -15.859 1.00 75.12 295 GLY A CA 1
ATOM 2174 C C . GLY A 1 295 ? 9.802 -25.480 -17.332 1.00 75.12 295 GLY A C 1
ATOM 2175 O O . GLY A 1 295 ? 10.711 -26.236 -17.668 1.00 75.12 295 GLY A O 1
ATOM 2176 N N . GLY A 1 296 ? 9.156 -24.702 -18.206 1.00 82.62 296 GLY A N 1
ATOM 2177 C CA . GLY A 1 296 ? 9.411 -24.617 -19.643 1.00 82.62 296 GLY A CA 1
ATOM 2178 C C . GLY A 1 296 ? 9.029 -23.243 -20.200 1.00 82.62 296 GLY A C 1
ATOM 2179 O O . GLY A 1 296 ? 8.490 -22.407 -19.473 1.00 82.62 296 GLY A O 1
ATOM 2180 N N . THR A 1 297 ? 9.340 -23.010 -21.476 1.00 90.00 297 THR A N 1
ATOM 2181 C CA . THR A 1 297 ? 9.046 -21.749 -22.173 1.00 90.00 297 THR A CA 1
ATOM 2182 C C . THR A 1 297 ? 7.543 -21.497 -22.282 1.00 90.00 297 THR A C 1
ATOM 2184 O O . THR A 1 297 ? 6.756 -22.436 -22.406 1.00 90.00 297 THR A O 1
ATOM 2187 N N . ASP A 1 298 ? 7.153 -20.225 -22.283 1.00 94.94 298 ASP A N 1
ATOM 2188 C CA . ASP A 1 298 ? 5.771 -19.773 -22.444 1.00 94.94 298 ASP A CA 1
ATOM 2189 C C . ASP A 1 298 ? 5.734 -18.638 -23.473 1.00 94.94 298 ASP A C 1
ATOM 2191 O O . ASP A 1 298 ? 6.429 -17.633 -23.312 1.00 94.94 298 ASP A O 1
ATOM 2195 N N . ASP A 1 299 ? 4.924 -18.788 -24.523 1.00 94.38 299 ASP A N 1
ATOM 2196 C CA . ASP A 1 299 ? 4.863 -17.837 -25.641 1.00 94.38 299 ASP A CA 1
ATOM 2197 C C . ASP A 1 299 ? 4.455 -16.420 -25.204 1.00 94.38 299 ASP A C 1
ATOM 2199 O O . ASP A 1 299 ? 4.821 -15.432 -25.850 1.00 94.38 299 ASP A O 1
ATOM 2203 N N . ARG A 1 300 ? 3.695 -16.292 -24.106 1.00 95.69 300 ARG A N 1
ATOM 2204 C CA . ARG A 1 300 ? 3.283 -14.988 -23.566 1.00 95.69 300 ARG A CA 1
ATOM 2205 C C . ARG A 1 300 ? 4.466 -14.299 -22.900 1.00 95.69 300 ARG A C 1
ATOM 2207 O O . ARG A 1 300 ? 4.751 -13.141 -23.203 1.00 95.69 300 ARG A O 1
ATOM 2214 N N . VAL A 1 301 ? 5.216 -15.043 -22.089 1.00 97.62 301 VAL A N 1
ATOM 2215 C CA . VAL A 1 301 ? 6.456 -14.565 -21.463 1.00 97.62 301 VAL A CA 1
ATOM 2216 C C . VAL A 1 301 ? 7.488 -14.203 -22.530 1.00 97.62 301 VAL A C 1
ATOM 2218 O O . VAL A 1 301 ? 8.073 -13.122 -22.456 1.00 97.62 301 VAL A O 1
ATOM 2221 N N . GLU A 1 302 ? 7.668 -15.035 -23.562 1.00 97.38 302 GLU A N 1
ATOM 2222 C CA . GLU A 1 302 ? 8.543 -14.698 -24.691 1.00 97.38 302 GLU A CA 1
ATOM 2223 C C . GLU A 1 302 ? 8.099 -13.414 -25.385 1.00 97.38 302 GLU A C 1
ATOM 2225 O O . GLU A 1 302 ? 8.926 -12.553 -25.685 1.00 97.38 302 GLU A O 1
ATOM 2230 N N . SER A 1 303 ? 6.794 -13.237 -25.601 1.00 98.06 303 SER A N 1
ATOM 2231 C CA . SER A 1 303 ? 6.283 -12.011 -26.198 1.00 98.06 303 SER A CA 1
ATOM 2232 C C . SER A 1 303 ? 6.608 -10.776 -25.354 1.00 98.06 303 SER A C 1
ATOM 2234 O O . SER A 1 303 ? 7.005 -9.767 -25.939 1.00 98.06 303 SER A O 1
ATOM 2236 N N . ARG A 1 304 ? 6.477 -10.832 -24.021 1.00 98.69 304 ARG A N 1
ATOM 2237 C CA . ARG A 1 304 ? 6.870 -9.731 -23.119 1.00 98.69 304 ARG A CA 1
ATOM 2238 C C . ARG A 1 304 ? 8.359 -9.418 -23.251 1.00 98.69 304 ARG A C 1
ATOM 2240 O O . ARG A 1 304 ? 8.732 -8.261 -23.443 1.00 98.69 304 ARG A O 1
ATOM 2247 N N . ILE A 1 305 ? 9.202 -10.454 -23.207 1.00 98.69 305 ILE A N 1
ATOM 2248 C CA . ILE A 1 305 ? 10.661 -10.325 -23.335 1.00 98.69 305 ILE A CA 1
ATOM 2249 C C . ILE A 1 305 ? 11.024 -9.674 -24.669 1.00 98.69 305 ILE A C 1
ATOM 2251 O O . ILE A 1 305 ? 11.820 -8.745 -24.696 1.00 98.69 305 ILE A O 1
ATOM 2255 N N . LYS A 1 306 ? 10.413 -10.096 -25.777 1.00 98.50 306 LYS A N 1
ATOM 2256 C CA . LYS A 1 306 ? 10.764 -9.594 -27.111 1.00 98.50 306 LYS A CA 1
ATOM 2257 C C . LYS A 1 306 ? 10.338 -8.147 -27.355 1.00 98.50 306 LYS A C 1
ATOM 2259 O O . LYS A 1 306 ? 11.052 -7.422 -28.047 1.00 98.50 306 LYS A O 1
ATOM 2264 N N . PHE A 1 307 ? 9.223 -7.697 -26.773 1.00 98.81 307 PHE A N 1
ATOM 2265 C CA . PHE A 1 307 ? 8.911 -6.264 -26.740 1.00 98.81 307 PHE A CA 1
ATOM 2266 C C . PHE A 1 307 ? 9.960 -5.491 -25.932 1.00 98.81 307 PHE A C 1
ATOM 2268 O O . PHE A 1 307 ? 10.461 -4.469 -26.396 1.00 98.81 307 PHE A O 1
ATOM 2275 N N . TYR A 1 308 ? 10.321 -5.993 -24.751 1.00 98.81 308 TYR A N 1
ATOM 2276 C CA . TYR A 1 308 ? 11.319 -5.367 -23.887 1.00 98.81 308 TYR A CA 1
ATOM 2277 C C . TYR A 1 308 ? 12.706 -5.263 -24.536 1.00 98.81 308 TYR A C 1
ATOM 2279 O O . TYR A 1 308 ? 13.275 -4.174 -24.555 1.00 98.81 308 TYR A O 1
ATOM 2287 N N . GLU A 1 309 ? 13.213 -6.348 -25.127 1.00 98.62 309 GLU A N 1
ATOM 2288 C CA . GLU A 1 309 ? 14.487 -6.376 -25.860 1.00 98.62 309 GLU A CA 1
ATOM 2289 C C . GLU A 1 309 ? 14.497 -5.325 -26.973 1.00 98.62 309 GLU A C 1
ATOM 2291 O O . GLU A 1 309 ? 15.397 -4.487 -27.015 1.00 98.62 309 GLU A O 1
ATOM 2296 N N . ARG A 1 310 ? 13.439 -5.281 -27.799 1.00 98.44 310 ARG A N 1
ATOM 2297 C CA . ARG A 1 310 ? 13.304 -4.280 -28.867 1.00 98.44 310 ARG A CA 1
ATOM 2298 C C . ARG A 1 310 ? 13.396 -2.850 -28.327 1.00 98.44 310 ARG A C 1
ATOM 2300 O O . ARG A 1 310 ? 14.057 -2.009 -28.928 1.00 98.44 310 ARG A O 1
ATOM 2307 N N . TYR A 1 311 ? 12.726 -2.551 -27.217 1.00 98.75 311 TYR A N 1
ATOM 2308 C CA . TYR A 1 311 ? 12.744 -1.209 -26.629 1.00 98.75 311 TYR A CA 1
ATOM 2309 C C . TYR A 1 311 ? 14.081 -0.859 -25.979 1.00 98.75 311 TYR A C 1
ATOM 2311 O O . TYR A 1 311 ? 14.529 0.283 -26.081 1.00 98.75 311 TYR A O 1
ATOM 2319 N N . CYS A 1 312 ? 14.743 -1.828 -25.353 1.00 98.12 312 CYS A N 1
ATOM 2320 C CA . CYS A 1 312 ? 16.100 -1.656 -24.857 1.00 98.12 312 CYS A CA 1
ATOM 2321 C C . CYS A 1 312 ? 17.104 -1.397 -25.985 1.00 98.12 312 CYS A C 1
ATOM 2323 O O . CYS A 1 312 ? 17.962 -0.530 -25.820 1.00 98.12 312 CYS A O 1
ATOM 2325 N N . ASP A 1 313 ? 16.970 -2.084 -27.123 1.00 98.12 313 ASP A N 1
ATOM 2326 C CA . ASP A 1 313 ? 17.815 -1.875 -28.305 1.00 98.12 313 ASP A CA 1
ATOM 2327 C C . ASP A 1 313 ? 17.655 -0.460 -28.866 1.00 98.12 313 ASP A C 1
ATOM 2329 O O . ASP A 1 313 ? 18.651 0.224 -29.099 1.00 98.12 313 ASP A O 1
ATOM 2333 N N . ILE A 1 314 ? 16.410 0.010 -29.003 1.00 97.50 314 ILE A N 1
ATOM 2334 C CA . ILE A 1 314 ? 16.097 1.382 -29.440 1.00 97.50 314 ILE A CA 1
ATOM 2335 C C . ILE A 1 314 ? 16.716 2.417 -28.484 1.00 97.50 314 ILE A C 1
ATOM 2337 O O . ILE A 1 314 ? 17.291 3.413 -28.919 1.00 97.50 314 ILE A O 1
ATOM 2341 N N . LEU A 1 315 ? 16.644 2.179 -27.171 1.00 95.56 315 LEU A N 1
ATOM 2342 C CA . LEU A 1 315 ? 17.167 3.099 -26.151 1.00 95.56 315 LEU A CA 1
ATOM 2343 C C . LEU A 1 315 ? 18.680 2.962 -25.896 1.00 95.56 315 LEU A C 1
ATOM 2345 O O . LEU A 1 315 ? 19.261 3.792 -25.177 1.00 95.56 315 LEU A O 1
ATOM 2349 N N . GLY A 1 316 ? 19.314 1.940 -26.477 1.00 94.50 316 GLY A N 1
ATOM 2350 C CA . GLY A 1 316 ? 20.737 1.643 -26.349 1.00 94.50 316 GLY A CA 1
ATOM 2351 C C . GLY A 1 316 ? 21.155 1.215 -24.940 1.00 94.50 316 GLY A C 1
ATOM 2352 O O . GLY A 1 316 ? 22.182 1.681 -24.453 1.00 94.50 316 GLY A O 1
ATOM 2353 N N . VAL A 1 317 ? 20.363 0.375 -24.262 1.00 96.38 317 VAL A N 1
ATOM 2354 C CA . VAL A 1 317 ? 20.651 -0.107 -22.895 1.00 96.38 317 VAL A CA 1
ATOM 2355 C C . VAL A 1 317 ? 20.603 -1.627 -22.781 1.00 96.38 317 VAL A C 1
ATOM 2357 O O . VAL A 1 317 ? 19.834 -2.292 -23.462 1.00 96.38 317 VAL A O 1
ATOM 2360 N N . SER A 1 318 ? 21.399 -2.190 -21.866 1.00 96.00 318 SER A N 1
ATOM 2361 C CA . SER A 1 318 ? 21.369 -3.630 -21.574 1.00 96.00 318 SER A CA 1
ATOM 2362 C C . SER A 1 318 ? 20.032 -4.067 -20.967 1.00 96.00 318 SER A C 1
ATOM 2364 O O . SER A 1 318 ? 19.478 -3.373 -20.107 1.00 96.00 318 SER A O 1
ATOM 2366 N N . TYR A 1 319 ? 19.579 -5.265 -21.344 1.00 95.44 319 TYR A N 1
ATOM 2367 C CA . TYR A 1 319 ? 18.341 -5.892 -20.867 1.00 95.44 319 TYR A CA 1
ATOM 2368 C C . TYR A 1 319 ? 18.401 -6.266 -19.378 1.00 95.44 319 TYR A C 1
ATOM 2370 O O . TYR A 1 319 ? 17.368 -6.371 -18.717 1.00 95.44 319 TYR A O 1
ATOM 2378 N N . GLY A 1 320 ? 19.606 -6.438 -18.828 1.00 94.19 320 GLY A N 1
ATOM 2379 C CA . GLY A 1 320 ? 19.805 -6.986 -17.487 1.00 94.19 320 GLY A CA 1
ATOM 2380 C C . GLY A 1 320 ? 19.596 -8.510 -17.413 1.00 94.19 320 GLY A C 1
ATOM 2381 O O . GLY A 1 320 ? 19.298 -9.153 -18.420 1.00 94.19 320 GLY A O 1
ATOM 2382 N N . PRO A 1 321 ? 19.815 -9.117 -16.234 1.00 94.06 321 PRO A N 1
ATOM 2383 C CA . PRO A 1 321 ? 19.664 -10.557 -16.028 1.00 94.06 321 PRO A CA 1
ATOM 2384 C C . PRO A 1 321 ? 18.203 -10.967 -15.765 1.00 94.06 321 PRO A C 1
ATOM 2386 O O . PRO A 1 321 ? 17.332 -10.123 -15.558 1.00 94.06 321 PRO A O 1
ATOM 2389 N N . ASN A 1 322 ? 17.959 -12.284 -15.697 1.00 97.00 322 ASN A N 1
ATOM 2390 C CA . ASN A 1 322 ? 16.695 -12.895 -15.253 1.00 97.00 322 ASN A CA 1
ATOM 2391 C C . ASN A 1 322 ? 15.467 -12.378 -16.028 1.00 97.00 322 ASN A C 1
ATOM 2393 O O . ASN A 1 322 ? 14.518 -11.848 -15.444 1.00 97.00 322 ASN A O 1
ATOM 2397 N N . LEU A 1 323 ? 15.518 -12.483 -17.360 1.00 98.06 323 LEU A N 1
ATOM 2398 C CA . LEU A 1 323 ? 14.478 -11.953 -18.247 1.00 98.06 323 LEU A CA 1
ATOM 2399 C C . LEU A 1 323 ? 13.177 -12.759 -18.207 1.00 98.06 323 LEU A C 1
ATOM 2401 O O . LEU A 1 323 ? 12.106 -12.190 -18.401 1.00 98.06 323 LEU A O 1
ATOM 2405 N N . ASP A 1 324 ? 13.266 -14.058 -17.931 1.00 97.50 324 ASP A N 1
ATOM 2406 C CA . ASP A 1 324 ? 12.125 -14.963 -17.879 1.00 97.50 324 ASP A CA 1
ATOM 2407 C C . ASP A 1 324 ? 11.695 -15.315 -16.451 1.00 97.50 324 ASP A C 1
ATOM 2409 O O . ASP A 1 324 ? 12.412 -15.110 -15.465 1.00 97.50 324 ASP A O 1
ATOM 2413 N N . CYS A 1 325 ? 10.494 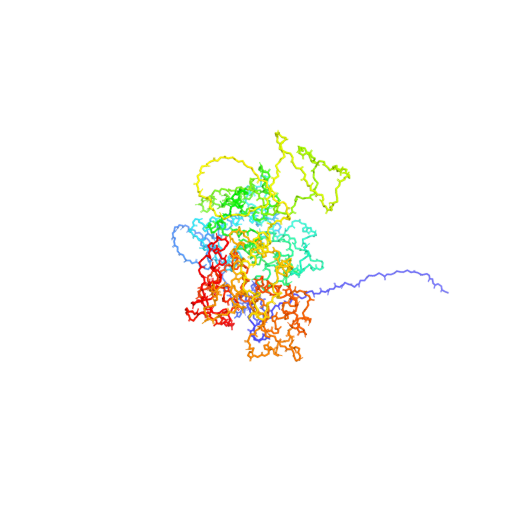-15.881 -16.360 1.00 96.75 325 CYS A N 1
ATOM 2414 C CA . CYS A 1 325 ? 9.947 -16.433 -15.131 1.00 96.75 325 CYS A CA 1
ATOM 2415 C C . CYS A 1 325 ? 9.622 -17.931 -15.227 1.00 96.75 325 CYS A C 1
ATOM 2417 O O . CYS A 1 325 ? 8.833 -18.443 -14.427 1.00 96.75 325 CYS A O 1
ATOM 2419 N N . TYR A 1 326 ? 10.227 -18.657 -16.172 1.00 94.56 326 TYR A N 1
ATOM 2420 C CA . TYR A 1 326 ? 9.871 -20.053 -16.464 1.00 94.56 326 TYR A CA 1
ATOM 2421 C C . TYR A 1 326 ? 10.019 -20.959 -15.243 1.00 94.56 326 TYR A C 1
ATOM 2423 O O . TYR A 1 326 ? 9.169 -21.809 -14.975 1.00 94.56 326 TYR A O 1
ATOM 2431 N N . ASN A 1 327 ? 11.070 -20.711 -14.459 1.00 90.50 327 ASN A N 1
ATOM 2432 C CA . ASN A 1 327 ? 11.398 -21.459 -13.246 1.00 90.50 327 ASN A CA 1
ATOM 2433 C C . ASN A 1 327 ? 11.050 -20.703 -11.955 1.00 90.50 327 ASN A C 1
ATOM 2435 O O . ASN A 1 327 ? 11.429 -21.129 -10.866 1.00 90.50 327 ASN A O 1
ATOM 2439 N N . GLN A 1 328 ? 10.348 -19.573 -12.057 1.00 92.62 328 GLN A N 1
ATOM 2440 C CA . GLN A 1 328 ? 9.949 -18.791 -10.895 1.00 92.62 328 GLN A CA 1
ATOM 2441 C C . GLN A 1 328 ? 8.579 -19.238 -10.402 1.00 92.62 328 GLN A C 1
ATOM 2443 O O . GLN A 1 328 ? 7.605 -19.176 -11.150 1.00 92.62 328 GLN A O 1
ATOM 2448 N N . ARG A 1 329 ? 8.452 -19.600 -9.122 1.00 89.25 329 ARG A N 1
ATOM 2449 C CA . ARG A 1 329 ? 7.128 -19.859 -8.549 1.00 89.25 329 ARG A CA 1
ATOM 2450 C C . ARG A 1 329 ? 6.307 -18.558 -8.563 1.00 89.25 329 ARG A C 1
ATOM 2452 O O . ARG A 1 329 ? 6.795 -17.536 -8.059 1.00 89.25 329 ARG A O 1
ATOM 2459 N N . PRO A 1 330 ? 5.065 -18.580 -9.065 1.00 86.00 330 PRO A N 1
ATOM 2460 C CA . PRO A 1 330 ? 4.158 -17.443 -9.029 1.00 86.00 330 PRO A CA 1
ATOM 2461 C C . PRO A 1 330 ? 3.960 -16.869 -7.624 1.00 86.00 330 PRO A C 1
ATOM 2463 O O . PRO A 1 330 ? 3.838 -17.629 -6.655 1.00 86.00 330 PRO A O 1
ATOM 2466 N N . PHE A 1 331 ? 3.861 -15.540 -7.502 1.00 75.38 331 PHE A N 1
ATOM 2467 C CA . PHE A 1 331 ? 3.477 -14.894 -6.233 1.00 75.38 331 PHE A CA 1
ATOM 2468 C C . PHE A 1 331 ? 2.095 -15.364 -5.741 1.00 75.38 331 PHE A C 1
ATOM 2470 O O . PHE A 1 331 ? 1.885 -15.540 -4.544 1.00 75.38 331 PHE A O 1
ATOM 2477 N N . ASN A 1 332 ? 1.183 -15.674 -6.667 1.00 63.88 332 ASN A N 1
ATOM 2478 C CA . ASN A 1 332 ? -0.195 -16.082 -6.373 1.00 63.88 332 ASN A CA 1
ATOM 2479 C C . ASN A 1 332 ? -0.362 -17.593 -6.080 1.00 63.88 332 ASN A C 1
ATOM 2481 O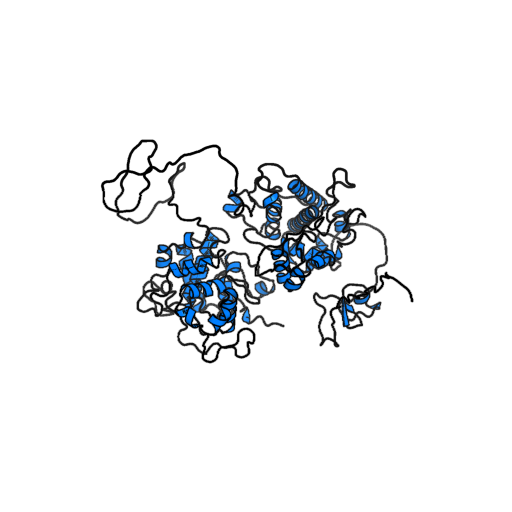 O . ASN A 1 332 ? -1.480 -18.061 -5.875 1.00 63.88 332 ASN A O 1
ATOM 2485 N N . TRP A 1 333 ? 0.722 -18.383 -6.038 1.00 41.12 333 TRP A N 1
ATOM 2486 C CA . TRP A 1 333 ? 0.660 -19.854 -5.907 1.00 41.12 333 TRP A CA 1
ATOM 2487 C C . TRP A 1 333 ? 0.120 -20.349 -4.546 1.00 41.12 333 TRP A C 1
ATOM 2489 O O . TRP A 1 333 ? -0.194 -21.526 -4.395 1.00 41.12 333 TRP A O 1
ATOM 2499 N N . ALA A 1 334 ? -0.032 -19.485 -3.539 1.00 33.66 334 ALA A N 1
ATOM 2500 C CA . ALA A 1 334 ? -0.528 -19.891 -2.219 1.00 33.66 334 ALA A CA 1
ATOM 2501 C C . ALA A 1 334 ? -2.038 -20.225 -2.166 1.00 33.66 334 ALA A C 1
ATOM 2503 O O . ALA A 1 334 ? -2.509 -20.644 -1.113 1.00 33.66 334 ALA A O 1
ATOM 2504 N N . LEU A 1 335 ? -2.797 -20.070 -3.263 1.00 33.19 335 LEU A N 1
ATOM 2505 C CA . LEU A 1 335 ? -4.265 -20.178 -3.232 1.00 33.19 335 LEU A CA 1
ATOM 2506 C C . LEU A 1 335 ? -4.905 -21.236 -4.152 1.00 33.19 335 LEU A C 1
ATOM 2508 O O . LEU A 1 335 ? -6.123 -21.366 -4.104 1.00 33.19 335 LEU A O 1
ATOM 2512 N N . SER A 1 336 ? -4.160 -22.024 -4.948 1.00 27.64 336 SER A N 1
ATOM 2513 C CA . SER A 1 336 ? -4.804 -22.809 -6.031 1.00 27.64 336 SER A CA 1
ATOM 2514 C C . SER A 1 336 ? -4.472 -24.306 -6.173 1.00 27.64 336 SER A C 1
ATOM 2516 O O . SER A 1 336 ? -4.803 -24.887 -7.203 1.00 27.64 336 SER A O 1
ATOM 2518 N N . PHE A 1 337 ? -3.921 -24.996 -5.168 1.00 27.70 337 PHE A N 1
ATOM 2519 C CA . PHE A 1 337 ? -3.762 -26.464 -5.242 1.00 27.70 337 PHE A CA 1
ATOM 2520 C C . PHE A 1 337 ? -4.311 -27.196 -4.016 1.00 27.70 337 PHE A C 1
ATOM 2522 O O . PHE A 1 337 ? -3.571 -27.693 -3.175 1.00 27.70 337 PHE A O 1
ATOM 2529 N N . CYS A 1 338 ? -5.638 -27.299 -3.957 1.00 25.89 338 CYS A N 1
ATOM 2530 C CA . CYS A 1 338 ? -6.342 -28.353 -3.223 1.00 25.89 338 CYS A CA 1
ATOM 2531 C C . CYS A 1 338 ? -7.647 -28.699 -3.956 1.00 25.89 338 CYS A C 1
ATOM 2533 O O . CYS A 1 338 ? -8.738 -28.584 -3.410 1.00 25.89 338 CYS A O 1
ATOM 2535 N N . SER A 1 339 ? -7.563 -29.059 -5.238 1.00 29.98 339 SER A N 1
ATOM 2536 C CA . SER A 1 339 ? -8.690 -29.640 -5.977 1.00 29.98 339 SER A CA 1
ATOM 2537 C C . SER A 1 339 ? -8.175 -30.476 -7.152 1.00 29.98 339 SER A C 1
ATOM 2539 O O . SER A 1 339 ? -7.884 -29.953 -8.216 1.00 29.98 339 SER A O 1
ATOM 2541 N N . ASN A 1 340 ? -8.094 -31.790 -6.925 1.00 27.70 340 ASN A N 1
ATOM 2542 C CA . ASN A 1 340 ? -8.153 -32.868 -7.920 1.00 27.70 340 ASN A CA 1
ATOM 2543 C C . ASN A 1 340 ? -7.043 -32.988 -8.989 1.00 27.70 340 ASN A C 1
ATOM 2545 O O . ASN A 1 340 ? -7.199 -32.515 -10.108 1.00 27.70 340 ASN A O 1
ATOM 2549 N N . ALA A 1 341 ? -6.033 -33.823 -8.704 1.00 26.02 341 ALA A N 1
ATOM 2550 C CA . ALA A 1 341 ? -5.584 -34.895 -9.607 1.00 26.02 341 ALA A CA 1
ATOM 2551 C C . ALA A 1 341 ? -4.826 -35.997 -8.826 1.00 26.02 341 ALA A C 1
ATOM 2553 O O . ALA A 1 341 ? -4.153 -35.735 -7.835 1.00 26.02 341 ALA A O 1
ATOM 2554 N N . LEU A 1 342 ? -5.045 -37.232 -9.281 1.00 26.23 342 LEU A N 1
ATOM 2555 C CA . LEU A 1 342 ? -4.868 -38.569 -8.688 1.00 26.23 342 LEU A CA 1
ATOM 2556 C C . LEU A 1 342 ? -3.399 -39.103 -8.634 1.00 26.23 342 LEU A C 1
ATOM 2558 O O . LEU A 1 342 ? -2.485 -38.413 -9.074 1.00 26.23 342 LEU A O 1
ATOM 2562 N N . PRO A 1 343 ? -3.153 -40.300 -8.042 1.00 37.00 343 PRO A N 1
ATOM 2563 C CA . PRO A 1 343 ? -2.020 -40.604 -7.167 1.00 37.00 343 PRO A CA 1
ATOM 2564 C C . PRO A 1 343 ? -0.872 -41.345 -7.862 1.00 37.00 343 PRO A C 1
ATOM 2566 O O . PRO A 1 343 ? -1.081 -42.089 -8.818 1.00 37.00 343 PRO A O 1
ATOM 2569 N N . GLY A 1 344 ? 0.333 -41.249 -7.294 1.00 28.80 344 GLY A N 1
ATOM 2570 C CA . GLY A 1 344 ? 1.456 -42.039 -7.794 1.00 28.80 344 GLY A CA 1
ATOM 2571 C C . GLY A 1 344 ? 2.772 -41.934 -7.029 1.00 28.80 344 GLY A C 1
ATOM 2572 O O . GLY A 1 344 ? 3.785 -41.732 -7.675 1.00 28.80 344 GLY A O 1
ATOM 2573 N N . SER A 1 345 ? 2.767 -42.076 -5.696 1.00 28.62 345 SER A N 1
ATOM 2574 C CA . SER A 1 345 ? 3.835 -42.741 -4.909 1.00 28.62 345 SER A CA 1
ATOM 2575 C C . SER A 1 345 ? 3.567 -42.547 -3.413 1.00 28.62 345 SER A C 1
ATOM 2577 O O . SER A 1 345 ? 3.809 -41.479 -2.853 1.00 28.62 345 SER A O 1
ATOM 2579 N N . ALA A 1 346 ? 2.999 -43.567 -2.774 1.00 32.78 346 ALA A N 1
ATOM 2580 C CA . ALA A 1 346 ? 2.577 -43.531 -1.381 1.00 32.78 346 ALA A CA 1
ATOM 2581 C C . ALA A 1 346 ? 3.723 -43.819 -0.395 1.00 32.78 346 ALA A C 1
ATOM 2583 O O . ALA A 1 346 ? 4.550 -44.694 -0.633 1.00 32.78 346 ALA A O 1
ATOM 2584 N N . MET A 1 347 ? 3.652 -43.184 0.776 1.00 27.17 347 MET A N 1
ATOM 2585 C CA . MET A 1 347 ? 3.983 -43.812 2.056 1.00 27.17 347 MET A CA 1
ATOM 2586 C C . MET A 1 347 ? 2.652 -43.910 2.822 1.00 27.17 347 MET A C 1
ATOM 2588 O O . MET A 1 347 ? 2.018 -42.893 3.098 1.00 27.17 347 MET A O 1
ATOM 2592 N N . GLN A 1 348 ? 2.153 -45.132 3.027 1.00 28.14 348 GLN A N 1
ATOM 2593 C CA . GLN A 1 348 ? 0.835 -45.409 3.616 1.00 28.14 348 GLN A CA 1
ATOM 2594 C C . GLN A 1 348 ? 0.907 -45.439 5.151 1.00 28.14 348 GLN A C 1
ATOM 2596 O O . GLN A 1 348 ? 1.767 -46.110 5.715 1.00 28.14 348 GLN A O 1
ATOM 2601 N N . CYS A 1 349 ? -0.050 -44.790 5.818 1.00 27.62 349 CYS A N 1
ATOM 2602 C CA . CYS A 1 349 ? -0.375 -45.013 7.229 1.00 27.62 349 CYS A CA 1
ATOM 2603 C C . CYS A 1 349 ? -1.815 -45.544 7.316 1.00 27.62 349 CYS A C 1
ATOM 2605 O O . CYS A 1 349 ? -2.743 -44.853 6.896 1.00 27.62 349 CYS A O 1
ATOM 2607 N N . GLU A 1 350 ? -2.018 -46.740 7.875 1.00 28.30 350 GLU A N 1
ATOM 2608 C CA . GLU A 1 350 ? -3.352 -47.288 8.166 1.00 28.30 350 GLU A CA 1
ATOM 2609 C C . GLU A 1 350 ? -3.753 -47.066 9.634 1.00 28.30 350 GLU A C 1
ATOM 2611 O O . GLU A 1 350 ? -2.933 -47.162 10.548 1.00 28.30 350 GLU A O 1
ATOM 2616 N N . LYS A 1 351 ? -5.047 -46.802 9.870 1.00 26.38 351 LYS A N 1
ATOM 2617 C CA . LYS A 1 351 ? -5.676 -46.804 11.201 1.00 26.38 351 LYS A CA 1
ATOM 2618 C C . LYS A 1 351 ? -6.240 -48.195 11.495 1.00 26.38 351 LYS A C 1
ATOM 2620 O O . LYS A 1 351 ? -7.187 -48.608 10.835 1.00 26.38 351 LYS A O 1
ATOM 2625 N N . GLN A 1 352 ? -5.754 -48.856 12.544 1.00 28.95 352 GLN A N 1
ATOM 2626 C CA . GLN A 1 352 ? -6.441 -49.992 13.175 1.00 28.95 352 GLN A CA 1
ATOM 2627 C C . GLN A 1 352 ? -6.595 -49.764 14.694 1.00 28.95 352 GLN A C 1
ATOM 2629 O O . GLN A 1 352 ? -5.730 -49.128 15.302 1.00 28.95 352 GLN A O 1
ATOM 2634 N N . PRO A 1 353 ? -7.690 -50.241 15.321 1.00 29.17 353 PRO A N 1
ATOM 2635 C CA . PRO A 1 353 ? -7.960 -50.062 16.746 1.00 29.17 353 PRO A CA 1
ATOM 2636 C C . PRO A 1 353 ? -7.263 -51.136 17.597 1.00 29.17 353 PRO A C 1
ATOM 2638 O O . PRO A 1 353 ? -7.493 -52.330 17.413 1.00 29.17 353 PRO A O 1
ATOM 2641 N N . CYS A 1 354 ? -6.450 -50.731 18.575 1.00 28.14 354 CYS A N 1
ATOM 2642 C CA . CYS A 1 354 ? -5.896 -51.668 19.555 1.00 28.14 354 CYS A CA 1
ATOM 2643 C C . CYS A 1 354 ? -6.892 -51.936 20.696 1.00 28.14 354 CYS A C 1
ATOM 2645 O O . CYS A 1 354 ? -7.451 -51.020 21.298 1.00 28.14 354 CYS A O 1
ATOM 2647 N N . SER A 1 355 ? -7.083 -53.230 20.951 1.00 28.84 355 SER A N 1
ATOM 2648 C CA . SER A 1 355 ? -7.996 -53.878 21.893 1.00 28.84 355 SER A CA 1
ATOM 2649 C C . SER A 1 355 ? -7.912 -53.394 23.347 1.00 28.84 355 SER A C 1
ATOM 2651 O O . SER A 1 355 ? -6.857 -53.026 23.859 1.00 28.84 355 SER A O 1
ATOM 2653 N N . ALA A 1 356 ? -9.061 -53.508 24.018 1.00 34.28 356 ALA A N 1
ATOM 2654 C CA . ALA A 1 356 ? -9.302 -53.305 25.437 1.00 34.28 356 ALA A CA 1
ATOM 2655 C C . ALA A 1 356 ? -8.289 -54.036 26.334 1.00 34.28 356 ALA A C 1
ATOM 2657 O O . ALA A 1 356 ? -8.106 -55.243 26.185 1.00 34.28 356 ALA A O 1
ATOM 2658 N N . THR A 1 357 ? -7.655 -53.303 27.259 1.00 35.38 357 THR A N 1
ATOM 2659 C CA . THR A 1 357 ? -7.596 -53.541 28.724 1.00 35.38 357 THR A CA 1
ATOM 2660 C C . THR A 1 357 ? -6.604 -52.537 29.348 1.00 35.38 357 THR A C 1
ATOM 2662 O O . THR A 1 357 ? -5.472 -52.893 29.646 1.00 35.38 357 THR A O 1
ATOM 2665 N N . ALA A 1 358 ? -6.995 -51.266 29.514 1.00 28.22 358 ALA A N 1
ATOM 2666 C CA . ALA A 1 358 ? -6.427 -50.323 30.497 1.00 28.22 358 ALA A CA 1
ATOM 2667 C C . ALA A 1 358 ? -7.234 -49.010 30.477 1.00 28.22 358 ALA A C 1
ATOM 2669 O O . ALA A 1 358 ? -7.465 -48.431 29.419 1.00 28.22 358 ALA A O 1
ATOM 2670 N N . MET A 1 359 ? -7.699 -48.563 31.645 1.00 33.62 359 MET A N 1
ATOM 2671 C CA . MET A 1 359 ? -8.470 -47.329 31.840 1.00 33.62 359 MET A CA 1
ATOM 2672 C C . MET A 1 359 ? -7.636 -46.085 31.489 1.00 33.62 359 MET A C 1
ATOM 2674 O O . MET A 1 359 ? -6.549 -45.946 32.031 1.00 33.62 359 MET A O 1
ATOM 2678 N N . PHE A 1 360 ? -8.166 -45.232 30.597 1.00 29.19 360 PHE A N 1
ATOM 2679 C CA . PHE A 1 360 ? -8.071 -43.756 30.450 1.00 29.19 360 PHE A CA 1
ATOM 2680 C C . PHE A 1 360 ? -8.130 -43.364 28.948 1.00 29.19 360 PHE A C 1
ATOM 2682 O O . PHE A 1 360 ? -7.428 -43.974 28.141 1.00 29.19 360 PHE A O 1
ATOM 2689 N N . PRO A 1 361 ? -8.969 -42.390 28.524 1.00 32.44 361 PRO A N 1
ATOM 2690 C CA . PRO A 1 361 ? -9.261 -42.155 27.112 1.00 32.44 361 PRO A CA 1
ATOM 2691 C C . PRO A 1 361 ? -8.353 -41.073 26.512 1.00 32.44 361 PRO A C 1
ATOM 2693 O O . PRO A 1 361 ? -8.418 -39.916 26.909 1.00 32.44 361 PRO A O 1
ATOM 2696 N N . THR A 1 362 ? -7.512 -41.442 25.548 1.00 32.78 362 THR A N 1
ATOM 2697 C CA . THR A 1 362 ? -7.180 -40.687 24.317 1.00 32.78 362 THR A CA 1
ATOM 2698 C C . THR A 1 362 ? -6.125 -41.484 23.542 1.00 32.78 362 THR A C 1
ATOM 2700 O O . THR A 1 362 ? -5.114 -41.906 24.093 1.00 32.78 362 THR A O 1
ATOM 2703 N N . ALA A 1 363 ? -6.401 -41.759 22.267 1.00 27.58 363 ALA A N 1
ATOM 2704 C CA . ALA A 1 363 ? -5.552 -42.567 21.397 1.00 27.58 363 ALA A CA 1
ATOM 2705 C C . ALA A 1 363 ? -4.201 -41.877 21.128 1.00 27.58 363 ALA A C 1
ATOM 2707 O O . ALA A 1 363 ? -4.167 -40.730 20.686 1.00 27.58 363 ALA A O 1
ATOM 2708 N N . GLN A 1 364 ? -3.097 -42.586 21.366 1.00 34.66 364 GLN A N 1
ATOM 2709 C CA . GLN A 1 364 ? -1.737 -42.158 21.029 1.00 34.66 364 GLN A CA 1
ATOM 2710 C C . GLN A 1 364 ? -1.283 -42.856 19.738 1.00 34.66 364 GLN A C 1
ATOM 2712 O O . GLN A 1 364 ? -1.481 -44.060 19.581 1.00 34.66 364 GLN A O 1
ATOM 2717 N N . TRP A 1 365 ? -0.677 -42.104 18.817 1.00 31.03 365 TRP A N 1
ATOM 2718 C CA . TRP A 1 365 ? -0.023 -42.642 17.621 1.00 31.03 365 TRP A CA 1
ATOM 2719 C C . TRP A 1 365 ? 1.282 -43.348 18.021 1.00 31.03 365 TRP A C 1
ATOM 2721 O O . TRP A 1 365 ? 2.075 -42.786 18.776 1.00 31.03 365 TRP A O 1
ATOM 2731 N N . CYS A 1 366 ? 1.529 -44.557 17.513 1.00 30.80 366 CYS A N 1
ATOM 2732 C CA . CYS A 1 366 ? 2.831 -45.221 17.619 1.00 30.80 366 CYS A CA 1
ATOM 2733 C C . CYS A 1 366 ? 3.537 -45.164 16.260 1.00 30.80 366 CYS A C 1
ATOM 2735 O O . CYS A 1 366 ? 2.982 -45.641 15.273 1.00 30.80 366 CYS A O 1
ATOM 2737 N N . CYS A 1 367 ? 4.763 -44.640 16.216 1.00 32.56 367 CYS A N 1
ATOM 2738 C CA . CYS A 1 367 ? 5.634 -44.716 15.040 1.00 32.56 367 CYS A CA 1
ATOM 2739 C C . CYS A 1 367 ? 6.755 -45.735 15.293 1.00 32.56 367 CYS A C 1
ATOM 2741 O O . CYS A 1 367 ? 7.278 -45.799 16.405 1.00 32.56 367 CYS A O 1
ATOM 2743 N N . ARG A 1 368 ? 7.114 -46.520 14.269 1.00 32.84 368 ARG A N 1
ATOM 2744 C CA . ARG A 1 368 ? 8.322 -47.366 14.238 1.00 32.84 368 ARG A CA 1
ATOM 2745 C C . ARG A 1 368 ? 9.398 -46.675 13.407 1.00 32.84 368 ARG A C 1
ATOM 2747 O O . ARG A 1 368 ? 9.062 -46.010 12.428 1.00 32.84 368 ARG A O 1
ATOM 2754 N N . ASP A 1 369 ? 10.661 -46.873 13.762 1.00 36.50 369 ASP A N 1
ATOM 2755 C CA . ASP A 1 369 ? 11.784 -46.584 12.869 1.00 36.50 369 ASP A CA 1
ATOM 2756 C C . ASP A 1 369 ? 12.226 -47.844 12.098 1.00 36.50 369 ASP A C 1
ATOM 2758 O O . ASP A 1 369 ? 11.658 -48.929 12.261 1.00 36.50 369 ASP A O 1
ATOM 2762 N N . ALA A 1 370 ? 13.235 -47.691 11.237 1.00 37.66 370 ALA A N 1
ATOM 2763 C CA . ALA A 1 370 ? 13.744 -48.746 10.360 1.00 37.66 370 ALA A CA 1
ATOM 2764 C C . ALA A 1 370 ? 14.393 -49.942 11.093 1.00 37.66 370 ALA A C 1
ATOM 2766 O O . ALA A 1 370 ? 14.643 -50.959 10.450 1.00 37.66 370 ALA A O 1
ATOM 2767 N N . ASN A 1 371 ? 14.636 -49.847 12.408 1.00 40.34 371 ASN A N 1
ATOM 2768 C CA . ASN A 1 371 ? 15.304 -50.880 13.208 1.00 40.34 371 ASN A CA 1
ATOM 2769 C C . ASN A 1 371 ? 14.412 -51.502 14.296 1.00 40.34 371 ASN A C 1
ATOM 2771 O O . ASN A 1 371 ? 14.849 -52.421 14.982 1.00 40.34 371 ASN A O 1
ATOM 2775 N N . ASN A 1 372 ? 13.141 -51.097 14.383 1.00 35.72 372 ASN A N 1
ATOM 2776 C CA . ASN A 1 372 ? 12.106 -51.763 15.178 1.00 35.72 372 ASN A CA 1
ATOM 2777 C C . ASN A 1 372 ? 12.238 -51.641 16.716 1.00 35.72 372 ASN A C 1
ATOM 2779 O O . ASN A 1 372 ? 11.713 -52.498 17.431 1.00 35.72 372 ASN A O 1
ATOM 2783 N N . ASP A 1 373 ? 12.846 -50.564 17.228 1.00 34.88 373 ASP A N 1
ATOM 2784 C CA . ASP A 1 373 ? 12.946 -50.288 18.673 1.00 34.88 373 ASP A CA 1
ATOM 2785 C C . ASP A 1 373 ? 11.933 -49.232 19.172 1.00 34.88 373 ASP A C 1
ATOM 2787 O O . ASP A 1 373 ? 11.560 -48.293 18.467 1.00 34.88 373 ASP A O 1
ATOM 2791 N N . TYR A 1 374 ? 11.478 -49.378 20.425 1.00 31.30 374 TYR A N 1
ATOM 2792 C CA . TYR A 1 374 ? 10.537 -48.464 21.095 1.00 31.30 374 TYR A CA 1
ATOM 2793 C C . TYR A 1 374 ? 11.252 -47.614 22.159 1.00 31.30 374 TYR A C 1
ATOM 2795 O O . TYR A 1 374 ? 11.703 -48.152 23.171 1.00 31.30 374 TYR A O 1
ATOM 2803 N N . TYR A 1 375 ? 11.271 -46.283 22.019 1.00 31.11 375 TYR A N 1
ATOM 2804 C CA . TYR A 1 375 ? 11.814 -45.383 23.050 1.00 31.11 375 TYR A CA 1
ATOM 2805 C C . TYR A 1 375 ? 10.723 -44.667 23.862 1.00 31.11 375 TYR A C 1
ATOM 2807 O O . TYR A 1 375 ? 9.738 -44.154 23.334 1.00 31.11 375 TYR A O 1
ATOM 2815 N N . ARG A 1 376 ? 10.925 -44.610 25.186 1.00 31.56 376 ARG A N 1
ATOM 2816 C CA . ARG A 1 376 ? 10.084 -43.925 26.184 1.00 31.56 376 ARG A CA 1
ATOM 2817 C C . ARG A 1 376 ? 10.895 -42.764 26.763 1.00 31.56 376 ARG A C 1
ATOM 2819 O O . ARG A 1 376 ? 11.962 -43.033 27.303 1.00 31.56 376 ARG A O 1
ATOM 2826 N N . HIS A 1 377 ? 10.390 -41.527 26.783 1.00 28.25 377 HIS A N 1
ATOM 2827 C CA . HIS A 1 377 ? 11.011 -40.475 27.602 1.00 28.25 377 HIS A CA 1
ATOM 2828 C C . HIS A 1 377 ? 10.039 -39.739 28.535 1.00 28.25 377 HIS A C 1
ATOM 2830 O O . HIS A 1 377 ? 8.959 -39.291 28.161 1.00 28.25 377 HIS A O 1
ATOM 2836 N N . LYS A 1 378 ? 10.482 -39.690 29.798 1.00 28.19 378 LYS A N 1
ATOM 2837 C CA . LYS A 1 378 ? 9.936 -39.030 30.989 1.00 28.19 378 LYS A CA 1
ATOM 2838 C C . LYS A 1 378 ? 10.378 -37.557 31.016 1.00 28.19 378 LYS A C 1
ATOM 2840 O O . LYS A 1 378 ? 11.478 -37.243 30.578 1.00 28.19 378 LYS A O 1
ATOM 2845 N N . LYS A 1 379 ? 9.558 -36.695 31.631 1.00 32.66 379 LYS A N 1
ATOM 2846 C CA . LYS A 1 379 ? 9.886 -35.315 32.056 1.00 32.66 379 LYS A CA 1
ATOM 2847 C C . LYS A 1 379 ? 11.271 -35.196 32.723 1.00 32.66 379 LYS A C 1
ATOM 2849 O O . LYS A 1 379 ? 11.548 -36.010 33.598 1.00 32.66 379 LYS A O 1
ATOM 2854 N N . ILE A 1 380 ? 12.019 -34.129 32.400 1.00 27.80 380 ILE A N 1
ATOM 2855 C CA . ILE A 1 380 ? 12.774 -33.176 33.264 1.00 27.80 380 ILE A CA 1
ATOM 2856 C C . ILE A 1 380 ? 13.406 -32.113 32.325 1.00 27.80 380 ILE A C 1
ATOM 2858 O O . ILE A 1 380 ? 13.866 -32.461 31.243 1.00 27.80 380 ILE A O 1
ATOM 2862 N N . GLY A 1 381 ? 13.379 -30.824 32.693 1.00 33.66 381 GLY A N 1
ATOM 2863 C CA . GLY A 1 381 ? 13.927 -29.718 31.881 1.00 33.66 381 GLY A CA 1
ATOM 2864 C C . GLY A 1 381 ? 15.423 -29.456 32.088 1.00 33.66 381 GLY A C 1
ATOM 2865 O O . GLY A 1 381 ? 15.955 -29.895 33.095 1.00 33.66 381 GLY A O 1
ATOM 2866 N N . PHE A 1 382 ? 16.072 -28.704 31.183 1.00 24.12 382 PHE A N 1
ATOM 2867 C CA . PHE A 1 382 ? 17.340 -27.981 31.404 1.00 24.12 382 PHE A CA 1
ATOM 2868 C C . PHE A 1 382 ? 17.589 -26.905 30.323 1.00 24.12 382 PHE A C 1
ATOM 2870 O O . PHE A 1 382 ? 17.041 -26.963 29.226 1.00 24.12 382 PHE A O 1
ATOM 2877 N N . ARG A 1 383 ? 18.404 -25.909 30.695 1.00 26.05 383 ARG A N 1
ATOM 2878 C CA . ARG A 1 383 ? 18.821 -24.706 29.952 1.00 26.05 383 ARG A CA 1
ATOM 2879 C C . ARG A 1 383 ? 19.940 -24.961 28.915 1.00 26.05 383 ARG A C 1
ATOM 2881 O O . ARG A 1 383 ? 20.788 -25.810 29.146 1.00 26.05 383 ARG A O 1
ATOM 2888 N N . THR A 1 384 ? 19.991 -24.062 27.920 1.00 31.44 384 THR A N 1
ATOM 2889 C CA . THR A 1 384 ? 21.149 -23.427 27.222 1.00 31.44 384 THR A CA 1
ATOM 2890 C C . THR A 1 384 ? 22.216 -24.232 26.448 1.00 31.44 384 THR A C 1
ATOM 2892 O O . THR A 1 384 ? 22.885 -25.094 27.002 1.00 31.44 384 THR A O 1
ATOM 2895 N N . ASN A 1 385 ? 22.498 -23.687 25.248 1.00 27.78 385 ASN A N 1
ATOM 2896 C CA . ASN A 1 385 ? 23.712 -23.699 24.404 1.00 27.78 385 ASN A CA 1
ATOM 2897 C C . ASN A 1 385 ? 23.961 -24.855 23.421 1.00 27.78 385 ASN A C 1
ATOM 2899 O O . ASN A 1 385 ? 24.319 -25.947 23.837 1.00 27.78 385 ASN A O 1
ATOM 2903 N N . CYS A 1 386 ? 24.016 -24.513 22.122 1.00 26.53 386 CYS A N 1
ATOM 2904 C CA . CYS A 1 386 ? 24.984 -25.075 21.171 1.00 26.53 386 CYS A CA 1
ATOM 2905 C C . CYS A 1 386 ? 25.497 -23.992 20.196 1.00 26.53 386 CYS A C 1
ATOM 2907 O O . CYS A 1 386 ? 24.721 -23.298 19.543 1.00 26.53 386 CYS A O 1
ATOM 2909 N N . ASN A 1 387 ? 26.828 -23.873 20.145 1.00 28.86 387 ASN A N 1
ATOM 2910 C CA . ASN A 1 387 ? 27.639 -23.098 19.202 1.00 28.86 387 ASN A CA 1
ATOM 2911 C C . ASN A 1 387 ? 27.761 -23.806 17.835 1.00 28.86 387 ASN A C 1
ATOM 2913 O O . ASN A 1 387 ? 27.525 -25.006 17.732 1.00 28.86 387 ASN A O 1
ATOM 2917 N N . LYS A 1 388 ? 28.208 -23.052 16.817 1.00 40.09 388 LYS A N 1
ATOM 2918 C CA . LYS A 1 388 ? 28.619 -23.512 15.473 1.00 40.09 388 LYS A CA 1
ATOM 2919 C C . LYS A 1 388 ? 29.615 -24.688 15.497 1.00 40.09 388 LYS A C 1
ATOM 2921 O O . LYS A 1 388 ? 30.600 -24.622 16.228 1.00 40.09 388 LYS A O 1
ATOM 2926 N N . GLY A 1 389 ? 29.432 -25.640 14.575 1.00 29.94 389 GLY A N 1
ATOM 2927 C CA . GLY A 1 389 ? 30.447 -26.604 14.128 1.00 29.94 389 GLY A CA 1
ATOM 2928 C C . GLY A 1 389 ? 29.864 -27.730 13.257 1.00 29.94 389 GLY A C 1
ATOM 2929 O O . GLY A 1 389 ? 29.069 -28.514 13.749 1.00 29.94 389 GLY A O 1
ATOM 2930 N N . ASP A 1 390 ? 30.293 -27.769 11.994 1.00 26.53 390 ASP A N 1
ATOM 2931 C CA . ASP A 1 390 ? 30.335 -28.884 11.029 1.00 26.53 390 ASP A CA 1
ATOM 2932 C C . ASP A 1 390 ? 29.062 -29.523 10.403 1.00 26.53 390 ASP A C 1
ATOM 2934 O O . ASP A 1 390 ? 28.189 -30.101 11.036 1.00 26.53 390 ASP A O 1
ATOM 2938 N N . ALA A 1 391 ? 29.058 -29.391 9.068 1.00 32.66 391 ALA A N 1
ATOM 2939 C CA . ALA A 1 391 ? 28.446 -30.124 7.954 1.00 32.66 391 ALA A CA 1
ATOM 2940 C C . ALA A 1 391 ? 27.531 -31.357 8.171 1.00 32.66 391 ALA A C 1
ATOM 2942 O O . ALA A 1 391 ? 27.940 -32.372 8.719 1.00 32.66 391 ALA A O 1
ATOM 2943 N N . GLY A 1 392 ? 26.403 -31.342 7.440 1.00 30.38 392 GLY A N 1
ATOM 2944 C CA . GLY A 1 392 ? 25.958 -32.486 6.625 1.00 30.38 392 GLY A CA 1
ATOM 2945 C C . GLY A 1 392 ? 24.864 -33.403 7.194 1.00 30.38 392 GLY A C 1
ATOM 2946 O O . GLY A 1 392 ? 25.129 -34.232 8.049 1.00 30.38 392 GLY A O 1
ATOM 2947 N N . CYS A 1 393 ? 23.684 -33.338 6.560 1.00 25.08 393 CYS A N 1
ATOM 2948 C CA . CYS A 1 393 ? 22.581 -34.317 6.545 1.00 25.08 393 CYS A CA 1
ATOM 2949 C C . CYS A 1 393 ? 21.777 -34.602 7.834 1.00 25.08 393 CYS A C 1
ATOM 2951 O O . CYS A 1 393 ? 22.252 -35.237 8.764 1.00 25.08 393 CYS A O 1
ATOM 2953 N N . GLY A 1 394 ? 20.461 -34.348 7.744 1.00 27.67 394 GLY A N 1
ATOM 2954 C CA . GLY A 1 394 ? 19.467 -35.372 8.102 1.00 27.67 394 GLY A CA 1
ATOM 2955 C C . GLY A 1 394 ? 18.516 -35.096 9.272 1.00 27.67 394 GLY A C 1
ATOM 2956 O O . GLY A 1 394 ? 18.838 -35.391 10.410 1.00 27.67 394 GLY A O 1
ATOM 2957 N N . CYS A 1 395 ? 17.303 -34.657 8.914 1.00 25.91 395 CYS A N 1
ATOM 2958 C CA . CYS A 1 395 ? 15.982 -35.138 9.363 1.00 25.91 395 CYS A CA 1
ATOM 2959 C C . CYS A 1 395 ? 15.633 -35.254 10.866 1.00 25.91 395 CYS A C 1
ATOM 2961 O O . CYS A 1 395 ? 16.235 -36.015 11.613 1.00 25.91 395 CYS A O 1
ATOM 2963 N N . GLY A 1 396 ? 14.492 -34.658 11.246 1.00 25.70 396 GLY A N 1
ATOM 2964 C CA . GLY A 1 396 ? 13.762 -35.024 12.469 1.00 25.70 396 GLY A CA 1
ATOM 2965 C C . GLY A 1 396 ? 12.630 -34.066 12.861 1.00 25.70 396 GLY A C 1
ATOM 2966 O O . GLY A 1 396 ? 12.796 -33.269 13.771 1.00 25.70 396 GLY A O 1
ATOM 2967 N N . CYS A 1 397 ? 11.515 -34.087 12.124 1.00 23.16 397 CYS A N 1
ATOM 2968 C CA . CYS A 1 397 ? 10.181 -34.513 12.594 1.00 23.16 397 CYS A CA 1
ATOM 2969 C C . CYS A 1 397 ? 9.452 -33.521 13.522 1.00 23.16 397 CYS A C 1
ATOM 2971 O O . CYS A 1 397 ? 9.739 -33.404 14.709 1.00 23.16 397 CYS A O 1
ATOM 2973 N N . GLY A 1 398 ? 8.469 -32.828 12.938 1.00 29.58 398 GLY A N 1
ATOM 2974 C CA . GLY A 1 398 ? 7.680 -31.779 13.575 1.00 29.58 398 GLY A CA 1
ATOM 2975 C C . GLY A 1 398 ? 6.541 -32.253 14.479 1.00 29.58 398 GLY A C 1
ATOM 2976 O O . GLY A 1 398 ? 6.094 -33.398 14.430 1.00 29.58 398 GLY A O 1
ATOM 2977 N N . GLY A 1 399 ? 6.035 -31.306 15.270 1.00 23.94 399 GLY A N 1
ATOM 2978 C CA . GLY A 1 399 ? 4.688 -31.350 15.829 1.00 23.94 399 GLY A CA 1
ATOM 2979 C C . GLY A 1 399 ? 3.725 -30.682 14.851 1.00 23.94 399 GLY A C 1
ATOM 2980 O O . GLY A 1 399 ? 3.885 -29.507 14.534 1.00 23.94 399 GLY A O 1
ATOM 2981 N N . GLY A 1 400 ? 2.755 -31.437 14.342 1.00 30.16 400 GLY A N 1
ATOM 2982 C CA . GLY A 1 400 ? 1.652 -30.885 13.565 1.00 30.16 400 GLY A CA 1
ATOM 2983 C C . GLY A 1 400 ? 0.606 -30.249 14.478 1.00 30.16 400 GLY A C 1
ATOM 2984 O O . GLY A 1 400 ? 0.019 -30.937 15.310 1.00 30.16 400 GLY A O 1
ATOM 2985 N N . SER A 1 401 ? 0.354 -28.960 14.270 1.00 30.34 401 SER A N 1
ATOM 2986 C CA . SER A 1 401 ? -0.901 -28.271 14.584 1.00 30.34 401 SER A CA 1
ATOM 2987 C C . SER A 1 401 ? -0.942 -26.979 13.762 1.00 30.34 401 SER A C 1
ATOM 2989 O O . SER A 1 401 ? -0.132 -26.090 13.999 1.00 30.34 401 SER A O 1
ATOM 2991 N N . ASP A 1 402 ? -1.872 -26.933 12.806 1.00 31.31 402 ASP A N 1
ATOM 2992 C CA . ASP A 1 402 ? -2.312 -25.789 11.996 1.00 31.31 402 ASP A CA 1
ATOM 2993 C C . ASP A 1 402 ? -1.290 -25.119 11.052 1.00 31.31 402 ASP A C 1
ATOM 2995 O O . ASP A 1 402 ? -0.128 -24.889 11.371 1.00 31.31 402 ASP A O 1
ATOM 2999 N N . GLY A 1 403 ? -1.735 -24.795 9.832 1.00 36.91 403 GLY A N 1
ATOM 3000 C CA . GLY A 1 403 ? -0.944 -24.064 8.836 1.00 36.91 403 GLY A CA 1
ATOM 3001 C C . GLY A 1 403 ? -0.526 -22.684 9.357 1.00 36.91 403 GLY A C 1
ATOM 3002 O O . GLY A 1 403 ? -1.306 -21.738 9.330 1.00 36.91 403 GLY A O 1
ATOM 3003 N N . GLY A 1 404 ? 0.697 -22.565 9.872 1.00 38.31 404 GLY A N 1
ATOM 3004 C CA . GLY A 1 404 ? 1.148 -21.397 10.633 1.00 38.31 404 GLY A CA 1
ATOM 3005 C C . GLY A 1 404 ? 1.865 -20.345 9.791 1.00 38.31 404 GLY A C 1
ATOM 3006 O O . GLY A 1 404 ? 3.090 -20.277 9.802 1.00 38.31 404 GLY A O 1
ATOM 3007 N N . GLY A 1 405 ? 1.106 -19.523 9.065 1.00 53.69 405 GLY A N 1
ATOM 3008 C CA . GLY A 1 405 ? 1.596 -18.284 8.447 1.00 53.69 405 GLY A CA 1
ATOM 3009 C C . GLY A 1 405 ? 1.226 -17.004 9.208 1.00 53.69 405 GLY A C 1
ATOM 3010 O O . GLY A 1 405 ? 1.556 -15.928 8.723 1.00 53.69 405 GLY A O 1
ATOM 3011 N N . GLY A 1 406 ? 0.539 -17.109 10.351 1.00 70.81 406 GLY A N 1
ATOM 3012 C CA . GLY A 1 406 ? -0.034 -15.977 11.090 1.00 70.81 406 GLY A CA 1
ATOM 3013 C C . GLY A 1 406 ? 0.468 -15.850 12.529 1.00 70.81 406 GLY A C 1
ATOM 3014 O O . GLY A 1 406 ? 1.356 -16.576 12.965 1.00 70.81 406 GLY A O 1
ATOM 3015 N N . LEU A 1 407 ? -0.134 -14.937 13.294 1.00 89.44 407 LEU A N 1
ATOM 3016 C CA . LEU A 1 407 ? 0.330 -14.532 14.627 1.00 89.44 407 LEU A CA 1
ATOM 3017 C C . LEU A 1 407 ? 0.680 -15.691 15.585 1.00 89.44 407 LEU A C 1
ATOM 3019 O O . LEU A 1 407 ? 1.658 -15.585 16.325 1.00 89.44 407 LEU A O 1
ATOM 3023 N N . SER A 1 408 ? -0.064 -16.802 15.558 1.00 83.81 408 SER A N 1
ATOM 3024 C CA . SER A 1 408 ? 0.154 -17.959 16.440 1.00 83.81 408 SER A CA 1
ATOM 3025 C C . SER A 1 408 ? 1.483 -18.688 16.213 1.00 83.81 408 SER A C 1
ATOM 3027 O O . SER A 1 408 ? 1.976 -19.334 17.136 1.00 83.81 408 SER A O 1
ATOM 3029 N N . SER A 1 409 ? 2.096 -18.573 15.027 1.00 83.44 409 SER A N 1
ATOM 3030 C CA . SER A 1 409 ? 3.420 -19.153 14.762 1.00 83.44 409 SER A CA 1
ATOM 3031 C C . SER A 1 409 ? 4.567 -18.307 15.319 1.00 83.44 409 SER A C 1
ATOM 3033 O O . SER A 1 409 ? 5.690 -18.793 15.414 1.00 83.44 409 SER A O 1
ATOM 3035 N N . ILE A 1 410 ? 4.306 -17.039 15.658 1.00 89.38 410 ILE A N 1
ATOM 3036 C CA . ILE A 1 410 ? 5.296 -16.098 16.207 1.00 89.38 410 ILE A CA 1
ATOM 3037 C C . ILE A 1 410 ? 5.095 -15.936 17.712 1.00 89.38 410 ILE A C 1
ATOM 3039 O O . ILE A 1 410 ? 6.051 -15.987 18.483 1.00 89.38 410 ILE A O 1
ATOM 3043 N N . VAL A 1 411 ? 3.844 -15.754 18.132 1.00 89.88 411 VAL A N 1
ATOM 3044 C CA . VAL A 1 411 ? 3.454 -15.578 19.526 1.00 89.88 411 VAL A CA 1
ATOM 3045 C C . VAL A 1 411 ? 2.696 -16.821 19.963 1.00 89.88 411 VAL A C 1
ATOM 3047 O O . VAL A 1 411 ? 1.484 -16.940 19.761 1.00 89.88 411 VAL A O 1
ATOM 3050 N N . THR A 1 412 ? 3.410 -17.759 20.582 1.00 89.00 412 THR A N 1
ATOM 3051 C CA . THR A 1 412 ? 2.769 -18.833 21.349 1.00 89.00 412 THR A CA 1
ATOM 3052 C C . THR A 1 412 ? 2.229 -18.274 22.665 1.00 89.00 412 THR A C 1
ATOM 3054 O O . THR A 1 412 ? 2.530 -17.136 23.045 1.00 89.00 412 THR A O 1
ATOM 3057 N N . ARG A 1 413 ? 1.440 -19.066 23.398 1.00 89.44 413 ARG A N 1
ATOM 3058 C CA . ARG A 1 413 ? 0.969 -18.658 24.727 1.00 89.44 413 ARG A CA 1
ATOM 3059 C C . ARG A 1 413 ? 2.143 -18.344 25.651 1.00 89.44 413 ARG A C 1
ATOM 3061 O O . ARG A 1 413 ? 2.121 -17.329 26.332 1.00 89.44 413 ARG A O 1
ATOM 3068 N N . GLU A 1 414 ? 3.176 -19.178 25.639 1.00 82.69 414 GLU A N 1
ATOM 3069 C CA . GLU A 1 414 ? 4.376 -19.011 26.463 1.00 82.69 414 GLU A CA 1
ATOM 3070 C C . GLU A 1 414 ? 5.094 -17.702 26.128 1.00 82.69 414 GLU A C 1
ATOM 3072 O O . GLU A 1 414 ? 5.416 -16.933 27.032 1.00 82.69 414 GLU A O 1
ATOM 3077 N N . VAL A 1 415 ? 5.266 -17.410 24.834 1.00 90.38 415 VAL A N 1
ATOM 3078 C CA . VAL A 1 415 ? 5.864 -16.151 24.373 1.00 90.38 415 VAL A CA 1
ATOM 3079 C C . VAL A 1 415 ? 5.019 -14.955 24.810 1.00 90.38 415 VAL A C 1
ATOM 3081 O O . VAL A 1 415 ? 5.567 -13.976 25.303 1.00 90.38 415 VAL A O 1
ATOM 3084 N N . PHE A 1 416 ? 3.690 -15.023 24.697 1.00 94.44 416 PHE A N 1
ATOM 3085 C CA . PHE A 1 416 ? 2.798 -13.952 25.154 1.00 94.44 416 PHE A CA 1
ATOM 3086 C C . PHE A 1 416 ? 2.931 -13.677 26.659 1.00 94.44 416 PHE A C 1
ATOM 3088 O O . PHE A 1 416 ? 3.019 -12.517 27.072 1.00 94.44 416 PHE A O 1
ATOM 3095 N N . GLU A 1 417 ? 2.989 -14.730 27.480 1.00 90.81 417 GLU A N 1
ATOM 3096 C CA . GLU A 1 417 ? 3.202 -14.594 28.925 1.00 90.81 417 GLU A CA 1
ATOM 3097 C C . GLU A 1 417 ? 4.581 -13.993 29.248 1.00 90.81 417 GLU A C 1
ATOM 3099 O O . GLU A 1 417 ? 4.691 -13.150 30.138 1.00 90.81 417 GLU A O 1
ATOM 3104 N N . GLU A 1 418 ? 5.624 -14.357 28.498 1.00 89.56 418 GLU A N 1
ATOM 3105 C CA . GLU A 1 418 ? 6.970 -13.794 28.658 1.00 89.56 418 GLU A CA 1
ATOM 3106 C C . GLU A 1 418 ? 7.064 -12.335 28.180 1.00 89.56 418 GLU A C 1
ATOM 3108 O O . GLU A 1 418 ? 7.767 -11.506 28.771 1.00 89.56 418 GLU A O 1
ATOM 3113 N N . MET A 1 419 ? 6.341 -11.983 27.116 1.00 93.75 419 MET A N 1
ATOM 3114 C CA . MET A 1 419 ? 6.275 -10.613 26.614 1.00 93.75 419 MET A CA 1
ATOM 3115 C C . MET A 1 419 ? 5.610 -9.690 27.636 1.00 93.75 419 MET A C 1
ATOM 3117 O O . MET A 1 419 ? 6.065 -8.555 27.811 1.00 93.75 419 MET A O 1
ATOM 3121 N N . LEU A 1 420 ? 4.579 -10.166 28.338 1.00 95.75 420 LEU A N 1
ATOM 3122 C CA . LEU A 1 420 ? 3.753 -9.363 29.241 1.00 95.75 420 LEU A CA 1
ATOM 3123 C C . LEU A 1 420 ? 3.684 -9.953 30.664 1.00 95.75 420 LEU A C 1
ATOM 3125 O O . LEU A 1 420 ? 2.589 -10.275 31.144 1.00 95.75 420 LEU A O 1
ATOM 3129 N N . PRO A 1 421 ? 4.822 -10.074 31.372 1.00 93.06 421 PRO A N 1
ATOM 3130 C CA . PRO A 1 421 ? 4.914 -10.884 32.586 1.00 93.06 421 PRO A CA 1
ATOM 3131 C C . PRO A 1 421 ? 4.216 -10.248 33.795 1.00 93.06 421 PRO A C 1
ATOM 3133 O O . PRO A 1 421 ? 3.723 -10.965 34.662 1.00 93.06 421 PRO A O 1
ATOM 3136 N N . TYR A 1 422 ? 4.132 -8.911 33.859 1.00 94.44 422 TYR A N 1
ATOM 3137 C CA . TYR A 1 422 ? 3.496 -8.197 34.976 1.00 94.44 422 TYR A CA 1
ATOM 3138 C C . TYR A 1 422 ? 2.089 -7.676 34.674 1.00 94.44 422 TYR A C 1
ATOM 3140 O O . TYR A 1 422 ? 1.490 -7.050 35.545 1.00 94.44 422 TYR A O 1
ATOM 3148 N N . ARG A 1 423 ? 1.504 -7.953 33.498 1.00 95.56 423 ARG A N 1
ATOM 3149 C CA . ARG A 1 423 ? 0.142 -7.470 33.176 1.00 95.56 423 ARG A CA 1
ATOM 3150 C C . ARG A 1 423 ? -0.925 -7.982 34.156 1.00 95.56 423 ARG A C 1
ATOM 3152 O O . ARG A 1 423 ? -1.933 -7.322 34.373 1.00 95.56 423 ARG A O 1
ATOM 3159 N N . ASN A 1 424 ? -0.676 -9.151 34.755 1.00 95.69 424 ASN A N 1
ATOM 3160 C CA . ASN A 1 424 ? -1.539 -9.806 35.742 1.00 95.69 424 ASN A CA 1
ATOM 3161 C C . ASN A 1 424 ? -1.081 -9.579 37.192 1.00 95.69 424 ASN A C 1
ATOM 3163 O O . ASN A 1 424 ? -1.588 -10.230 38.104 1.00 95.69 424 ASN A O 1
ATOM 3167 N N . ASP A 1 425 ? -0.110 -8.692 37.423 1.00 94.31 425 ASP A N 1
ATOM 3168 C CA . ASP A 1 425 ? 0.277 -8.315 38.779 1.00 94.31 425 ASP A CA 1
ATOM 3169 C C . ASP A 1 425 ? -0.925 -7.663 39.494 1.00 94.31 425 ASP A C 1
ATOM 3171 O O . ASP A 1 425 ? -1.607 -6.840 38.884 1.00 94.31 425 ASP A O 1
ATOM 3175 N N . PRO A 1 426 ? -1.193 -7.955 40.781 1.00 92.62 426 PRO A N 1
ATOM 3176 C CA . PRO A 1 426 ? -2.325 -7.369 41.509 1.00 92.62 426 PRO A CA 1
ATOM 3177 C C . PRO A 1 426 ? -2.335 -5.834 41.569 1.00 92.62 426 PRO A C 1
ATOM 3179 O O . PRO A 1 426 ? -3.359 -5.231 41.882 1.00 92.62 426 PRO A O 1
ATOM 3182 N N . ARG A 1 427 ? -1.199 -5.179 41.295 1.00 90.75 427 ARG A N 1
ATOM 3183 C CA . ARG A 1 427 ? -1.099 -3.716 41.188 1.00 90.75 427 ARG A CA 1
ATOM 3184 C C . ARG A 1 427 ? -1.645 -3.171 39.866 1.00 90.75 427 ARG A C 1
ATOM 3186 O O . ARG A 1 427 ? -1.811 -1.958 39.756 1.00 90.75 427 ARG A O 1
ATOM 3193 N N . CYS A 1 428 ? -1.895 -4.029 38.880 1.00 94.00 428 CYS A N 1
ATOM 3194 C CA . CYS A 1 428 ? -2.441 -3.660 37.583 1.00 94.00 428 CYS A CA 1
ATOM 3195 C C . CYS A 1 428 ? -3.969 -3.689 37.590 1.00 94.00 428 CYS A C 1
ATOM 3197 O O . CYS A 1 428 ? -4.553 -4.752 37.793 1.00 94.00 428 CYS A O 1
ATOM 3199 N N . PRO A 1 429 ? -4.651 -2.560 37.312 1.00 95.50 429 PRO A N 1
ATOM 3200 C CA . PRO A 1 429 ? -6.112 -2.544 37.249 1.00 95.50 429 PRO A CA 1
ATOM 3201 C C . PRO A 1 429 ? -6.710 -3.458 36.174 1.00 95.50 429 PRO A C 1
ATOM 3203 O O . PRO A 1 429 ? -7.864 -3.849 36.300 1.00 95.50 429 PRO A O 1
ATOM 3206 N N . ALA A 1 430 ? -5.948 -3.795 35.128 1.00 97.00 430 ALA A N 1
ATOM 3207 C CA . ALA A 1 430 ? -6.365 -4.728 34.082 1.00 97.00 430 ALA A CA 1
ATOM 3208 C C . ALA A 1 430 ? -5.914 -6.181 34.332 1.00 97.00 430 ALA A C 1
ATOM 3210 O O . ALA A 1 430 ? -5.948 -6.991 33.403 1.00 97.00 430 ALA A O 1
ATOM 3211 N N . ALA A 1 431 ? -5.473 -6.530 35.547 1.00 97.31 431 ALA A N 1
ATOM 3212 C CA . ALA A 1 431 ? -5.025 -7.886 35.851 1.00 97.31 431 ALA A CA 1
ATOM 3213 C C . ALA A 1 431 ? -6.109 -8.925 35.516 1.00 97.31 431 ALA A C 1
ATOM 3215 O O . ALA A 1 431 ? -7.250 -8.824 35.962 1.00 97.31 431 ALA A O 1
ATOM 3216 N N . GLY A 1 432 ? -5.748 -9.923 34.706 1.00 95.00 432 GLY A N 1
ATOM 3217 C CA . GLY A 1 432 ? -6.650 -10.970 34.222 1.00 95.00 432 GLY A CA 1
ATOM 3218 C C . GLY A 1 432 ? -7.487 -10.602 32.991 1.00 95.00 432 GLY A C 1
ATOM 3219 O O . GLY A 1 432 ? -8.121 -11.487 32.426 1.00 95.00 432 GLY A O 1
ATOM 3220 N N . PHE A 1 433 ? -7.478 -9.343 32.539 1.00 98.44 433 PHE A N 1
ATOM 3221 C CA . PHE A 1 433 ? -8.274 -8.902 31.389 1.00 98.44 433 PHE A CA 1
ATOM 3222 C C . PHE A 1 433 ? -7.661 -9.343 30.052 1.00 98.44 433 PHE A C 1
ATOM 3224 O O . PHE A 1 433 ? -8.320 -9.981 29.235 1.00 98.44 433 PHE A O 1
ATOM 3231 N N . TYR A 1 434 ? -6.381 -9.042 29.824 1.00 98.38 434 TYR A N 1
ATOM 3232 C CA . TYR A 1 434 ? -5.712 -9.336 28.555 1.00 98.38 434 TYR A CA 1
ATOM 3233 C C . TYR A 1 434 ? -5.201 -10.779 28.501 1.00 98.38 434 TYR A C 1
ATOM 3235 O O . TYR A 1 434 ? -4.168 -11.120 29.088 1.00 98.38 434 TYR A O 1
ATOM 3243 N N . THR A 1 435 ? -5.908 -11.634 27.768 1.00 98.19 435 THR A N 1
ATOM 3244 C CA . THR A 1 435 ? -5.568 -13.053 27.617 1.00 98.19 435 THR A CA 1
ATOM 3245 C C . THR A 1 435 ? -5.014 -13.363 26.228 1.00 98.19 435 THR A C 1
ATOM 3247 O O . THR A 1 435 ? -5.321 -12.681 25.250 1.00 98.19 435 THR A O 1
ATOM 3250 N N . TYR A 1 436 ? -4.215 -14.429 26.138 1.00 96.25 436 TYR A N 1
ATOM 3251 C CA . TYR A 1 436 ? -3.736 -14.950 24.857 1.00 96.25 436 TYR A CA 1
ATOM 3252 C C . TYR A 1 436 ? -4.897 -15.327 23.928 1.00 96.25 436 TYR A C 1
ATOM 3254 O O . TYR A 1 436 ? -4.873 -15.024 22.740 1.00 96.25 436 TYR A O 1
ATOM 3262 N N . ASP A 1 437 ? -5.944 -15.942 24.482 1.00 92.94 437 ASP A N 1
ATOM 3263 C CA . ASP A 1 437 ? -7.111 -16.376 23.713 1.00 92.94 437 ASP A CA 1
ATOM 3264 C C . ASP A 1 437 ? -7.884 -15.191 23.126 1.00 92.94 437 ASP A C 1
ATOM 3266 O O . ASP A 1 437 ? -8.312 -15.256 21.976 1.00 92.94 437 ASP A O 1
ATOM 3270 N N . ALA A 1 438 ? -7.989 -14.085 23.869 1.00 97.12 438 ALA A N 1
ATOM 3271 C CA . ALA A 1 438 ? -8.585 -12.849 23.373 1.00 97.12 438 ALA A CA 1
ATOM 3272 C C . ALA A 1 438 ? -7.771 -12.231 22.225 1.00 97.12 438 ALA A C 1
ATOM 3274 O O . ALA A 1 438 ? -8.342 -11.831 21.210 1.00 97.12 438 ALA A O 1
ATOM 3275 N N . LEU A 1 439 ? -6.438 -12.206 22.345 1.00 98.06 439 LEU A N 1
ATOM 3276 C CA . LEU A 1 439 ? -5.553 -11.769 21.261 1.00 98.06 439 LEU A CA 1
ATOM 3277 C C . LEU A 1 439 ? -5.733 -12.645 20.013 1.00 98.06 439 LEU A C 1
ATOM 3279 O O . LEU A 1 439 ? -5.900 -12.119 18.915 1.00 98.06 439 LEU A O 1
ATOM 3283 N N . MET A 1 440 ? -5.720 -13.973 20.172 1.00 94.50 440 MET A N 1
ATOM 3284 C CA . MET A 1 440 ? -5.890 -14.902 19.051 1.00 94.50 440 MET A CA 1
ATOM 3285 C C . MET A 1 440 ? -7.274 -14.773 18.410 1.00 94.50 440 MET A C 1
ATOM 3287 O O . MET A 1 440 ? -7.391 -14.853 17.189 1.00 94.50 440 MET A O 1
ATOM 3291 N N . ALA A 1 441 ? -8.326 -14.560 19.204 1.00 88.00 441 ALA A N 1
ATOM 3292 C CA . ALA A 1 441 ? -9.674 -14.329 18.696 1.00 88.00 441 ALA A CA 1
ATOM 3293 C C . ALA A 1 441 ? -9.751 -13.042 17.862 1.00 88.00 441 ALA A C 1
ATOM 3295 O O . ALA A 1 441 ? -10.293 -13.069 16.759 1.00 88.00 441 ALA A O 1
ATOM 3296 N N . ALA A 1 442 ? -9.152 -11.952 18.346 1.00 93.75 442 ALA A N 1
ATOM 3297 C CA . ALA A 1 442 ? -9.099 -10.678 17.637 1.00 93.75 442 ALA A CA 1
ATOM 3298 C C . ALA A 1 442 ? -8.284 -10.752 16.335 1.00 93.75 442 ALA A C 1
ATOM 3300 O O . ALA A 1 442 ? -8.712 -10.239 15.302 1.00 93.75 442 ALA A O 1
ATOM 3301 N N . ALA A 1 443 ? -7.131 -11.427 16.366 1.00 90.31 443 ALA A N 1
ATOM 3302 C CA . ALA A 1 443 ? -6.225 -11.544 15.224 1.00 90.31 443 ALA A CA 1
ATOM 3303 C C . ALA A 1 443 ? -6.852 -12.262 14.019 1.00 90.31 443 ALA A C 1
ATOM 3305 O O . ALA A 1 443 ? -6.481 -11.980 12.883 1.00 90.31 443 ALA A O 1
ATOM 3306 N N . LYS A 1 444 ? -7.854 -13.129 14.232 1.00 85.44 444 LYS A N 1
ATOM 3307 C CA . LYS A 1 444 ? -8.596 -13.782 13.136 1.00 85.44 444 LYS A CA 1
ATOM 3308 C C . LYS A 1 444 ? -9.281 -12.788 12.197 1.00 85.44 444 LYS A C 1
ATOM 3310 O O . LYS A 1 444 ? -9.453 -13.105 11.025 1.00 85.44 444 LYS A O 1
ATOM 3315 N N . ALA A 1 445 ? -9.663 -11.609 12.692 1.00 81.75 445 ALA A N 1
ATOM 3316 C CA . ALA A 1 445 ? -10.280 -10.565 11.876 1.00 81.75 445 ALA A CA 1
ATOM 3317 C C . ALA A 1 445 ? -9.268 -9.811 10.992 1.00 81.75 445 ALA A C 1
ATOM 3319 O O . ALA A 1 445 ? -9.675 -9.122 10.061 1.00 81.75 445 ALA A O 1
ATOM 3320 N N . TYR A 1 446 ? -7.965 -9.953 11.257 1.00 86.44 446 TYR A N 1
ATOM 3321 C CA . TYR A 1 446 ? -6.892 -9.238 10.563 1.00 86.44 446 TYR A CA 1
ATOM 3322 C C . TYR A 1 446 ? -5.810 -10.215 10.089 1.00 86.44 446 TYR A C 1
ATOM 3324 O O . TYR A 1 446 ? -4.690 -10.185 10.595 1.00 86.44 446 TYR A O 1
ATOM 3332 N N . PRO A 1 447 ? -6.109 -11.089 9.110 1.00 82.56 447 PRO A N 1
ATOM 3333 C CA . PRO A 1 447 ? -5.207 -12.168 8.702 1.00 82.56 447 PRO A CA 1
ATOM 3334 C C . PRO A 1 447 ? -3.877 -11.687 8.105 1.00 82.56 447 PRO A C 1
ATOM 3336 O O . PRO A 1 447 ? -2.939 -12.472 8.054 1.00 82.56 447 PRO A O 1
ATOM 3339 N N . ALA A 1 448 ? -3.779 -10.424 7.669 1.00 80.06 448 ALA A N 1
ATOM 3340 C CA . ALA A 1 448 ? -2.532 -9.822 7.190 1.00 80.06 448 ALA A CA 1
ATOM 3341 C C . ALA A 1 448 ? -1.559 -9.443 8.326 1.00 80.06 448 ALA A C 1
ATOM 3343 O O . ALA A 1 448 ? -0.345 -9.392 8.101 1.00 80.06 448 ALA A O 1
ATOM 3344 N N . PHE A 1 449 ? -2.073 -9.209 9.541 1.00 92.88 449 PHE A N 1
ATOM 3345 C CA . PHE A 1 449 ? -1.262 -8.879 10.711 1.00 92.88 449 PHE A CA 1
ATOM 3346 C C . PHE A 1 449 ? -0.368 -10.062 11.089 1.00 92.88 449 PHE A C 1
ATOM 3348 O O . PHE A 1 449 ? -0.848 -11.180 11.295 1.00 92.88 449 PHE A O 1
ATOM 3355 N N . ALA A 1 450 ? 0.938 -9.809 11.199 1.00 90.12 450 ALA A N 1
ATOM 3356 C CA . ALA A 1 450 ? 1.958 -10.822 11.461 1.00 90.12 450 ALA A CA 1
ATOM 3357 C C . ALA A 1 450 ? 2.031 -11.930 10.390 1.00 90.12 450 ALA A C 1
ATOM 3359 O O . ALA A 1 450 ? 2.584 -13.002 10.643 1.00 90.12 450 ALA A O 1
ATOM 3360 N N . ALA A 1 451 ? 1.501 -11.668 9.193 1.00 81.50 451 ALA A N 1
ATOM 3361 C CA . ALA A 1 451 ? 1.515 -12.581 8.050 1.00 81.50 451 ALA A CA 1
ATOM 3362 C C . ALA A 1 451 ? 2.102 -11.947 6.776 1.00 81.50 451 ALA A C 1
ATOM 3364 O O . ALA A 1 451 ? 2.201 -12.613 5.747 1.00 81.50 451 ALA A O 1
ATOM 3365 N N . THR A 1 452 ? 2.519 -10.680 6.846 1.00 73.44 452 THR A N 1
ATOM 3366 C CA . THR A 1 452 ? 3.026 -9.910 5.704 1.00 73.44 452 THR A CA 1
ATOM 3367 C C . THR A 1 452 ? 4.545 -9.755 5.773 1.00 73.44 452 THR A C 1
ATOM 3369 O O . THR A 1 452 ? 5.105 -9.453 6.826 1.00 73.44 452 THR A O 1
ATOM 3372 N N . GLY A 1 453 ? 5.220 -9.962 4.641 1.00 72.94 453 GLY A N 1
ATOM 3373 C CA . GLY A 1 453 ? 6.681 -9.924 4.546 1.00 72.94 453 GLY A CA 1
ATOM 3374 C C . GLY A 1 453 ? 7.369 -11.219 4.993 1.00 72.94 453 GLY A C 1
ATOM 3375 O O . GLY A 1 453 ? 6.746 -12.269 5.165 1.00 72.94 453 GLY A O 1
ATOM 3376 N N . ASP A 1 454 ? 8.692 -11.154 5.137 1.00 72.06 454 ASP A N 1
ATOM 3377 C CA . ASP A 1 454 ? 9.500 -12.277 5.614 1.00 72.06 454 ASP A CA 1
ATOM 3378 C C . ASP A 1 454 ? 9.347 -12.515 7.129 1.00 72.06 454 ASP A C 1
ATOM 3380 O O . ASP A 1 454 ? 8.674 -11.779 7.848 1.00 72.06 454 ASP A O 1
ATOM 3384 N N . ASP A 1 455 ? 9.962 -13.582 7.643 1.00 75.62 455 ASP A N 1
ATOM 3385 C CA . ASP A 1 455 ? 9.873 -13.928 9.066 1.00 75.62 455 ASP A CA 1
ATOM 3386 C C . ASP A 1 455 ? 10.353 -12.804 9.995 1.00 75.62 455 ASP A C 1
ATOM 3388 O O . ASP A 1 455 ? 9.724 -12.533 11.019 1.00 75.62 455 ASP A O 1
ATOM 3392 N N . ALA A 1 456 ? 11.426 -12.110 9.606 1.00 77.50 456 ALA A N 1
ATOM 3393 C CA . ALA A 1 456 ? 11.957 -10.987 10.365 1.00 77.50 456 ALA A CA 1
ATOM 3394 C C . ALA A 1 456 ? 10.973 -9.810 10.387 1.00 77.50 456 ALA A C 1
ATOM 3396 O O . ALA A 1 456 ? 10.769 -9.210 11.439 1.00 77.50 456 ALA A O 1
ATOM 3397 N N . THR A 1 457 ? 10.327 -9.518 9.261 1.00 80.94 457 THR A N 1
ATOM 3398 C CA . THR A 1 457 ? 9.312 -8.470 9.120 1.00 80.94 457 THR A CA 1
ATOM 3399 C C . THR A 1 457 ? 8.069 -8.785 9.934 1.00 80.94 457 THR A C 1
ATOM 3401 O O . THR A 1 457 ? 7.630 -7.943 10.710 1.00 80.94 457 THR A O 1
ATOM 3404 N N . ARG A 1 458 ? 7.556 -10.017 9.857 1.00 90.12 458 ARG A N 1
ATOM 3405 C CA . ARG A 1 458 ? 6.394 -10.443 10.649 1.00 90.12 458 ARG A CA 1
ATOM 3406 C C . ARG A 1 458 ? 6.673 -10.345 12.151 1.00 90.12 458 ARG A C 1
ATOM 3408 O O . ARG A 1 458 ? 5.866 -9.802 12.901 1.00 90.12 458 ARG A O 1
ATOM 3415 N N . LYS A 1 459 ? 7.849 -10.795 12.602 1.00 90.50 459 LYS A N 1
ATOM 3416 C CA . LYS A 1 459 ? 8.301 -10.638 13.998 1.00 90.50 459 LYS A CA 1
ATOM 3417 C C . LYS A 1 459 ? 8.469 -9.173 14.396 1.00 90.50 459 LYS A C 1
ATOM 3419 O O . LYS A 1 459 ? 8.107 -8.798 15.510 1.00 90.50 459 LYS A O 1
ATOM 3424 N N . ARG A 1 460 ? 8.995 -8.340 13.495 1.00 96.69 460 ARG A N 1
ATOM 3425 C CA . ARG A 1 460 ? 9.161 -6.899 13.712 1.00 96.69 460 ARG A CA 1
ATOM 3426 C C . ARG A 1 460 ? 7.816 -6.188 13.823 1.00 96.69 460 ARG A C 1
ATOM 3428 O O . ARG A 1 460 ? 7.660 -5.347 14.700 1.00 96.69 460 ARG A O 1
ATOM 3435 N N . GLU A 1 461 ? 6.839 -6.557 13.002 1.00 98.38 461 GLU A N 1
ATOM 3436 C CA . GLU A 1 461 ? 5.469 -6.061 13.106 1.00 98.38 461 GLU A CA 1
ATOM 3437 C C . GLU A 1 461 ? 4.861 -6.398 14.471 1.00 98.38 461 GLU A C 1
ATOM 3439 O O . GLU A 1 461 ? 4.367 -5.503 15.158 1.00 98.38 461 GLU A O 1
ATOM 3444 N N . VAL A 1 462 ? 4.960 -7.659 14.904 1.00 98.56 462 VAL A N 1
ATOM 3445 C CA . VAL A 1 462 ? 4.490 -8.083 16.231 1.00 98.56 462 VAL A CA 1
ATOM 3446 C C . VAL A 1 462 ? 5.191 -7.285 17.331 1.00 98.56 462 VAL A C 1
ATOM 3448 O O . VAL A 1 462 ? 4.530 -6.737 18.214 1.00 98.56 462 VAL A O 1
ATOM 3451 N N . ALA A 1 463 ? 6.519 -7.160 17.267 1.00 98.69 463 ALA A N 1
ATOM 3452 C CA . ALA A 1 463 ? 7.287 -6.364 18.219 1.00 98.69 463 ALA A CA 1
ATOM 3453 C C . ALA A 1 463 ? 6.834 -4.901 18.246 1.00 98.69 463 ALA A C 1
ATOM 3455 O O . ALA A 1 463 ? 6.730 -4.318 19.324 1.00 98.69 463 ALA A O 1
ATOM 3456 N N . ALA A 1 464 ? 6.557 -4.306 17.085 1.00 98.75 464 ALA A N 1
ATOM 3457 C CA . ALA A 1 464 ? 6.140 -2.917 16.964 1.00 98.75 464 ALA A CA 1
ATOM 3458 C C . ALA A 1 464 ? 4.731 -2.702 17.530 1.00 98.75 464 ALA A C 1
ATOM 3460 O O . ALA A 1 464 ? 4.525 -1.782 18.324 1.00 98.75 464 ALA A O 1
ATOM 3461 N N . PHE A 1 465 ? 3.784 -3.581 17.199 1.00 98.88 465 PHE A N 1
ATOM 3462 C CA . PHE A 1 465 ? 2.426 -3.538 17.736 1.00 98.88 465 PHE A CA 1
ATOM 3463 C C . PHE A 1 465 ? 2.429 -3.646 19.262 1.00 98.88 465 PHE A C 1
ATOM 3465 O O . PHE A 1 465 ? 1.863 -2.789 19.950 1.00 98.88 465 PHE A O 1
ATOM 3472 N N . PHE A 1 466 ? 3.120 -4.651 19.812 1.00 98.81 466 PHE A N 1
ATOM 3473 C CA . PHE A 1 466 ? 3.250 -4.807 21.261 1.00 98.81 466 PHE A CA 1
ATOM 3474 C C . PHE A 1 466 ? 4.055 -3.674 21.888 1.00 98.81 466 PHE A C 1
ATOM 3476 O O . PHE A 1 466 ? 3.725 -3.242 22.984 1.00 98.81 466 PHE A O 1
ATOM 3483 N N . GLY A 1 467 ? 5.061 -3.138 21.198 1.00 98.56 467 GLY A N 1
ATOM 3484 C CA . GLY A 1 467 ? 5.837 -1.991 21.655 1.00 98.56 467 GLY A CA 1
ATOM 3485 C C . GLY A 1 467 ? 4.957 -0.771 21.921 1.00 98.56 467 GLY A C 1
ATOM 3486 O O . GLY A 1 467 ? 5.009 -0.178 23.001 1.00 98.56 467 GLY A O 1
ATOM 3487 N N . GLN A 1 468 ? 4.102 -0.436 20.954 1.00 98.56 468 GLN A N 1
ATOM 3488 C CA . GLN A 1 468 ? 3.220 0.722 21.047 1.00 98.56 468 GLN A CA 1
ATOM 3489 C C . GLN A 1 468 ? 2.105 0.500 22.064 1.00 98.56 468 GLN A C 1
ATOM 3491 O O . GLN A 1 468 ? 1.900 1.320 22.955 1.00 98.56 468 GLN A O 1
ATOM 3496 N N . THR A 1 469 ? 1.409 -0.631 21.972 1.00 98.56 469 THR A N 1
ATOM 3497 C CA . THR A 1 469 ? 0.273 -0.930 22.856 1.00 98.56 469 THR A CA 1
ATOM 3498 C C . THR A 1 469 ? 0.701 -1.145 24.308 1.00 98.56 469 THR A C 1
ATOM 3500 O O . THR A 1 469 ? 0.001 -0.717 25.228 1.00 98.56 469 THR A O 1
ATOM 3503 N N . SER A 1 470 ? 1.891 -1.707 24.552 1.00 98.12 470 SER A N 1
ATOM 3504 C CA . SER A 1 470 ? 2.475 -1.75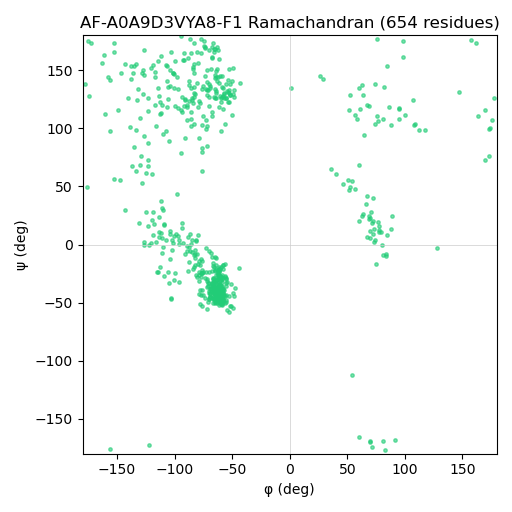7 25.894 1.00 98.12 470 SER A CA 1
ATOM 3505 C C . SER A 1 470 ? 2.735 -0.361 26.440 1.00 98.12 470 SER A C 1
ATOM 3507 O O . SER A 1 470 ? 2.374 -0.109 27.583 1.00 98.12 470 SER A O 1
ATOM 3509 N N . HIS A 1 471 ? 3.277 0.565 25.643 1.00 96.06 471 HIS A N 1
ATOM 3510 C CA . HIS A 1 471 ? 3.462 1.950 26.080 1.00 96.06 471 HIS A CA 1
ATOM 3511 C C . HIS A 1 471 ? 2.141 2.643 26.442 1.00 96.06 471 HIS A C 1
ATOM 3513 O O . HIS A 1 471 ? 2.077 3.363 27.443 1.00 96.06 471 HIS A O 1
ATOM 3519 N N . GLU A 1 472 ? 1.086 2.456 25.647 1.00 96.19 472 GLU A N 1
ATOM 3520 C CA . GLU A 1 472 ? -0.222 3.065 25.928 1.00 96.19 472 GLU A CA 1
ATOM 3521 C C . GLU A 1 472 ? -0.797 2.603 27.274 1.00 96.19 472 GLU A C 1
ATOM 3523 O O . GLU A 1 472 ? -1.460 3.361 27.981 1.00 96.19 472 GLU A O 1
ATOM 3528 N N . THR A 1 473 ? -0.480 1.373 27.673 1.00 96.50 473 THR A N 1
ATOM 3529 C CA . THR A 1 473 ? -1.091 0.690 28.819 1.00 96.50 473 THR A CA 1
ATOM 3530 C C . THR A 1 473 ? -0.123 0.426 29.975 1.00 96.50 473 THR A C 1
ATOM 3532 O O . THR A 1 473 ? -0.488 -0.244 30.946 1.00 96.50 473 THR A O 1
ATOM 3535 N N . ALA A 1 474 ? 1.109 0.935 29.899 1.00 92.44 474 ALA A N 1
ATOM 3536 C CA . ALA A 1 474 ? 2.160 0.616 30.855 1.00 92.44 474 ALA A CA 1
ATOM 3537 C C . ALA A 1 474 ? 1.919 1.227 32.239 1.00 92.44 474 ALA A C 1
ATOM 3539 O O . ALA A 1 474 ? 1.603 2.413 32.384 1.00 92.44 474 ALA A O 1
ATOM 3540 N N . ALA A 1 475 ? 2.187 0.439 33.281 1.00 82.38 475 ALA A N 1
ATOM 3541 C CA . ALA A 1 475 ? 2.457 0.983 34.607 1.00 82.38 475 ALA A CA 1
ATOM 3542 C C . ALA A 1 475 ? 3.944 1.285 34.800 1.00 82.38 475 ALA A C 1
ATOM 3544 O O . ALA A 1 475 ? 4.814 0.764 34.114 1.00 82.38 475 ALA A O 1
ATOM 3545 N N . GLY A 1 476 ? 4.244 2.136 35.783 1.00 63.34 476 GLY A N 1
ATOM 3546 C CA . GLY A 1 476 ? 5.622 2.346 36.223 1.00 63.34 476 GLY A CA 1
ATOM 3547 C C . GLY A 1 476 ? 6.406 3.423 35.474 1.00 63.34 476 GLY A C 1
ATOM 3548 O O . GLY A 1 476 ? 7.615 3.512 35.696 1.00 63.34 476 GLY A O 1
ATOM 3549 N N . ARG A 1 477 ? 5.752 4.291 34.679 1.00 64.19 477 ARG A N 1
ATOM 3550 C CA . ARG A 1 477 ? 6.401 5.491 34.114 1.00 64.19 477 ARG A CA 1
ATOM 3551 C C . ARG A 1 477 ? 7.109 6.270 35.237 1.00 64.19 477 ARG A C 1
ATOM 3553 O O . ARG A 1 477 ? 6.459 6.786 36.147 1.00 64.19 477 ARG A O 1
ATOM 3560 N N . GLY A 1 478 ? 8.444 6.285 35.200 1.00 56.72 478 GLY A N 1
ATOM 3561 C CA . GLY A 1 478 ? 9.306 6.996 36.152 1.00 56.72 478 GLY A CA 1
ATOM 3562 C C . GLY A 1 478 ? 9.512 6.357 37.536 1.00 56.72 478 GLY A C 1
ATOM 3563 O O . GLY A 1 478 ? 10.051 7.033 38.406 1.00 56.72 478 GLY A O 1
ATOM 3564 N N . ARG A 1 479 ? 9.101 5.098 37.785 1.00 63.09 479 ARG A N 1
ATOM 3565 C CA . ARG A 1 479 ? 9.171 4.478 39.135 1.00 63.09 479 ARG A CA 1
ATOM 3566 C C . ARG A 1 479 ? 10.147 3.304 39.304 1.00 63.09 479 ARG A C 1
ATOM 3568 O O . ARG A 1 479 ? 10.075 2.652 40.338 1.00 63.09 479 ARG A O 1
ATOM 3575 N N . ASN A 1 480 ? 11.036 3.026 38.342 1.00 70.75 480 ASN A N 1
ATOM 3576 C CA . ASN A 1 480 ? 11.945 1.859 38.355 1.00 70.75 480 ASN A CA 1
ATOM 3577 C C . ASN A 1 480 ? 11.260 0.576 38.879 1.00 70.75 480 ASN A C 1
ATOM 3579 O O . ASN A 1 480 ? 11.644 0.048 39.926 1.00 70.75 480 ASN A O 1
ATOM 3583 N N . PRO A 1 481 ? 10.192 0.104 38.210 1.00 82.94 481 PRO A N 1
ATOM 3584 C CA . PRO A 1 481 ? 9.427 -1.031 38.704 1.00 82.94 481 PRO A CA 1
ATOM 3585 C C . PRO A 1 481 ? 10.256 -2.332 38.640 1.00 82.94 481 PRO A C 1
ATOM 3587 O O . PRO A 1 481 ? 11.251 -2.392 37.909 1.00 82.94 481 PRO A O 1
ATOM 3590 N N . PRO A 1 482 ? 9.872 -3.384 39.391 1.00 81.00 482 PRO A N 1
ATOM 3591 C CA . PRO A 1 482 ? 10.580 -4.664 39.387 1.00 81.00 482 PRO A CA 1
ATOM 3592 C C . PRO A 1 482 ? 10.841 -5.192 37.971 1.00 81.00 482 PRO A C 1
ATOM 3594 O O . PRO A 1 482 ? 9.931 -5.231 37.145 1.00 81.00 482 PRO A O 1
ATOM 3597 N N . GLY A 1 483 ? 12.095 -5.568 37.701 1.00 81.69 483 GLY A N 1
ATOM 3598 C CA . GLY A 1 483 ? 12.543 -6.078 36.400 1.00 81.69 483 GLY A CA 1
ATOM 3599 C C . GLY A 1 483 ? 12.656 -5.028 35.280 1.00 81.69 483 GLY A C 1
ATOM 3600 O O . GLY A 1 483 ? 13.044 -5.369 34.167 1.00 81.69 483 GLY A O 1
ATOM 3601 N N . GLY A 1 484 ? 12.391 -3.753 35.575 1.00 87.88 484 GLY A N 1
ATOM 3602 C CA . GLY A 1 484 ? 12.511 -2.643 34.632 1.00 87.88 484 GLY A CA 1
ATOM 3603 C C . GLY A 1 484 ? 11.177 -2.239 33.989 1.00 87.88 484 GLY A C 1
ATOM 3604 O O . GLY A 1 484 ? 10.212 -3.003 34.002 1.00 87.88 484 GLY A O 1
ATOM 3605 N N . PRO A 1 485 ? 11.096 -1.020 33.427 1.00 89.94 485 PRO A N 1
ATOM 3606 C CA . PRO A 1 485 ? 9.840 -0.432 32.950 1.00 89.94 485 PRO A CA 1
ATOM 3607 C C . PRO A 1 485 ? 9.202 -1.205 31.786 1.00 89.94 485 PRO A C 1
ATOM 3609 O O . PRO A 1 485 ? 7.980 -1.285 31.699 1.00 89.94 485 PRO A O 1
ATOM 3612 N N . PHE A 1 486 ? 10.009 -1.856 30.943 1.00 93.00 486 PHE A N 1
ATOM 3613 C CA . PHE A 1 486 ? 9.542 -2.504 29.710 1.00 93.00 486 PHE A CA 1
ATOM 3614 C C . PHE A 1 486 ? 8.893 -3.887 29.913 1.00 93.00 486 PHE A C 1
ATOM 3616 O O . PHE A 1 486 ? 8.608 -4.599 28.949 1.00 93.00 486 PHE A O 1
ATOM 3623 N N . LEU A 1 487 ? 8.663 -4.283 31.170 1.00 93.25 487 LEU A N 1
ATOM 3624 C CA . LEU A 1 487 ? 7.944 -5.506 31.551 1.00 93.25 487 LEU A CA 1
ATOM 3625 C C . LEU A 1 487 ? 6.496 -5.242 31.996 1.00 93.25 487 LEU A C 1
ATOM 3627 O O . LEU A 1 487 ? 5.760 -6.184 32.285 1.00 93.25 487 LEU A O 1
ATOM 3631 N N . TRP A 1 488 ? 6.104 -3.968 32.073 1.00 94.88 488 TRP A N 1
ATOM 3632 C CA . TRP A 1 488 ? 4.875 -3.504 32.726 1.00 94.88 488 TRP A CA 1
ATOM 3633 C C . TRP A 1 488 ? 3.806 -2.995 31.752 1.00 94.88 488 TRP A C 1
ATOM 3635 O O . TRP A 1 488 ? 2.888 -2.285 32.167 1.00 94.88 488 TRP A O 1
ATOM 3645 N N . GLY A 1 489 ? 3.921 -3.348 30.468 1.00 96.19 489 GLY A N 1
ATOM 3646 C CA . GLY A 1 489 ? 2.877 -3.121 29.468 1.00 96.19 489 GLY A CA 1
ATOM 3647 C C . GLY A 1 489 ? 1.585 -3.866 29.810 1.00 96.19 489 GLY A C 1
ATOM 3648 O O . GLY A 1 489 ? 1.603 -4.837 30.568 1.00 96.19 489 GLY A O 1
ATOM 3649 N N . TYR A 1 490 ? 0.463 -3.421 29.242 1.00 97.94 490 TYR A N 1
ATOM 3650 C CA . TYR A 1 490 ? -0.860 -4.037 29.416 1.00 97.94 490 TYR A CA 1
ATOM 3651 C C . TYR A 1 490 ? -1.389 -4.025 30.860 1.00 97.94 490 TYR A C 1
ATOM 3653 O O . TYR A 1 490 ? -2.244 -4.822 31.231 1.00 97.94 490 TYR A O 1
ATOM 3661 N N . CYS A 1 491 ? -0.920 -3.088 31.682 1.00 96.62 491 CYS A N 1
ATOM 3662 C CA . CYS A 1 491 ? -1.338 -2.956 33.076 1.00 96.62 491 CYS A CA 1
ATOM 3663 C C . CYS A 1 491 ? -2.679 -2.211 33.233 1.00 96.62 491 CYS A C 1
ATOM 3665 O O . CYS A 1 491 ? -3.413 -2.429 34.201 1.00 96.62 491 CYS A O 1
ATOM 3667 N N . TYR A 1 492 ? -3.018 -1.351 32.268 1.00 97.44 492 TYR A N 1
ATOM 3668 C CA . TYR A 1 492 ? -4.276 -0.607 32.208 1.00 97.44 492 TYR A CA 1
ATOM 3669 C C . TYR A 1 492 ? -5.101 -0.992 30.973 1.00 97.44 492 TYR A C 1
ATOM 3671 O O . TYR A 1 492 ? -4.569 -1.228 29.891 1.00 97.44 492 TYR A O 1
ATOM 3679 N N . SER A 1 493 ? -6.424 -1.016 31.126 1.00 96.62 493 SER A N 1
ATOM 3680 C CA . SER A 1 493 ? -7.392 -1.139 30.024 1.00 96.62 493 SER A CA 1
ATOM 3681 C C . SER A 1 493 ? -8.200 0.128 29.798 1.00 96.62 493 SER A C 1
ATOM 3683 O O . SER A 1 493 ? -8.905 0.239 28.802 1.00 96.62 493 SER A O 1
ATOM 3685 N N . LYS A 1 494 ? -8.054 1.110 30.686 1.00 96.06 494 LYS A N 1
ATOM 3686 C CA . LYS A 1 494 ? -8.788 2.367 30.705 1.00 96.06 494 LYS A CA 1
ATOM 3687 C C . LYS A 1 494 ? -7.839 3.515 31.018 1.00 96.06 494 LYS A C 1
ATOM 3689 O O . LYS A 1 494 ? -6.967 3.367 31.876 1.00 96.06 494 LYS A O 1
ATOM 3694 N N . GLU A 1 495 ? -8.068 4.652 30.376 1.00 92.62 495 GLU A N 1
ATOM 3695 C CA . GLU A 1 495 ? -7.325 5.884 30.601 1.00 92.62 495 GLU A CA 1
ATOM 3696 C C . GLU A 1 495 ? -7.344 6.288 32.078 1.00 92.62 495 GLU A C 1
ATOM 3698 O O . GLU A 1 495 ? -8.386 6.333 32.746 1.00 92.62 495 GLU A O 1
ATOM 3703 N N . VAL A 1 496 ? -6.162 6.613 32.596 1.00 88.69 496 VAL A N 1
ATOM 3704 C CA . VAL A 1 496 ? -6.000 7.069 33.973 1.00 88.69 496 VAL A CA 1
ATOM 3705 C C . VAL A 1 496 ? -6.229 8.575 34.022 1.00 88.69 496 VAL A C 1
ATOM 3707 O O . VAL A 1 496 ? -5.412 9.336 33.519 1.00 88.69 496 VAL A O 1
ATOM 3710 N N . LYS A 1 497 ? -7.300 8.995 34.710 1.00 89.12 497 LYS A N 1
ATOM 3711 C CA . LYS A 1 497 ? -7.705 10.406 34.887 1.00 89.12 497 LYS A CA 1
ATOM 3712 C C . LYS A 1 497 ? -8.003 11.121 33.553 1.00 89.12 497 LYS A C 1
ATOM 3714 O O . LYS A 1 497 ? -7.273 12.042 33.190 1.00 89.12 497 LYS A O 1
ATOM 3719 N N . PRO A 1 498 ? -9.087 10.736 32.856 1.00 89.75 498 PRO A N 1
ATOM 3720 C CA . PRO A 1 498 ? -9.467 11.368 31.600 1.00 89.75 498 PRO A CA 1
ATOM 3721 C C . PRO A 1 498 ? -9.706 12.870 31.763 1.00 89.75 498 PRO A C 1
ATOM 3723 O O . PRO A 1 498 ? -10.351 13.303 32.720 1.00 89.75 498 PRO A O 1
ATOM 3726 N N . LEU A 1 499 ? -9.184 13.658 30.819 1.00 89.75 499 LEU A N 1
ATOM 3727 C CA . LEU A 1 499 ? -9.253 15.124 30.852 1.00 89.75 499 LEU A CA 1
ATOM 3728 C C . LEU A 1 499 ? -10.585 15.678 30.330 1.00 89.75 499 LEU A C 1
ATOM 3730 O O . LEU A 1 499 ? -10.909 16.838 30.572 1.00 89.75 499 LEU A O 1
ATOM 3734 N N . SER A 1 500 ? -11.348 14.866 29.598 1.00 92.56 500 SER A N 1
ATOM 3735 C CA . SER A 1 500 ? -12.662 15.223 29.070 1.00 92.56 500 SER A CA 1
ATOM 3736 C C . SER A 1 500 ? -13.504 13.969 28.817 1.00 92.56 500 SER A C 1
ATOM 3738 O O . SER A 1 500 ? -13.091 12.847 29.112 1.00 92.56 500 SER A O 1
ATOM 3740 N N . GLU A 1 501 ? -14.693 14.152 28.250 1.00 93.50 501 GLU A N 1
ATOM 3741 C CA . GLU A 1 501 ? -15.517 13.049 27.745 1.00 93.50 501 GLU A CA 1
ATOM 3742 C C . GLU A 1 501 ? -15.065 12.562 26.362 1.00 93.50 501 GLU A C 1
ATOM 3744 O O . GLU A 1 501 ? -15.552 11.534 25.898 1.00 93.50 501 GLU A O 1
ATOM 3749 N N . TYR A 1 502 ? -14.123 13.275 25.728 1.00 96.06 502 TYR A N 1
ATOM 3750 C CA . TYR A 1 502 ? -13.608 13.008 24.384 1.00 96.06 502 TYR A CA 1
ATOM 3751 C C . TYR A 1 502 ? -14.736 12.863 23.361 1.00 96.06 502 TYR A C 1
ATOM 3753 O O . TYR A 1 502 ? -14.795 11.933 22.565 1.00 96.06 502 TYR A O 1
ATOM 3761 N N . CYS A 1 503 ? -15.672 13.800 23.412 1.00 96.44 503 CYS A N 1
ATOM 3762 C CA . CYS A 1 503 ? -16.781 13.880 22.484 1.00 96.44 503 CYS A CA 1
ATOM 3763 C C . CYS A 1 503 ? -16.627 15.128 21.610 1.00 96.44 503 CYS A C 1
ATOM 3765 O O . CYS A 1 503 ? -16.565 16.253 22.111 1.00 96.44 503 CYS A O 1
ATOM 3767 N N . GLU A 1 504 ? -16.595 14.925 20.298 1.00 94.94 504 GLU A N 1
ATOM 3768 C CA . GLU A 1 504 ? -16.753 15.969 19.296 1.00 94.94 504 GLU A CA 1
ATOM 3769 C C . GLU A 1 504 ? -18.241 16.100 18.939 1.00 94.94 504 GLU A C 1
ATOM 3771 O O . GLU A 1 504 ? -18.748 15.416 18.051 1.00 94.94 504 GLU A O 1
ATOM 3776 N N . TRP A 1 505 ? -18.948 16.990 19.644 1.00 92.56 505 TRP A N 1
ATOM 3777 C CA . TRP A 1 505 ? -20.398 17.195 19.496 1.00 92.56 505 TRP A CA 1
ATOM 3778 C C . TRP A 1 505 ? -20.837 17.651 18.098 1.00 92.56 505 TRP A C 1
ATOM 3780 O O . TRP A 1 505 ? -22.000 17.495 17.737 1.00 92.56 505 TRP A O 1
ATOM 3790 N N . THR A 1 506 ? -19.926 18.221 17.310 1.00 93.50 506 THR A N 1
ATOM 3791 C CA . THR A 1 506 ? -20.182 18.662 15.932 1.00 93.50 506 THR A CA 1
ATOM 3792 C C . THR A 1 506 ? -20.030 17.543 14.903 1.00 93.50 506 THR A C 1
ATOM 3794 O O . THR A 1 506 ? -20.324 17.758 13.728 1.00 93.50 506 THR A O 1
ATOM 3797 N N . ASN A 1 507 ? -19.568 16.357 15.308 1.00 89.06 507 ASN A N 1
ATOM 3798 C CA . ASN A 1 507 ? -19.383 15.230 14.406 1.00 89.06 507 ASN A CA 1
ATOM 3799 C C . ASN A 1 507 ? -20.737 14.586 14.070 1.00 89.06 507 ASN A C 1
ATOM 3801 O O . ASN A 1 507 ? -21.311 13.864 14.883 1.00 89.06 507 ASN A O 1
ATOM 3805 N N . GLN A 1 508 ? -21.258 14.867 12.874 1.00 90.81 508 GLN A N 1
ATOM 3806 C CA . GLN A 1 508 ? -22.559 14.349 12.433 1.00 90.81 508 GLN A CA 1
ATOM 3807 C C . GLN A 1 508 ? -22.509 12.881 11.999 1.00 90.81 508 GLN A C 1
ATOM 3809 O O . GLN A 1 508 ? -23.533 12.207 12.046 1.00 90.81 508 GLN A O 1
ATOM 3814 N N . GLN A 1 509 ? -21.340 12.393 11.576 1.00 89.50 509 GLN A N 1
ATOM 3815 C CA . GLN A 1 509 ? -21.179 11.019 11.104 1.00 89.50 509 GLN A CA 1
ATOM 3816 C C . GLN A 1 509 ? -21.183 10.029 12.270 1.00 89.50 509 GLN A C 1
ATOM 3818 O O . GLN A 1 509 ? -21.862 9.016 12.207 1.00 89.50 509 GLN A O 1
ATOM 3823 N N . PHE A 1 510 ? -20.473 10.356 13.351 1.00 94.25 510 PHE A N 1
ATOM 3824 C CA . PHE A 1 510 ? -20.388 9.533 14.556 1.00 94.25 510 PHE A CA 1
ATOM 3825 C C . PHE A 1 510 ? -20.838 10.351 15.769 1.00 94.25 510 PHE A C 1
ATOM 3827 O O . PHE A 1 510 ? -19.999 10.787 16.568 1.00 94.25 510 PHE A O 1
ATOM 3834 N N . PRO A 1 511 ? -22.147 10.624 15.899 1.00 94.81 511 PRO A N 1
ATOM 3835 C CA . PRO A 1 511 ? -22.661 11.512 16.929 1.00 94.81 511 PRO A CA 1
ATOM 3836 C C . PRO A 1 511 ? -22.399 10.948 18.325 1.00 94.81 511 PRO A C 1
ATOM 3838 O O . PRO A 1 511 ? -22.477 9.742 18.564 1.00 94.81 511 PRO A O 1
ATOM 3841 N N . CYS A 1 512 ? -22.116 11.835 19.274 1.00 97.00 512 CYS A N 1
ATOM 3842 C CA . CYS A 1 512 ? -21.987 11.435 20.666 1.00 97.00 512 CYS A CA 1
ATOM 3843 C C . CYS A 1 512 ? -23.339 11.035 21.249 1.00 97.00 512 CYS A C 1
ATOM 3845 O O . CYS A 1 512 ? -24.330 11.756 21.114 1.00 97.00 512 CYS A O 1
ATOM 3847 N N . VAL A 1 513 ? -23.356 9.921 21.973 1.00 97.25 513 VAL A N 1
ATOM 3848 C CA . VAL A 1 513 ? -24.539 9.480 22.710 1.00 97.25 513 VAL A CA 1
ATOM 3849 C C . VAL A 1 513 ? -24.582 10.207 24.061 1.00 97.25 513 VAL A C 1
ATOM 3851 O O . VAL A 1 513 ? -23.594 10.163 24.800 1.00 97.25 513 VAL A O 1
ATOM 3854 N N . PRO A 1 514 ? -25.693 10.881 24.425 1.00 95.50 514 PRO A N 1
ATOM 3855 C CA . PRO A 1 514 ? -25.803 11.584 25.700 1.00 95.50 514 PRO A CA 1
ATOM 3856 C C . PRO A 1 514 ? -25.438 10.699 26.900 1.00 95.50 514 PRO A C 1
ATOM 3858 O O . PRO A 1 514 ? -25.951 9.593 27.051 1.00 95.50 514 PRO A O 1
ATOM 3861 N N . GLY A 1 515 ? -24.548 11.196 27.761 1.00 94.31 515 GLY A N 1
ATOM 3862 C CA . GLY A 1 515 ? -24.065 10.481 28.948 1.00 94.31 515 GLY A CA 1
ATOM 3863 C C . GLY A 1 515 ? -22.919 9.494 28.696 1.00 94.31 515 GLY A C 1
ATOM 3864 O O . GLY A 1 515 ? -22.306 9.039 29.664 1.00 94.31 515 GLY A O 1
ATOM 3865 N N . GLN A 1 516 ? -22.584 9.196 27.435 1.00 96.50 516 GLN A N 1
ATOM 3866 C CA . GLN A 1 516 ? -21.444 8.347 27.092 1.00 96.50 516 GLN A CA 1
ATOM 3867 C C . GLN A 1 516 ? -20.131 9.125 27.042 1.00 96.50 516 GLN A C 1
ATOM 3869 O O . GLN A 1 516 ? -20.090 10.328 26.791 1.00 96.50 516 GLN A O 1
ATOM 3874 N N . LYS A 1 517 ? -19.030 8.411 27.301 1.00 96.88 517 LYS A N 1
ATOM 3875 C CA . LYS A 1 517 ? -17.673 8.970 27.338 1.00 96.88 517 LYS A CA 1
ATOM 3876 C C . LYS A 1 517 ? -16.723 8.108 26.524 1.00 96.88 517 LYS A C 1
ATOM 3878 O O . LYS A 1 517 ? -16.656 6.892 26.721 1.00 96.88 517 LYS A O 1
ATOM 3883 N N . TYR A 1 518 ? -15.911 8.744 25.693 1.00 97.69 518 TYR A N 1
ATOM 3884 C CA . TYR A 1 518 ? -15.026 8.097 24.725 1.00 97.69 518 TYR A CA 1
ATOM 3885 C C . TYR A 1 518 ? -13.545 8.279 25.084 1.00 97.69 518 TYR A C 1
ATOM 3887 O O . TYR A 1 518 ? -12.708 8.467 24.206 1.00 97.69 518 TYR A O 1
ATOM 3895 N N . TYR A 1 519 ? -13.219 8.243 26.380 1.00 97.38 519 TYR A N 1
ATOM 3896 C CA . TYR A 1 519 ? -11.835 8.191 26.868 1.00 97.38 519 TYR A CA 1
ATOM 3897 C C . TYR A 1 519 ? -11.112 6.916 26.420 1.00 97.38 519 TYR A C 1
ATOM 3899 O O . TYR A 1 519 ? -11.751 5.959 25.972 1.00 97.38 519 TYR A O 1
ATOM 3907 N N . GLY A 1 520 ? -9.788 6.893 26.579 1.00 97.50 520 GLY A N 1
ATOM 3908 C CA . GLY A 1 520 ? -8.940 5.784 26.145 1.00 97.50 520 GLY A CA 1
ATOM 3909 C C . GLY A 1 520 ? -9.361 4.434 26.727 1.00 97.50 520 GLY A C 1
ATOM 3910 O O . GLY A 1 520 ? -9.483 4.282 27.948 1.00 97.50 520 GLY A O 1
ATOM 3911 N N . ARG A 1 521 ? -9.578 3.436 25.860 1.00 98.44 521 ARG A N 1
ATOM 3912 C CA . ARG A 1 521 ? -9.816 2.036 26.255 1.00 98.44 521 ARG A CA 1
ATOM 3913 C C . ARG A 1 521 ? -9.014 1.047 25.412 1.00 98.44 521 ARG A C 1
ATOM 3915 O O . ARG A 1 521 ? -8.678 1.316 24.260 1.00 98.44 521 ARG A O 1
ATOM 3922 N N . GLY A 1 522 ? -8.729 -0.111 25.998 1.00 98.25 522 GLY A N 1
ATOM 3923 C CA . GLY A 1 522 ? -8.014 -1.208 25.351 1.00 98.25 522 GLY A CA 1
ATOM 3924 C C . GLY A 1 522 ? -6.526 -0.927 25.084 1.00 98.25 522 GLY A C 1
ATOM 3925 O O . GLY A 1 522 ? -5.982 0.077 25.563 1.00 98.25 522 GLY A O 1
ATOM 3926 N N . PRO A 1 523 ? -5.855 -1.805 24.313 1.00 98.50 523 PRO A N 1
ATOM 3927 C CA . PRO A 1 523 ? -4.406 -1.778 24.117 1.00 98.50 523 PRO A CA 1
ATOM 3928 C C . PRO A 1 523 ? -3.882 -0.526 23.417 1.00 98.50 523 PRO A C 1
ATOM 3930 O O . PRO A 1 523 ? -2.795 -0.070 23.741 1.00 98.50 523 PRO A O 1
ATOM 3933 N N . ILE A 1 524 ? -4.640 0.037 22.471 1.00 97.62 524 ILE A N 1
ATOM 3934 C CA . ILE A 1 524 ? -4.244 1.258 21.748 1.00 97.62 524 ILE A CA 1
ATOM 3935 C C . ILE A 1 524 ? -4.774 2.538 22.411 1.00 97.62 524 ILE A C 1
ATOM 3937 O O . ILE A 1 524 ? -4.562 3.626 21.893 1.00 97.62 524 ILE A O 1
ATOM 3941 N N . GLN A 1 525 ? -5.492 2.412 23.537 1.00 97.38 525 GLN A N 1
ATOM 3942 C CA . GLN A 1 525 ? -6.214 3.517 24.176 1.00 97.38 525 GLN A CA 1
ATOM 3943 C C . GLN A 1 525 ? -7.111 4.269 23.176 1.00 97.38 525 GLN A C 1
ATOM 3945 O O . GLN A 1 525 ? -7.021 5.488 23.023 1.00 97.38 525 GLN A O 1
ATOM 3950 N N . LEU A 1 526 ? -8.006 3.534 22.499 1.00 97.44 526 LEU A N 1
ATOM 3951 C CA . LEU A 1 526 ? -8.950 4.100 21.531 1.00 97.44 526 LEU A CA 1
ATOM 3952 C C . LEU A 1 526 ? -9.742 5.234 22.195 1.00 97.44 526 LEU A C 1
ATOM 3954 O O . LEU A 1 526 ? -10.372 5.022 23.233 1.00 97.44 526 LEU A O 1
ATOM 3958 N N . THR A 1 527 ? -9.673 6.430 21.614 1.00 95.88 527 THR A N 1
ATOM 3959 C CA . THR A 1 527 ? -10.179 7.680 22.205 1.00 95.88 527 THR A CA 1
ATOM 3960 C C . THR A 1 527 ? -10.932 8.482 21.148 1.00 95.88 527 THR A C 1
ATOM 3962 O O . THR A 1 527 ? -10.507 8.475 20.000 1.00 95.88 527 THR A O 1
ATOM 3965 N N . TRP A 1 528 ? -11.969 9.224 21.544 1.00 96.31 528 TRP A N 1
ATOM 3966 C CA . TRP A 1 528 ? -12.892 10.021 20.716 1.00 96.31 528 TRP A CA 1
ATOM 3967 C C . TRP A 1 528 ? -14.038 9.262 20.045 1.00 96.31 528 TRP A C 1
ATOM 3969 O O . TRP A 1 528 ? -13.826 8.220 19.431 1.00 96.31 528 TRP A O 1
ATOM 3979 N N . ASN A 1 529 ? -15.248 9.833 20.096 1.00 96.31 529 ASN A N 1
ATOM 3980 C CA . ASN A 1 529 ? -16.473 9.285 19.490 1.00 96.31 529 ASN A CA 1
ATOM 3981 C C . ASN A 1 529 ? -16.281 8.838 18.037 1.00 96.31 529 ASN A C 1
ATOM 3983 O O . ASN A 1 529 ? -16.682 7.732 17.690 1.00 96.31 529 ASN A O 1
ATOM 3987 N N . TYR A 1 530 ? -15.606 9.636 17.208 1.00 94.06 530 TYR A N 1
ATOM 3988 C CA . TYR A 1 530 ? -15.378 9.286 15.806 1.00 94.06 530 TYR A CA 1
ATOM 3989 C C . TYR A 1 530 ? -14.482 8.059 15.617 1.00 94.06 530 TYR A C 1
ATOM 3991 O O . TYR A 1 530 ? -14.668 7.332 14.650 1.00 94.06 530 TYR A O 1
ATOM 3999 N N . ASN A 1 531 ? -13.553 7.775 16.533 1.00 95.38 531 ASN A N 1
ATOM 4000 C CA . ASN A 1 531 ? -12.724 6.572 16.453 1.00 95.38 531 ASN A CA 1
ATOM 4001 C C . ASN A 1 531 ? -13.494 5.328 16.912 1.00 95.38 531 ASN A C 1
ATOM 4003 O O . ASN A 1 531 ? -13.376 4.275 16.292 1.00 95.38 531 ASN A O 1
ATOM 4007 N N . TYR A 1 532 ? -14.322 5.449 17.956 1.00 97.44 532 TYR A N 1
ATOM 4008 C CA . TYR A 1 532 ? -15.237 4.373 18.362 1.00 97.44 532 TYR A CA 1
ATOM 4009 C C . TYR A 1 532 ? -16.259 4.065 17.265 1.00 97.44 532 TYR A C 1
ATOM 4011 O O . TYR A 1 532 ? -16.513 2.897 16.982 1.00 97.44 532 TYR A O 1
ATOM 4019 N N . GLY A 1 533 ? -16.803 5.105 16.630 1.00 93.88 533 GLY A N 1
ATOM 4020 C CA . GLY A 1 533 ? -17.725 4.991 15.508 1.00 93.88 533 GLY A CA 1
ATOM 4021 C C . GLY A 1 533 ? -17.085 4.326 14.291 1.00 93.88 533 GLY A C 1
ATOM 4022 O O . GLY A 1 533 ? -17.616 3.332 13.812 1.00 93.88 533 GLY A O 1
ATOM 4023 N N . GLN A 1 534 ? -15.907 4.782 13.847 1.00 92.38 534 GLN A N 1
ATOM 4024 C CA . GLN A 1 534 ? -15.197 4.169 12.714 1.00 92.38 534 GLN A CA 1
ATOM 4025 C C . GLN A 1 534 ? -14.819 2.706 12.973 1.00 92.38 534 GLN A C 1
ATOM 4027 O O . GLN A 1 534 ? -15.032 1.857 12.108 1.00 92.38 534 GLN A O 1
ATOM 4032 N N . PHE A 1 535 ? -14.304 2.390 14.167 1.00 95.44 535 PHE A N 1
ATOM 4033 C CA . PHE A 1 535 ? -14.035 1.005 14.551 1.00 95.44 535 PHE A CA 1
ATOM 4034 C C . PHE A 1 535 ? -15.318 0.169 14.547 1.00 95.44 535 PHE A C 1
ATOM 4036 O O . PHE A 1 535 ? -15.351 -0.913 13.965 1.00 95.44 535 PHE A O 1
ATOM 4043 N N . GLY A 1 536 ? -16.384 0.681 15.165 1.00 92.94 536 GLY A N 1
ATOM 4044 C CA . GLY A 1 536 ? -17.677 0.016 15.194 1.00 92.94 536 GLY A CA 1
ATOM 4045 C C . GLY A 1 536 ? -18.227 -0.228 13.791 1.00 92.94 536 GLY A C 1
ATOM 4046 O O . GLY A 1 536 ? -18.646 -1.343 13.498 1.00 92.94 536 GLY A O 1
ATOM 4047 N N . ALA A 1 537 ? -18.171 0.760 12.900 1.00 86.88 537 ALA A N 1
ATOM 4048 C CA . ALA A 1 537 ? -18.583 0.627 11.505 1.00 86.88 537 ALA A CA 1
ATOM 4049 C C . ALA A 1 537 ? -17.792 -0.473 10.783 1.00 86.88 537 ALA A C 1
ATOM 4051 O O . ALA A 1 537 ? -18.392 -1.330 10.135 1.00 86.88 537 ALA A O 1
ATOM 4052 N N . ALA A 1 538 ? -16.470 -0.526 10.982 1.00 81.81 538 ALA A N 1
ATOM 4053 C CA . ALA A 1 538 ? -15.601 -1.536 10.375 1.00 81.81 538 ALA A CA 1
ATOM 4054 C C . ALA A 1 538 ? -15.944 -2.982 10.782 1.00 81.81 538 ALA A C 1
ATOM 4056 O O . ALA A 1 538 ? -15.619 -3.916 10.052 1.00 81.81 538 ALA A O 1
ATOM 4057 N N . ILE A 1 539 ? -16.609 -3.181 11.924 1.00 88.06 539 ILE A N 1
ATOM 4058 C CA . ILE A 1 539 ? -17.032 -4.505 12.407 1.00 88.06 539 ILE A CA 1
ATOM 4059 C C . ILE A 1 539 ? -18.558 -4.697 12.399 1.00 88.06 539 ILE A C 1
ATOM 4061 O O . ILE A 1 539 ? -19.056 -5.662 12.977 1.00 88.06 539 ILE A O 1
ATOM 4065 N N . GLY A 1 540 ? -19.313 -3.778 11.786 1.00 86.88 540 GLY A N 1
ATOM 4066 C CA . GLY A 1 540 ? -20.779 -3.828 11.739 1.00 86.88 540 GLY A CA 1
ATOM 4067 C C . GLY A 1 540 ? -21.479 -3.586 13.085 1.00 86.88 540 GLY A C 1
ATOM 4068 O O . GLY A 1 540 ? -22.623 -3.993 13.262 1.00 86.88 540 GLY A O 1
ATOM 4069 N N . LYS A 1 541 ? -20.805 -2.936 14.040 1.00 92.12 541 LYS A N 1
ATOM 4070 C CA . LYS A 1 541 ? -21.276 -2.633 15.405 1.00 92.12 541 LYS A CA 1
ATOM 4071 C C . LYS A 1 541 ? -21.212 -1.144 15.753 1.00 92.12 541 LYS A C 1
ATOM 4073 O O . LYS A 1 541 ? -21.046 -0.784 16.914 1.00 92.12 541 LYS A O 1
ATOM 4078 N N . GLU A 1 542 ? -21.326 -0.262 14.764 1.00 92.06 542 GLU A N 1
ATOM 4079 C CA . GLU A 1 542 ? -21.203 1.194 14.942 1.00 92.06 542 GLU A CA 1
ATOM 4080 C C . GLU A 1 542 ? -22.065 1.727 16.091 1.00 92.06 542 GLU A C 1
ATOM 4082 O O . GLU A 1 542 ? -21.553 2.326 17.038 1.00 92.06 542 GLU A O 1
ATOM 4087 N N . LYS A 1 543 ? -23.368 1.433 16.045 1.00 93.44 543 LYS A N 1
ATOM 4088 C CA . LYS A 1 543 ? -24.324 1.854 17.070 1.00 93.44 543 LYS A CA 1
ATOM 4089 C C . LYS A 1 543 ? -23.953 1.311 18.453 1.00 93.44 543 LYS A C 1
ATOM 4091 O O . LYS A 1 543 ? -23.927 2.069 19.415 1.00 93.44 543 LYS A O 1
ATOM 4096 N N . GLU A 1 544 ? -23.616 0.023 18.548 1.00 95.88 544 GLU A N 1
ATOM 4097 C CA . GLU A 1 544 ? -23.231 -0.613 19.815 1.00 95.88 544 GLU A CA 1
ATOM 4098 C C . GLU A 1 544 ? -21.974 0.027 20.411 1.00 95.88 544 GLU A C 1
ATOM 4100 O O . GLU A 1 544 ? -21.926 0.264 21.615 1.00 95.88 544 GLU A O 1
ATOM 4105 N N . MET A 1 545 ? -20.978 0.350 19.580 1.00 96.56 545 MET A N 1
ATOM 4106 C CA . MET A 1 545 ? -19.735 0.980 20.026 1.00 96.56 545 MET A CA 1
ATOM 4107 C C . MET A 1 545 ? -19.931 2.430 20.474 1.00 96.56 545 MET A C 1
ATOM 4109 O O . MET A 1 545 ? -19.246 2.876 21.398 1.00 96.56 545 MET A O 1
ATOM 4113 N N . LEU A 1 546 ? -20.857 3.163 19.848 1.00 96.81 546 LEU A N 1
ATOM 4114 C CA . LEU A 1 546 ? -21.195 4.530 20.245 1.00 96.81 546 LEU A CA 1
ATOM 4115 C C . LEU A 1 546 ? -22.062 4.577 21.508 1.00 96.81 546 LEU A C 1
ATOM 4117 O O . LEU A 1 546 ? -21.841 5.443 22.356 1.00 96.81 546 LEU A O 1
ATOM 4121 N N . GLU A 1 547 ? -23.019 3.657 21.646 1.00 98.00 547 GLU A N 1
ATOM 4122 C CA . GLU A 1 547 ? -23.928 3.571 22.796 1.00 98.00 547 GLU A CA 1
ATOM 4123 C C . GLU A 1 547 ? -23.278 2.910 24.016 1.00 98.00 547 GLU A C 1
ATOM 4125 O O . GLU A 1 547 ? -23.599 3.283 25.141 1.00 98.00 547 GLU A O 1
ATOM 4130 N N . ASN A 1 548 ? -22.351 1.968 23.811 1.00 97.62 548 ASN A N 1
ATOM 4131 C CA . ASN A 1 548 ? -21.710 1.182 24.867 1.00 97.62 548 ASN A CA 1
ATOM 4132 C C . ASN A 1 548 ? -20.176 1.112 24.689 1.00 97.62 548 ASN A C 1
ATOM 4134 O O . ASN A 1 548 ? -19.612 0.023 24.548 1.00 97.62 548 ASN A O 1
ATOM 4138 N N . PRO A 1 549 ? -19.448 2.243 24.751 1.00 97.62 549 PRO A N 1
ATOM 4139 C CA . PRO A 1 549 ? -17.991 2.255 24.573 1.00 97.62 549 PRO A CA 1
ATOM 4140 C C . PRO A 1 549 ? -17.237 1.433 25.638 1.00 97.62 549 PRO A C 1
ATOM 4142 O O . PRO A 1 549 ? -16.108 0.998 25.405 1.00 97.62 549 PRO A O 1
ATOM 4145 N N . ASP A 1 550 ? -17.856 1.171 26.795 1.00 97.50 550 ASP A N 1
ATOM 4146 C CA . ASP A 1 550 ? -17.313 0.305 27.852 1.00 97.50 550 ASP A CA 1
ATOM 4147 C C . ASP A 1 550 ? -17.237 -1.182 27.469 1.00 97.50 550 ASP A C 1
ATOM 4149 O O . ASP A 1 550 ? -16.586 -1.941 28.186 1.00 97.50 550 ASP A O 1
ATOM 4153 N N . LEU A 1 551 ? -17.781 -1.600 26.318 1.00 97.69 551 LEU A N 1
ATOM 4154 C CA . LEU A 1 551 ? -17.561 -2.951 25.788 1.00 97.69 551 LEU A CA 1
ATOM 4155 C C . LEU A 1 551 ? -16.064 -3.282 25.655 1.00 97.69 551 LEU A C 1
ATOM 4157 O O . LEU A 1 551 ? -15.665 -4.414 25.919 1.00 97.69 551 LEU A O 1
ATOM 4161 N N . LEU A 1 552 ? -15.209 -2.290 25.367 1.00 98.19 552 LEU A N 1
ATOM 4162 C CA . LEU A 1 552 ? -13.747 -2.469 25.321 1.00 98.19 552 LEU A CA 1
ATOM 4163 C C . LEU A 1 552 ? -13.094 -2.692 26.700 1.00 98.19 552 LEU A C 1
ATOM 4165 O O . LEU A 1 552 ? -11.891 -2.930 26.774 1.00 98.19 552 LEU A O 1
ATOM 4169 N N . LEU A 1 553 ? -13.850 -2.589 27.797 1.00 97.62 553 LEU A N 1
ATOM 4170 C CA . LEU A 1 553 ? -13.397 -2.886 29.164 1.00 97.62 553 LEU A CA 1
ATOM 4171 C C . LEU A 1 553 ? -13.913 -4.225 29.684 1.00 97.62 553 LEU A C 1
ATOM 4173 O O . LEU A 1 553 ? -13.445 -4.692 30.720 1.00 97.62 553 LEU A O 1
ATOM 4177 N N . THR A 1 554 ? -14.881 -4.825 28.994 1.00 96.81 554 THR A N 1
ATOM 4178 C CA . THR A 1 554 ? -15.509 -6.088 29.396 1.00 96.81 554 THR A CA 1
ATOM 4179 C C . THR A 1 554 ? -15.236 -7.219 28.412 1.00 96.81 554 THR A C 1
ATOM 4181 O O . THR A 1 554 ? -15.262 -8.378 28.810 1.00 96.81 554 THR A O 1
ATOM 4184 N N . ASP A 1 555 ? -14.931 -6.902 27.152 1.00 98.00 555 ASP A N 1
ATOM 4185 C CA . ASP A 1 555 ? -14.555 -7.862 26.116 1.00 98.00 555 ASP A CA 1
ATOM 4186 C C . ASP A 1 555 ? -13.114 -7.605 25.658 1.00 98.00 555 ASP A C 1
ATOM 4188 O O . ASP A 1 555 ? -12.819 -6.686 24.890 1.00 98.00 555 ASP A O 1
ATOM 4192 N N . ALA A 1 556 ? -12.196 -8.439 26.144 1.00 98.12 556 ALA A N 1
ATOM 4193 C CA . ALA A 1 556 ? -10.785 -8.339 25.798 1.00 98.12 556 ALA A CA 1
ATOM 4194 C C . ALA A 1 556 ? -10.511 -8.646 24.318 1.00 98.12 556 ALA A C 1
ATOM 4196 O O . ALA A 1 556 ? -9.566 -8.092 23.756 1.00 98.12 556 ALA A O 1
ATOM 4197 N N . SER A 1 557 ? -11.321 -9.497 23.674 1.00 98.12 557 SER A N 1
ATOM 4198 C CA . SER A 1 557 ? -11.155 -9.807 22.248 1.00 98.12 557 SER A CA 1
ATOM 4199 C C . SER A 1 557 ? -11.512 -8.579 21.424 1.00 98.12 557 SER A C 1
ATOM 4201 O O . SER A 1 557 ? -10.746 -8.178 20.556 1.00 98.12 557 SER A O 1
ATOM 4203 N N . LEU A 1 558 ? -12.619 -7.915 21.763 1.00 97.81 558 LEU A N 1
ATOM 4204 C CA . LEU A 1 558 ? -13.023 -6.668 21.121 1.00 97.81 558 LEU A CA 1
ATOM 4205 C C . LEU A 1 558 ? -12.015 -5.535 21.374 1.00 97.81 558 LEU A C 1
ATOM 4207 O O . LEU A 1 558 ? -11.713 -4.765 20.464 1.00 97.81 558 LEU A O 1
ATOM 4211 N N . ALA A 1 559 ? -11.431 -5.466 22.576 1.00 98.56 559 ALA A N 1
ATOM 4212 C CA . ALA A 1 559 ? -10.368 -4.514 22.899 1.00 98.56 559 ALA A CA 1
ATOM 4213 C C . ALA A 1 559 ? -9.099 -4.741 22.056 1.00 98.56 559 ALA A C 1
ATOM 4215 O O . ALA A 1 559 ? -8.529 -3.791 21.520 1.00 98.56 559 ALA A O 1
ATOM 4216 N N . PHE A 1 560 ? -8.652 -5.991 21.891 1.00 98.75 560 PHE A N 1
ATOM 4217 C CA . PHE A 1 560 ? -7.560 -6.302 20.963 1.00 98.75 560 PHE A CA 1
ATOM 4218 C C . PHE A 1 560 ? -7.947 -6.007 19.512 1.00 98.75 560 PHE A C 1
ATOM 4220 O O . PHE A 1 560 ? -7.134 -5.467 18.763 1.00 98.75 560 PHE A O 1
ATOM 4227 N N . GLN A 1 561 ? -9.187 -6.303 19.124 1.00 98.38 561 GLN A N 1
ATOM 4228 C CA . GLN A 1 561 ? -9.683 -6.066 17.773 1.00 98.38 561 GLN A CA 1
ATOM 4229 C C . GLN A 1 561 ? -9.680 -4.573 17.432 1.00 98.38 561 GLN A C 1
ATOM 4231 O O . GLN A 1 561 ? -9.298 -4.220 16.322 1.00 98.38 561 GLN A O 1
ATOM 4236 N N . SER A 1 562 ? -10.002 -3.687 18.381 1.00 98.44 562 SER A N 1
ATOM 4237 C CA . SER A 1 562 ? -9.927 -2.238 18.162 1.00 98.44 562 SER A CA 1
ATOM 4238 C C . SER A 1 562 ? -8.492 -1.736 17.989 1.00 98.44 562 SER A C 1
ATOM 4240 O O . SER A 1 562 ? -8.245 -0.806 17.223 1.00 98.44 562 SER A O 1
ATOM 4242 N N . ALA A 1 563 ? -7.529 -2.348 18.684 1.00 98.75 563 ALA A N 1
ATOM 4243 C CA . ALA A 1 563 ? -6.114 -2.030 18.514 1.00 98.75 563 ALA A CA 1
ATOM 4244 C C . ALA A 1 563 ? -5.577 -2.510 17.159 1.00 98.75 563 ALA A C 1
ATOM 4246 O O . ALA A 1 563 ? -4.851 -1.772 16.497 1.00 98.75 563 ALA A O 1
ATOM 4247 N N . LEU A 1 564 ? -5.961 -3.715 16.731 1.00 98.38 564 LEU A N 1
ATOM 4248 C CA . LEU A 1 564 ? -5.610 -4.246 15.414 1.00 98.38 564 LEU A CA 1
ATOM 4249 C C . LEU A 1 564 ? -6.278 -3.449 14.291 1.00 98.38 564 LEU A C 1
ATOM 4251 O O . LEU A 1 564 ? -5.608 -3.097 13.329 1.00 98.38 564 LEU A O 1
ATOM 4255 N N . TRP A 1 565 ? -7.550 -3.072 14.439 1.00 97.69 565 TRP A N 1
ATOM 4256 C CA . TRP A 1 565 ? -8.220 -2.159 13.513 1.00 97.69 565 TRP A CA 1
ATOM 4257 C C . TRP A 1 565 ? -7.408 -0.878 13.318 1.00 97.69 565 TRP A C 1
ATOM 4259 O O . TRP A 1 565 ? -7.074 -0.536 12.187 1.00 97.69 565 TRP A O 1
ATOM 4269 N N . PHE A 1 566 ? -7.034 -0.207 14.412 1.00 97.69 566 PHE A N 1
ATOM 4270 C CA . PHE A 1 566 ? -6.242 1.019 14.340 1.00 97.69 566 PHE A CA 1
ATOM 4271 C C . PHE A 1 566 ? -4.897 0.774 13.643 1.00 97.69 566 PHE A C 1
ATOM 4273 O O . PHE A 1 566 ? -4.474 1.565 12.808 1.00 97.69 566 PHE A O 1
ATOM 4280 N N . TRP A 1 567 ? -4.231 -0.338 13.966 1.00 98.50 567 TRP A N 1
ATOM 4281 C CA . TRP A 1 567 ? -2.941 -0.704 13.385 1.00 98.50 567 TRP A CA 1
ATOM 4282 C C . TRP A 1 567 ? -3.001 -0.914 11.866 1.00 98.50 567 TRP A C 1
ATOM 4284 O O . TRP A 1 567 ? -2.093 -0.494 11.148 1.00 98.50 567 TRP A O 1
ATOM 4294 N N . MET A 1 568 ? -4.071 -1.551 11.392 1.00 94.56 568 MET A N 1
ATOM 4295 C CA . MET A 1 568 ? -4.243 -1.976 10.002 1.00 94.56 568 MET A CA 1
ATOM 4296 C C . MET A 1 568 ? -4.932 -0.928 9.117 1.00 94.56 568 MET A C 1
ATOM 4298 O O . MET A 1 568 ? -5.005 -1.119 7.908 1.00 94.56 568 MET A O 1
ATOM 4302 N N . THR A 1 569 ? -5.456 0.161 9.685 1.00 86.19 569 THR A N 1
ATOM 4303 C CA . THR A 1 569 ? -6.315 1.107 8.953 1.00 86.19 569 THR A CA 1
ATOM 4304 C C . THR A 1 569 ? -5.606 2.448 8.738 1.00 86.19 569 THR A C 1
ATOM 4306 O O . THR A 1 569 ? -5.277 3.116 9.721 1.00 86.19 569 THR A O 1
ATOM 4309 N N . PRO A 1 570 ? -5.389 2.890 7.484 1.00 86.38 570 PRO A N 1
ATOM 4310 C CA . PRO A 1 570 ? -4.938 4.251 7.197 1.00 86.38 570 PRO A CA 1
ATOM 4311 C C . PRO A 1 570 ? -5.948 5.294 7.696 1.00 86.38 570 PRO A C 1
ATOM 4313 O O . PRO A 1 570 ? -7.159 5.086 7.626 1.00 86.38 570 PRO A O 1
ATOM 4316 N N . GLN A 1 571 ? -5.468 6.443 8.173 1.00 74.44 571 GLN A N 1
ATOM 4317 C CA . GLN A 1 571 ? -6.323 7.509 8.705 1.00 74.44 571 GLN A CA 1
ATOM 4318 C C . GLN A 1 571 ? -5.966 8.868 8.091 1.00 74.44 571 GLN A C 1
ATOM 4320 O O . GLN A 1 571 ? -4.955 9.484 8.431 1.00 74.44 571 GLN A O 1
ATOM 4325 N N . ARG A 1 572 ? -6.837 9.394 7.219 1.00 78.75 572 ARG A N 1
ATOM 4326 C CA . ARG A 1 572 ? -6.610 10.642 6.459 1.00 78.75 572 ARG A CA 1
ATOM 4327 C C . ARG A 1 572 ? -5.285 10.613 5.676 1.00 78.75 572 ARG A C 1
ATOM 4329 O O . ARG A 1 572 ? -5.164 9.869 4.717 1.00 78.75 572 ARG A O 1
ATOM 4336 N N . LEU A 1 573 ? -4.319 11.449 6.073 1.00 76.38 573 LEU A N 1
ATOM 4337 C CA . LEU A 1 573 ? -2.983 11.565 5.478 1.00 76.38 573 LEU A CA 1
ATOM 4338 C C . LEU A 1 573 ? -1.969 10.604 6.120 1.00 76.38 573 LEU A C 1
ATOM 4340 O O . LEU A 1 573 ? -0.797 10.620 5.753 1.00 76.38 573 LEU A O 1
ATOM 4344 N N . MET A 1 574 ? -2.389 9.825 7.118 1.00 85.19 574 MET A N 1
ATOM 4345 C CA . MET A 1 574 ? -1.538 8.868 7.813 1.00 85.19 574 MET A CA 1
ATOM 4346 C C . MET A 1 574 ? -1.677 7.496 7.147 1.00 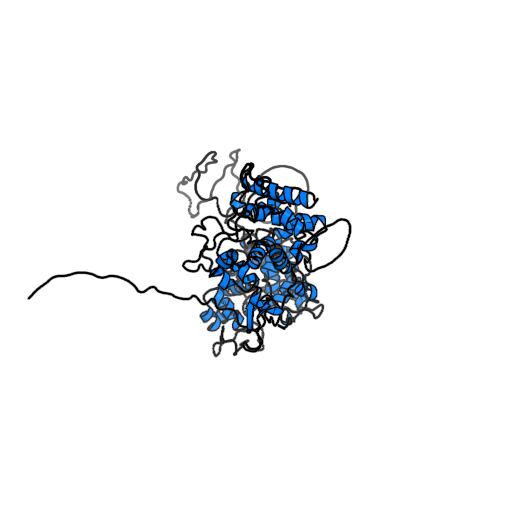85.19 574 MET A C 1
ATOM 4348 O O . MET A 1 574 ? -2.808 7.013 7.021 1.00 85.19 574 MET A O 1
ATOM 4352 N N . PRO A 1 575 ? -0.567 6.847 6.750 1.00 86.75 575 PRO A N 1
ATOM 4353 C CA . PRO A 1 575 ? -0.614 5.447 6.341 1.00 86.75 575 PRO A CA 1
ATOM 4354 C C . PRO A 1 575 ? -1.016 4.565 7.531 1.00 86.75 575 PRO A C 1
ATOM 4356 O O . PRO A 1 575 ? -1.015 5.019 8.680 1.00 86.75 575 PRO A O 1
ATOM 4359 N N . SER A 1 576 ? -1.331 3.294 7.281 1.00 94.62 576 SER A N 1
ATOM 4360 C CA . SER A 1 576 ? -1.509 2.347 8.382 1.00 94.62 576 SER A CA 1
ATOM 4361 C C . SER A 1 576 ? -0.165 2.064 9.072 1.00 94.62 576 SER A C 1
ATOM 4363 O O . SER A 1 576 ? 0.902 2.118 8.452 1.00 94.62 576 SER A O 1
ATOM 4365 N N . CYS A 1 577 ? -0.193 1.740 10.368 1.00 98.00 577 CYS A N 1
ATOM 4366 C CA . CYS A 1 577 ? 1.010 1.297 11.081 1.00 98.00 577 CYS A CA 1
ATOM 4367 C C . CYS A 1 577 ? 1.580 0.010 10.463 1.00 98.00 577 CYS A C 1
ATOM 4369 O O . CYS A 1 577 ? 2.801 -0.152 10.402 1.00 98.00 577 CYS A O 1
ATOM 4371 N N . HIS A 1 578 ? 0.687 -0.864 9.986 1.00 96.50 578 HIS A N 1
ATOM 4372 C CA . HIS A 1 578 ? 1.009 -2.061 9.218 1.00 96.50 578 HIS A CA 1
ATOM 4373 C C . HIS A 1 578 ? 1.892 -1.733 8.011 1.00 96.50 578 HIS A C 1
ATOM 4375 O O . HIS A 1 578 ? 3.030 -2.195 7.947 1.00 96.50 578 HIS A O 1
ATOM 4381 N N . ASP A 1 579 ? 1.428 -0.862 7.112 1.00 83.94 579 ASP A N 1
ATOM 4382 C CA . ASP A 1 579 ? 2.147 -0.545 5.874 1.00 83.94 579 ASP A CA 1
ATOM 4383 C C . ASP A 1 579 ? 3.527 0.054 6.152 1.00 83.94 579 ASP A C 1
ATOM 4385 O O . ASP A 1 579 ? 4.489 -0.228 5.437 1.00 83.94 579 ASP A O 1
ATOM 4389 N N . VAL A 1 580 ? 3.658 0.851 7.218 1.00 91.56 580 VAL A N 1
ATOM 4390 C CA . VAL A 1 580 ? 4.952 1.412 7.628 1.00 91.56 580 VAL A CA 1
ATOM 4391 C C . VAL A 1 580 ? 5.927 0.317 8.053 1.00 91.56 580 VAL A C 1
ATOM 4393 O O . VAL A 1 580 ? 7.073 0.326 7.602 1.00 91.56 580 VAL A O 1
ATOM 4396 N N . ILE A 1 581 ? 5.517 -0.612 8.926 1.00 95.06 581 ILE A N 1
ATOM 4397 C CA . ILE A 1 581 ? 6.452 -1.591 9.501 1.00 95.06 581 ILE A CA 1
ATOM 4398 C C . ILE A 1 581 ? 6.807 -2.724 8.535 1.00 95.06 581 ILE A C 1
ATOM 4400 O O . ILE A 1 581 ? 7.909 -3.269 8.625 1.00 95.06 581 ILE A O 1
ATOM 4404 N N . VAL A 1 582 ? 5.902 -3.057 7.609 1.00 85.88 582 VAL A N 1
ATOM 4405 C CA . VAL A 1 582 ? 6.137 -4.081 6.576 1.00 85.88 582 VAL A CA 1
ATOM 4406 C C . VAL A 1 582 ? 6.804 -3.517 5.320 1.00 85.88 582 VAL A C 1
ATOM 4408 O O . VAL A 1 582 ? 7.105 -4.269 4.397 1.00 85.88 582 VAL A O 1
ATOM 4411 N N . GLY A 1 583 ? 7.057 -2.204 5.285 1.00 77.69 583 GLY A N 1
ATOM 4412 C CA . GLY A 1 583 ? 7.734 -1.530 4.176 1.00 77.69 583 GLY A CA 1
ATOM 4413 C C . GLY A 1 583 ? 6.858 -1.303 2.941 1.00 77.69 583 GLY A C 1
ATOM 4414 O O . GLY A 1 583 ? 7.395 -1.087 1.859 1.00 77.69 583 GLY A O 1
ATOM 4415 N N . ALA A 1 584 ? 5.531 -1.350 3.082 1.00 74.06 584 ALA A N 1
ATOM 4416 C CA . ALA A 1 584 ? 4.584 -1.054 2.005 1.00 74.06 584 ALA A CA 1
ATOM 4417 C C . ALA A 1 584 ? 4.300 0.453 1.852 1.00 74.06 584 ALA A C 1
ATOM 4419 O O . ALA A 1 584 ? 3.893 0.900 0.782 1.00 74.06 584 ALA A O 1
ATOM 4420 N N . TRP A 1 585 ? 4.539 1.259 2.893 1.00 83.19 585 TRP A N 1
ATOM 4421 C CA . TRP A 1 585 ? 4.394 2.711 2.812 1.00 83.19 585 TRP A CA 1
ATOM 4422 C C . TRP A 1 585 ? 5.644 3.384 2.236 1.00 83.19 585 TRP A C 1
ATOM 4424 O O . TRP A 1 585 ? 6.730 3.321 2.818 1.00 83.19 585 TRP A O 1
ATOM 4434 N N . MET A 1 586 ? 5.462 4.110 1.132 1.00 79.69 586 MET A N 1
ATOM 4435 C CA . MET A 1 586 ? 6.485 4.975 0.554 1.00 79.69 586 MET A CA 1
ATOM 4436 C C . MET A 1 586 ? 6.228 6.439 0.954 1.00 79.69 586 MET A C 1
ATOM 4438 O O . MET A 1 586 ? 5.178 6.983 0.604 1.00 79.69 586 MET A O 1
ATOM 4442 N N . PRO A 1 587 ? 7.158 7.109 1.666 1.00 77.94 587 PRO A N 1
ATOM 4443 C CA . PRO A 1 587 ? 6.958 8.491 2.082 1.00 77.94 587 PRO A CA 1
ATOM 4444 C C . PRO A 1 587 ? 6.855 9.426 0.876 1.00 77.94 587 PRO A C 1
ATOM 4446 O O . PRO A 1 587 ? 7.723 9.419 -0.004 1.00 77.94 587 PRO A O 1
ATOM 4449 N N . SER A 1 588 ? 5.841 10.289 0.871 1.00 79.56 588 SER A N 1
ATOM 4450 C CA . SER A 1 588 ? 5.710 11.350 -0.128 1.00 79.56 588 SER A CA 1
ATOM 4451 C C . SER A 1 588 ? 6.834 12.389 0.002 1.00 79.56 588 SER A C 1
ATOM 4453 O O . SER A 1 588 ? 7.544 12.453 1.011 1.00 79.56 588 SER A O 1
ATOM 4455 N N . ALA A 1 589 ? 6.976 13.281 -0.984 1.00 75.56 589 ALA A N 1
ATOM 4456 C CA . ALA A 1 589 ? 7.880 14.430 -0.863 1.00 75.56 589 ALA A CA 1
ATOM 4457 C C . ALA A 1 589 ? 7.571 15.282 0.385 1.00 75.56 589 ALA A C 1
ATOM 4459 O O . ALA A 1 589 ? 8.488 15.755 1.059 1.00 75.56 589 ALA A O 1
ATOM 4460 N N . ARG A 1 590 ? 6.283 15.412 0.742 1.00 82.12 590 ARG A N 1
ATOM 4461 C CA . ARG A 1 590 ? 5.833 16.092 1.964 1.00 82.12 590 ARG A CA 1
ATOM 4462 C C . ARG A 1 590 ? 6.324 15.377 3.219 1.00 82.12 590 ARG A C 1
ATOM 4464 O O . ARG A 1 590 ? 6.788 16.035 4.144 1.00 82.12 590 ARG A O 1
ATOM 4471 N N . ASP A 1 591 ? 6.248 14.051 3.245 1.00 87.94 591 ASP A N 1
ATOM 4472 C CA . ASP A 1 591 ? 6.709 13.246 4.378 1.00 87.94 591 ASP A CA 1
ATOM 4473 C C . ASP A 1 591 ? 8.217 13.353 4.565 1.00 87.94 591 ASP A C 1
ATOM 4475 O O . ASP A 1 591 ? 8.676 13.648 5.668 1.00 87.94 591 ASP A O 1
ATOM 4479 N N . LYS A 1 592 ? 8.981 13.231 3.475 1.00 87.69 592 LYS A N 1
ATOM 4480 C CA . LYS A 1 592 ? 10.439 13.407 3.489 1.00 87.69 592 LYS A CA 1
ATOM 4481 C C . LYS A 1 592 ? 10.822 14.805 3.988 1.00 87.69 592 LYS A C 1
ATOM 4483 O O . LYS A 1 592 ? 11.666 14.925 4.873 1.00 87.69 592 LYS A O 1
ATOM 4488 N N . ALA A 1 593 ? 10.155 15.856 3.499 1.00 87.38 593 ALA A N 1
ATOM 4489 C CA . ALA A 1 593 ? 10.368 17.234 3.960 1.00 87.38 593 ALA A CA 1
ATOM 4490 C C . ALA A 1 593 ? 9.993 17.435 5.441 1.00 87.38 593 ALA A C 1
ATOM 4492 O O . ALA A 1 593 ? 10.598 18.244 6.141 1.00 87.38 593 ALA A O 1
ATOM 4493 N N . ALA A 1 594 ? 9.019 16.673 5.935 1.00 92.12 594 ALA A N 1
ATOM 4494 C CA . ALA A 1 594 ? 8.627 16.619 7.338 1.00 92.12 594 ALA A CA 1
ATOM 4495 C C . ALA A 1 594 ? 9.515 15.700 8.203 1.00 92.12 594 ALA A C 1
ATOM 4497 O O . ALA A 1 594 ? 9.219 15.510 9.386 1.00 92.12 594 ALA A O 1
ATOM 4498 N N . GLY A 1 595 ? 10.577 15.116 7.635 1.00 93.19 595 GLY A N 1
ATOM 4499 C CA . GLY A 1 595 ? 11.491 14.197 8.314 1.00 93.19 595 GLY A CA 1
ATOM 4500 C C . GLY A 1 595 ? 10.913 12.805 8.581 1.00 93.19 595 GLY A C 1
ATOM 4501 O O . GLY A 1 595 ? 11.479 12.058 9.376 1.00 93.19 595 GLY A O 1
ATOM 4502 N N . ARG A 1 596 ? 9.780 12.450 7.968 1.00 95.62 596 ARG A N 1
ATOM 4503 C CA . ARG A 1 596 ? 9.079 11.177 8.169 1.00 95.62 596 ARG A CA 1
ATOM 4504 C C . ARG A 1 596 ? 9.606 10.127 7.189 1.00 95.62 596 ARG A C 1
ATOM 4506 O O . ARG A 1 596 ? 9.306 10.173 6.000 1.00 95.62 596 ARG A O 1
ATOM 4513 N N . PHE A 1 597 ? 10.373 9.174 7.713 1.00 91.00 597 PHE A N 1
ATOM 4514 C CA . PHE A 1 597 ? 10.951 8.047 6.972 1.00 91.00 597 PHE A CA 1
ATOM 4515 C C . PHE A 1 597 ? 10.434 6.708 7.522 1.00 91.00 597 PHE A C 1
ATOM 4517 O O . PHE A 1 597 ? 10.052 6.663 8.694 1.00 91.00 597 PHE A O 1
ATOM 4524 N N . PRO A 1 598 ? 10.405 5.621 6.725 1.00 88.94 598 PRO A N 1
ATOM 4525 C CA . PRO A 1 598 ? 9.838 4.346 7.157 1.00 88.94 598 PRO A CA 1
ATOM 4526 C C . PRO A 1 598 ? 10.572 3.807 8.386 1.00 88.94 598 PRO A C 1
ATOM 4528 O O . PRO A 1 598 ? 11.790 3.643 8.373 1.00 88.94 598 PRO A O 1
ATOM 4531 N N . GLY A 1 599 ? 9.827 3.565 9.463 1.00 92.31 599 GLY A N 1
ATOM 4532 C CA . GLY A 1 599 ? 10.388 3.121 10.733 1.00 92.31 599 GLY A CA 1
ATOM 4533 C C . GLY A 1 599 ? 9.437 3.324 11.908 1.00 92.31 599 GLY A C 1
ATOM 4534 O O . GLY A 1 599 ? 8.372 3.942 11.798 1.00 92.31 599 GLY A O 1
ATOM 4535 N N . TYR A 1 600 ? 9.840 2.808 13.068 1.00 98.31 600 TYR A N 1
ATOM 4536 C CA . TYR A 1 600 ? 9.024 2.812 14.287 1.00 98.31 600 TYR A CA 1
ATOM 4537 C C . TYR A 1 600 ? 8.689 4.228 14.800 1.00 98.31 600 TYR A C 1
ATOM 4539 O O . TYR A 1 600 ? 7.659 4.455 15.448 1.00 98.31 600 TYR A O 1
ATOM 4547 N N . GLY A 1 601 ? 9.515 5.214 14.449 1.00 98.00 601 GLY A N 1
ATOM 4548 C CA . GLY A 1 601 ? 9.259 6.623 14.705 1.00 98.00 601 GLY A CA 1
ATOM 4549 C C . GLY A 1 601 ? 8.000 7.133 14.008 1.00 98.00 601 GLY A C 1
ATOM 4550 O O . GLY A 1 601 ? 7.164 7.774 14.641 1.00 98.00 601 GLY A O 1
ATOM 4551 N N . VAL A 1 602 ? 7.795 6.797 12.732 1.00 97.50 602 VAL A N 1
ATOM 4552 C CA . VAL A 1 602 ? 6.578 7.210 12.011 1.00 97.50 602 VAL A CA 1
ATOM 4553 C C . VAL A 1 602 ? 5.335 6.544 12.597 1.00 97.50 602 VAL A C 1
ATOM 4555 O O . VAL A 1 602 ? 4.319 7.211 12.750 1.00 97.50 602 VAL A O 1
ATOM 4558 N N . ILE A 1 603 ? 5.422 5.289 13.041 1.00 98.31 603 ILE A N 1
ATOM 4559 C CA . ILE A 1 603 ? 4.328 4.610 13.764 1.00 98.31 603 ILE A CA 1
ATOM 4560 C C . ILE A 1 603 ? 3.960 5.380 15.039 1.00 98.31 603 ILE A C 1
ATOM 4562 O O . ILE A 1 603 ? 2.788 5.615 15.331 1.00 98.31 603 ILE A O 1
ATOM 4566 N N . THR A 1 604 ? 4.968 5.853 15.772 1.00 98.06 604 THR A N 1
ATOM 4567 C CA . THR A 1 604 ? 4.772 6.719 16.943 1.00 98.06 604 THR A CA 1
ATOM 4568 C C . THR A 1 604 ? 4.084 8.040 16.572 1.00 98.06 604 THR A C 1
ATOM 4570 O O . THR A 1 604 ? 3.274 8.557 17.347 1.00 98.06 604 THR A O 1
ATOM 4573 N N . ASN A 1 605 ? 4.384 8.577 15.389 1.00 96.31 605 ASN A N 1
ATOM 4574 C CA . ASN A 1 605 ? 3.771 9.788 14.851 1.00 96.31 605 ASN A CA 1
ATOM 4575 C C . ASN A 1 605 ? 2.299 9.567 14.448 1.00 96.31 605 ASN A C 1
ATOM 4577 O O . ASN A 1 605 ? 1.450 10.395 14.768 1.00 96.31 605 ASN A O 1
ATOM 4581 N N . ILE A 1 606 ? 1.977 8.418 13.850 1.00 95.62 606 ILE A N 1
ATOM 4582 C CA . ILE A 1 606 ? 0.600 8.020 13.515 1.00 95.62 606 ILE A CA 1
ATOM 4583 C C . ILE A 1 606 ? -0.245 7.900 14.787 1.00 95.62 606 ILE A C 1
ATOM 4585 O O . ILE A 1 606 ? -1.291 8.531 14.908 1.00 95.62 606 ILE A O 1
ATOM 4589 N N . ILE A 1 607 ? 0.242 7.144 15.776 1.00 94.75 607 ILE A N 1
ATOM 4590 C CA . ILE A 1 607 ? -0.509 6.865 17.008 1.00 94.75 607 ILE A CA 1
ATOM 4591 C C . ILE A 1 607 ? -0.631 8.119 17.872 1.00 94.75 607 ILE A C 1
ATOM 4593 O O . ILE A 1 607 ? -1.707 8.440 18.375 1.00 94.75 607 ILE A O 1
ATOM 4597 N N . ASN A 1 608 ? 0.473 8.846 18.070 1.00 90.62 608 ASN A N 1
ATOM 4598 C CA . ASN A 1 608 ? 0.463 10.028 18.918 1.00 90.62 608 ASN A CA 1
ATOM 4599 C C . ASN A 1 608 ? 1.524 11.082 18.538 1.00 90.62 608 ASN A C 1
ATOM 4601 O O . ASN A 1 608 ? 2.298 11.548 19.373 1.00 90.62 608 ASN A O 1
ATOM 4605 N N . GLY A 1 609 ? 1.495 11.546 17.284 1.00 86.69 609 GLY A N 1
ATOM 4606 C CA . GLY A 1 609 ? 2.289 12.658 16.727 1.00 86.69 609 GLY A CA 1
ATOM 4607 C C . GLY A 1 609 ? 2.430 13.949 17.546 1.00 86.69 609 GLY A C 1
ATOM 4608 O O . GLY A 1 609 ? 3.414 14.664 17.387 1.00 86.69 609 GLY A O 1
ATOM 4609 N N . GLY A 1 610 ? 1.549 14.226 18.509 1.00 86.44 610 GLY A N 1
ATOM 4610 C CA . GLY A 1 610 ? 1.645 15.372 19.403 1.00 86.44 610 GLY A CA 1
ATOM 4611 C C . GLY A 1 610 ? 2.916 15.348 20.256 1.00 86.44 610 GLY A C 1
ATOM 4612 O O . GLY A 1 610 ? 3.350 16.414 20.698 1.00 86.44 610 GLY A O 1
ATOM 4613 N N . GLN A 1 611 ? 3.533 14.174 20.444 1.00 88.94 611 GLN A N 1
ATOM 4614 C CA . GLN A 1 611 ? 4.826 13.988 21.118 1.00 88.94 611 GLN A CA 1
ATOM 4615 C C . GLN A 1 611 ? 6.046 14.087 20.175 1.00 88.94 611 GLN A C 1
ATOM 4617 O O . GLN A 1 611 ? 7.184 14.047 20.645 1.00 88.94 611 GLN A O 1
ATOM 4622 N N . CYS A 1 612 ? 5.823 14.207 18.865 1.00 94.38 612 CYS A N 1
ATOM 4623 C CA . CYS A 1 612 ? 6.853 14.259 17.829 1.00 94.38 612 CYS A CA 1
ATOM 4624 C C . CYS A 1 612 ? 7.257 15.704 17.493 1.00 94.38 612 CYS A C 1
ATOM 4626 O O . CYS A 1 612 ? 6.527 16.655 17.789 1.00 94.38 612 CYS A O 1
ATOM 4628 N N . GLY A 1 613 ? 8.447 15.877 16.909 1.00 94.31 613 GLY A N 1
ATOM 4629 C CA . GLY A 1 613 ? 8.969 17.192 16.509 1.00 94.31 613 GLY A CA 1
ATOM 4630 C C . GLY A 1 613 ? 9.353 18.097 17.686 1.00 94.31 613 GLY A C 1
ATOM 4631 O O . GLY A 1 613 ? 9.338 19.320 17.561 1.00 94.31 613 GLY A O 1
ATOM 4632 N N . ARG A 1 614 ? 9.632 17.508 18.856 1.00 92.62 614 ARG A N 1
ATOM 4633 C CA . ARG A 1 614 ? 9.973 18.211 20.109 1.00 92.62 614 ARG A CA 1
ATOM 4634 C C . ARG A 1 614 ? 11.325 17.782 20.685 1.00 92.62 614 ARG A C 1
ATOM 4636 O O . ARG A 1 614 ? 11.593 18.021 21.860 1.00 92.62 614 ARG A O 1
ATOM 4643 N N . GLY A 1 615 ? 12.157 17.120 19.882 1.00 94.94 615 GLY A N 1
ATOM 4644 C CA . GLY A 1 615 ? 13.391 16.505 20.351 1.00 94.94 615 GLY A CA 1
ATOM 4645 C C . GLY A 1 615 ? 13.149 15.257 21.209 1.00 94.94 615 GLY A C 1
ATOM 4646 O O . GLY A 1 615 ? 12.021 14.768 21.360 1.00 94.94 615 GLY A O 1
ATOM 4647 N N . ARG A 1 616 ? 14.248 14.734 21.761 1.00 95.88 616 ARG A N 1
ATOM 4648 C CA . ARG A 1 616 ? 14.267 13.535 22.606 1.00 95.88 616 ARG A CA 1
ATOM 4649 C C . ARG A 1 616 ? 13.375 13.721 23.832 1.00 95.88 616 ARG A C 1
ATOM 4651 O O . ARG A 1 616 ? 13.540 14.682 24.580 1.00 95.88 616 ARG A O 1
ATOM 4658 N N . ASN A 1 617 ? 12.449 12.793 24.061 1.00 92.50 617 ASN A N 1
ATOM 4659 C CA . ASN A 1 617 ? 11.497 12.871 25.167 1.00 92.50 617 ASN A CA 1
ATOM 4660 C C . ASN A 1 617 ? 11.191 11.497 25.779 1.00 92.50 617 ASN A C 1
ATOM 4662 O O . ASN A 1 617 ? 11.313 10.465 25.120 1.00 92.50 617 ASN A O 1
ATOM 4666 N N . ALA A 1 618 ? 10.769 11.500 27.047 1.00 91.38 618 ALA A N 1
ATOM 4667 C CA . ALA A 1 618 ? 10.555 10.281 27.826 1.00 91.38 618 ALA A CA 1
ATOM 4668 C C . ALA A 1 618 ? 9.486 9.354 27.226 1.00 91.38 618 ALA A C 1
ATOM 4670 O O . ALA A 1 618 ? 9.621 8.140 27.320 1.00 91.38 618 ALA A O 1
ATOM 4671 N N . ALA A 1 619 ? 8.445 9.905 26.593 1.00 91.44 619 ALA A N 1
ATOM 4672 C CA . ALA A 1 619 ? 7.393 9.095 25.987 1.00 91.44 619 ALA A CA 1
ATOM 4673 C C . ALA A 1 619 ? 7.907 8.324 24.761 1.00 91.44 619 ALA A C 1
ATOM 4675 O O . ALA A 1 619 ? 7.672 7.123 24.651 1.00 91.44 619 ALA A O 1
ATOM 4676 N N . GLY A 1 620 ? 8.662 8.988 23.881 1.00 93.56 620 GLY A N 1
ATOM 4677 C CA . GLY A 1 620 ? 9.295 8.335 22.736 1.00 93.56 620 GLY A CA 1
ATOM 4678 C C . GLY A 1 620 ? 10.336 7.295 23.155 1.00 93.56 620 GLY A C 1
ATOM 4679 O O . GLY A 1 620 ? 10.347 6.197 22.613 1.00 93.56 620 GLY A O 1
ATOM 4680 N N . GLU A 1 621 ? 11.169 7.595 24.157 1.00 94.31 621 GLU A N 1
ATOM 4681 C CA . GLU A 1 621 ? 12.135 6.622 24.701 1.00 94.31 621 GLU A CA 1
ATOM 4682 C C . GLU A 1 621 ? 11.449 5.379 25.280 1.00 94.31 621 GLU A C 1
ATOM 4684 O O . GLU A 1 621 ? 11.925 4.265 25.083 1.00 94.31 621 GLU A O 1
ATOM 4689 N N . ASP A 1 622 ? 10.311 5.550 25.954 1.00 93.62 622 ASP A N 1
ATOM 4690 C CA . ASP A 1 622 ? 9.552 4.441 26.530 1.00 93.62 622 ASP A CA 1
ATOM 4691 C C . ASP A 1 622 ? 8.971 3.518 25.442 1.00 93.62 622 ASP A C 1
ATOM 4693 O O . ASP A 1 622 ? 9.151 2.301 25.508 1.00 93.62 622 ASP A O 1
ATOM 4697 N N . ARG A 1 623 ? 8.382 4.085 24.374 1.00 96.62 623 ARG A N 1
ATOM 4698 C CA . ARG A 1 623 ? 7.912 3.318 23.199 1.00 96.62 623 ARG A CA 1
ATOM 4699 C C . ARG A 1 623 ? 9.040 2.529 22.546 1.00 96.62 623 ARG A C 1
ATOM 4701 O O . ARG A 1 623 ? 8.856 1.358 22.211 1.00 96.62 623 ARG A O 1
ATOM 4708 N N . ILE A 1 624 ? 10.192 3.173 22.349 1.00 97.81 624 ILE A N 1
ATOM 4709 C CA . ILE A 1 624 ? 11.376 2.551 21.745 1.00 97.81 624 ILE A CA 1
ATOM 4710 C C . ILE A 1 624 ? 11.918 1.446 22.656 1.00 97.81 624 ILE A C 1
ATOM 4712 O O . ILE A 1 624 ? 12.326 0.400 22.161 1.00 97.81 624 ILE A O 1
ATOM 4716 N N . GLY A 1 625 ? 11.905 1.646 23.974 1.00 96.56 625 GLY A N 1
ATOM 4717 C CA . GLY A 1 625 ? 12.366 0.664 24.951 1.00 96.56 625 GLY A CA 1
ATOM 4718 C C . GLY A 1 625 ? 11.551 -0.629 24.939 1.00 96.56 625 GLY A C 1
ATOM 4719 O O . GLY A 1 625 ? 12.134 -1.711 24.850 1.00 96.56 625 GLY A O 1
ATOM 4720 N N . PHE A 1 626 ? 10.215 -0.532 24.942 1.00 97.75 626 PHE A N 1
ATOM 4721 C CA . PHE A 1 626 ? 9.350 -1.705 24.758 1.00 97.75 626 PHE A CA 1
ATOM 4722 C C . PHE A 1 626 ? 9.616 -2.399 23.418 1.00 97.75 626 PHE A C 1
ATOM 4724 O O . PHE A 1 626 ? 9.817 -3.611 23.382 1.00 97.75 626 PHE A O 1
ATOM 4731 N N . TYR A 1 627 ? 9.672 -1.634 22.325 1.00 98.62 627 TYR A N 1
ATOM 4732 C CA . TYR A 1 627 ? 9.898 -2.183 20.989 1.00 98.62 627 TYR A CA 1
ATOM 4733 C C . TYR A 1 627 ? 11.229 -2.926 20.860 1.00 98.62 627 TYR A C 1
ATOM 4735 O O . TYR A 1 627 ? 11.253 -4.058 20.377 1.00 98.62 627 TYR A O 1
ATOM 4743 N N . LYS A 1 628 ? 12.326 -2.328 21.342 1.00 97.75 628 LYS A N 1
ATOM 4744 C CA . LYS A 1 628 ? 13.651 -2.959 21.345 1.00 97.75 628 LYS A CA 1
ATOM 4745 C C . LYS A 1 628 ? 13.648 -4.247 22.152 1.00 97.75 628 LYS A C 1
ATOM 4747 O O . LYS A 1 628 ? 14.108 -5.259 21.642 1.00 97.75 628 LYS A O 1
ATOM 4752 N N . ARG A 1 629 ? 13.040 -4.243 23.345 1.00 96.56 629 ARG A N 1
ATOM 4753 C CA . ARG A 1 629 ? 12.908 -5.464 24.148 1.00 96.56 629 ARG A CA 1
ATOM 4754 C C . ARG A 1 629 ? 12.216 -6.579 23.361 1.00 96.56 629 ARG A C 1
ATOM 4756 O O . ARG A 1 629 ? 12.690 -7.710 23.374 1.00 96.56 629 ARG A O 1
ATOM 4763 N N . TYR A 1 630 ? 11.096 -6.288 22.704 1.00 97.88 630 TYR A N 1
ATOM 4764 C CA . TYR A 1 630 ? 10.379 -7.309 21.939 1.00 97.88 630 TYR A CA 1
ATOM 4765 C C . TYR A 1 630 ? 11.156 -7.759 20.697 1.00 97.88 630 TYR A C 1
ATOM 4767 O O . TYR A 1 630 ? 11.178 -8.950 20.401 1.00 97.88 630 TYR A O 1
ATOM 4775 N N . CYS A 1 631 ? 11.856 -6.850 20.014 1.00 93.88 631 CYS A N 1
ATOM 4776 C CA . CYS A 1 631 ? 12.763 -7.212 18.923 1.00 93.88 631 CYS A CA 1
ATOM 4777 C C . CYS A 1 631 ? 13.875 -8.160 19.393 1.00 93.88 631 CYS A C 1
ATOM 4779 O O . CYS A 1 631 ? 14.129 -9.166 18.732 1.00 93.88 631 CYS A O 1
ATOM 4781 N N . ASP A 1 632 ? 14.475 -7.886 20.556 1.00 89.25 632 ASP A N 1
ATOM 4782 C CA . ASP A 1 632 ? 15.505 -8.735 21.160 1.00 89.25 632 ASP A CA 1
ATOM 4783 C C . ASP A 1 632 ? 14.953 -10.131 21.488 1.00 89.25 632 ASP A C 1
ATOM 4785 O O . ASP A 1 632 ? 15.596 -11.133 21.177 1.00 89.25 632 ASP A O 1
ATOM 4789 N N . MET A 1 633 ? 13.735 -10.217 22.042 1.00 88.38 633 MET A N 1
ATOM 4790 C CA . MET A 1 633 ? 13.062 -11.498 22.314 1.00 88.38 633 MET A CA 1
ATOM 4791 C C . MET A 1 633 ? 12.835 -12.326 21.043 1.00 88.38 633 MET A C 1
ATOM 4793 O O . MET A 1 633 ? 12.967 -13.547 21.069 1.00 88.38 633 MET A O 1
ATOM 4797 N N . PHE A 1 634 ? 12.511 -11.674 19.925 1.00 86.69 634 PHE A N 1
ATOM 4798 C CA . PHE A 1 634 ? 12.296 -12.349 18.644 1.00 86.69 634 PHE A CA 1
ATOM 4799 C C . PHE A 1 634 ? 13.574 -12.555 17.819 1.00 86.69 634 PHE A C 1
ATOM 4801 O O . PHE A 1 634 ? 13.516 -13.203 16.769 1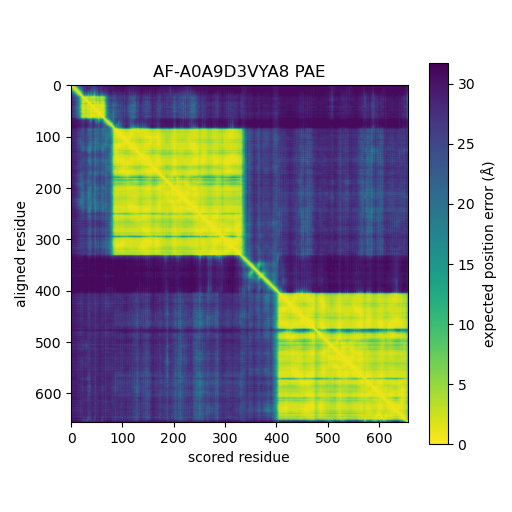.00 86.69 634 PHE A O 1
ATOM 4808 N N . GLY A 1 635 ? 14.713 -12.021 18.269 1.00 83.12 635 GLY A N 1
ATOM 4809 C CA . GLY A 1 635 ? 15.988 -12.095 17.558 1.00 83.12 635 GLY A CA 1
ATOM 4810 C C . GLY A 1 635 ? 16.001 -11.314 16.240 1.00 83.12 635 GLY A C 1
ATOM 4811 O O . GLY A 1 635 ? 16.624 -11.760 15.277 1.00 83.12 635 GLY A O 1
ATOM 4812 N N . VAL A 1 636 ? 15.299 -10.177 16.168 1.00 88.25 636 VAL A N 1
ATOM 4813 C CA . VAL A 1 636 ? 15.210 -9.343 14.957 1.00 88.25 636 VAL A CA 1
ATOM 4814 C C . VAL A 1 636 ? 15.803 -7.956 15.169 1.00 88.25 636 VAL A C 1
ATOM 4816 O O . VAL A 1 636 ? 15.736 -7.391 16.255 1.00 88.25 636 VAL A O 1
ATOM 4819 N N . ASN A 1 637 ? 16.363 -7.373 14.106 1.00 90.81 637 ASN A N 1
ATOM 4820 C CA . ASN A 1 637 ? 16.838 -5.992 14.145 1.00 90.81 637 ASN A CA 1
ATOM 4821 C C . ASN A 1 637 ? 15.631 -5.021 14.183 1.00 90.81 637 ASN A C 1
ATOM 4823 O O . ASN A 1 637 ? 14.768 -5.133 13.298 1.00 90.81 637 ASN A O 1
ATOM 4827 N N . PRO A 1 638 ? 15.579 -4.064 15.139 1.00 89.50 638 PRO A N 1
ATOM 4828 C CA . PRO A 1 638 ? 14.537 -3.033 15.220 1.00 89.50 638 PRO A CA 1
ATOM 4829 C C . PRO A 1 638 ? 14.404 -2.141 13.975 1.00 89.50 638 PRO A C 1
ATOM 4831 O O . PRO A 1 638 ? 13.349 -1.539 13.776 1.00 89.50 638 PRO A O 1
ATOM 4834 N N . GLY A 1 639 ? 15.444 -2.066 13.142 1.00 89.75 639 GLY A N 1
ATOM 4835 C CA . GLY A 1 639 ? 15.521 -1.179 11.986 1.00 89.75 639 GLY A CA 1
ATOM 4836 C C . GLY A 1 639 ? 15.952 0.243 12.348 1.00 89.75 639 GLY A C 1
ATOM 4837 O O . GLY A 1 639 ? 16.254 0.553 13.505 1.00 89.75 639 GLY A O 1
ATOM 4838 N N . ASP A 1 640 ? 15.979 1.099 11.331 1.00 92.69 640 ASP A N 1
ATOM 4839 C CA . ASP A 1 640 ? 16.334 2.512 11.456 1.00 92.69 640 ASP A CA 1
ATOM 4840 C C . ASP A 1 640 ? 15.115 3.382 11.821 1.00 92.69 640 ASP A C 1
ATOM 4842 O O . ASP A 1 640 ? 13.985 2.902 11.942 1.00 92.69 640 ASP A O 1
ATOM 4846 N N . TYR A 1 641 ? 15.351 4.684 12.022 1.00 96.00 641 TYR A N 1
ATOM 4847 C CA . TYR A 1 641 ? 14.310 5.698 12.264 1.00 96.00 641 TYR A CA 1
ATOM 4848 C C . TYR A 1 641 ? 13.343 5.328 13.401 1.00 96.00 641 TYR A C 1
ATOM 4850 O O . TYR A 1 641 ? 12.117 5.380 13.269 1.00 96.00 641 TYR A O 1
ATOM 4858 N N . LEU A 1 642 ? 13.912 4.933 14.543 1.00 97.56 642 LEU A N 1
ATOM 4859 C CA . LEU A 1 642 ? 13.151 4.452 15.700 1.00 97.56 642 LEU A CA 1
ATOM 4860 C C . LEU A 1 642 ? 12.357 5.546 16.417 1.00 97.56 642 LEU A C 1
ATOM 4862 O O . LEU A 1 642 ? 11.377 5.245 17.095 1.00 97.56 642 LEU A O 1
ATOM 4866 N N . ASP A 1 643 ? 12.774 6.801 16.283 1.00 97.56 643 ASP A N 1
ATOM 4867 C CA . ASP A 1 643 ? 12.167 7.941 16.953 1.00 97.56 643 ASP A CA 1
ATOM 4868 C C . ASP A 1 643 ? 11.445 8.889 15.992 1.00 97.56 643 ASP A C 1
ATOM 4870 O O . ASP A 1 643 ? 11.666 8.901 14.781 1.00 97.56 643 ASP A O 1
ATOM 4874 N N . CYS A 1 644 ? 10.577 9.720 16.569 1.00 97.19 644 CYS A N 1
ATOM 4875 C CA . CYS A 1 644 ? 9.929 10.824 15.873 1.00 97.19 644 CYS A CA 1
ATOM 4876 C C . CYS A 1 644 ? 10.371 12.198 16.396 1.00 97.19 644 CYS A C 1
ATOM 4878 O O . CYS A 1 644 ? 9.640 13.185 16.275 1.00 97.19 644 CYS A O 1
ATOM 4880 N N . TYR A 1 645 ? 11.554 12.290 17.011 1.00 97.12 645 TYR A N 1
ATOM 4881 C CA . TYR A 1 645 ? 11.993 13.484 17.737 1.00 97.12 645 TYR A CA 1
ATOM 4882 C C . TYR A 1 645 ? 12.033 14.726 16.860 1.00 97.12 645 TYR A C 1
ATOM 4884 O O . TYR A 1 645 ? 11.661 15.806 17.320 1.00 97.12 645 TYR A O 1
ATOM 4892 N N . ASN A 1 646 ? 12.401 14.547 15.594 1.00 95.62 646 ASN A N 1
ATOM 4893 C CA . ASN A 1 646 ? 12.512 15.619 14.608 1.00 95.62 646 ASN A CA 1
ATOM 4894 C C . ASN A 1 646 ? 11.439 15.539 13.511 1.00 95.62 646 ASN A C 1
ATOM 4896 O O . ASN A 1 646 ? 11.479 16.310 12.559 1.00 95.62 646 ASN A O 1
ATOM 4900 N N . GLN A 1 647 ? 10.481 14.617 13.633 1.00 95.94 647 GLN A N 1
ATOM 4901 C CA . GLN A 1 647 ? 9.417 14.452 12.647 1.00 95.94 647 GLN A CA 1
ATOM 4902 C C . GLN A 1 647 ? 8.284 15.443 12.895 1.00 95.94 647 GLN A C 1
ATOM 4904 O O . GLN A 1 647 ? 7.814 15.584 14.027 1.00 95.94 647 GLN A O 1
ATOM 4909 N N . LYS A 1 648 ? 7.772 16.078 11.840 1.00 94.25 648 LYS A N 1
ATOM 4910 C CA . LYS A 1 648 ? 6.565 16.901 11.956 1.00 94.25 648 LYS A CA 1
ATOM 4911 C C . 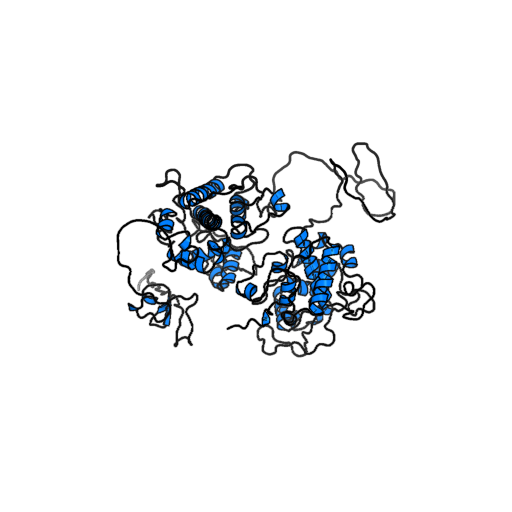LYS A 1 648 ? 5.336 16.009 12.173 1.00 94.25 648 LYS A C 1
ATOM 4913 O O . LYS A 1 648 ? 5.142 15.022 11.459 1.00 94.25 648 LYS A O 1
ATOM 4918 N N . ASP A 1 649 ? 4.506 16.381 13.145 1.00 91.56 649 ASP A N 1
ATOM 4919 C CA . ASP A 1 649 ? 3.223 15.732 13.454 1.00 91.56 649 ASP A CA 1
ATOM 4920 C C . ASP A 1 649 ? 2.302 15.718 12.223 1.00 91.56 649 ASP A C 1
ATOM 4922 O O . ASP A 1 649 ? 2.017 16.783 11.666 1.00 91.56 649 ASP A O 1
ATOM 4926 N N . PHE A 1 650 ? 1.807 14.538 11.830 1.00 89.00 650 PHE A N 1
ATOM 4927 C CA . PHE A 1 650 ? 0.836 14.397 10.735 1.00 89.00 650 PHE A CA 1
ATOM 4928 C C . PHE A 1 650 ? -0.421 15.253 10.940 1.00 89.00 650 PHE A C 1
ATOM 4930 O O . PHE A 1 650 ? -1.020 15.719 9.979 1.00 89.00 650 PHE A O 1
ATOM 4937 N N . ARG A 1 651 ? -0.822 15.523 12.186 1.00 83.88 651 ARG A N 1
ATOM 4938 C CA . ARG A 1 651 ? -2.024 16.323 12.488 1.00 83.88 651 ARG A CA 1
ATOM 4939 C C . ARG A 1 651 ? -1.812 17.827 12.337 1.00 83.88 651 ARG A C 1
ATOM 4941 O O . ARG A 1 651 ? -2.780 18.580 12.307 1.00 83.88 651 ARG A O 1
ATOM 4948 N N . LYS A 1 652 ? -0.556 18.274 12.255 1.00 81.06 652 LYS A N 1
ATOM 4949 C CA . LYS A 1 652 ? -0.177 19.681 12.023 1.00 81.06 652 LYS A CA 1
ATOM 4950 C C . LYS A 1 652 ? 0.117 19.983 10.562 1.00 81.06 652 LYS A C 1
ATOM 4952 O O . LYS A 1 652 ? 0.552 21.084 10.217 1.00 81.06 652 LYS A O 1
ATOM 4957 N N . ASP A 1 653 ? -0.081 19.001 9.704 1.00 72.31 653 ASP A N 1
ATOM 4958 C CA . ASP A 1 653 ? -0.114 19.203 8.277 1.00 72.31 653 ASP A CA 1
ATOM 4959 C C . ASP A 1 653 ? -1.465 19.825 7.931 1.00 72.31 653 ASP A C 1
ATOM 4961 O O . ASP A 1 653 ? -2.431 19.144 7.604 1.00 72.31 653 ASP A O 1
ATOM 4965 N N . SER A 1 654 ? -1.535 21.152 8.086 1.00 47.69 654 SER A N 1
ATOM 4966 C CA . SER A 1 654 ? -2.695 21.945 7.701 1.00 47.69 654 SER A CA 1
ATOM 4967 C C . SER A 1 654 ? -3.069 21.624 6.256 1.00 47.69 654 SER A C 1
ATOM 4969 O O . SER A 1 654 ? -2.217 21.627 5.360 1.00 47.69 654 SER A O 1
ATOM 4971 N N . LEU A 1 655 ? -4.350 21.309 6.076 1.00 44.59 655 LEU A N 1
ATOM 4972 C CA . LEU A 1 655 ? -5.075 21.504 4.832 1.00 44.59 655 LEU A CA 1
ATOM 4973 C C . LEU A 1 655 ? -4.940 22.996 4.499 1.00 44.59 655 LEU A C 1
ATOM 4975 O O . LEU A 1 655 ? -5.518 23.830 5.197 1.00 44.59 655 LEU A O 1
ATOM 4979 N N . TYR A 1 656 ? -4.081 23.311 3.535 1.00 30.39 656 TYR A N 1
ATOM 4980 C CA . TYR A 1 656 ? -4.286 24.469 2.677 1.00 30.39 656 TYR A CA 1
ATOM 4981 C C . TYR A 1 656 ? -5.012 23.968 1.442 1.00 30.39 656 TYR A C 1
ATOM 4983 O O . TYR A 1 656 ? -4.594 22.891 0.950 1.00 30.39 656 TYR A O 1
#

Foldseek 3Di:
DDDDDDDDDDDDDDDDPPPPDFAFADVVVVHHDAPLQAWAAQRRGGDNDCCRADVVNVIDGNHDDDDDDDDDDDDDDDDDDDDDLALVCVQAPQVNVCVLQVCLLPPQFPCHPVAHSVLLSSLCVVVNCQQPFDDSQLSLLSVLLLQLQLQLVAFPADQPPVVHRLNGGNSDFFDVPQDADLEDPDPQQHADPPDAQAFGASLGGTHSVLQQVLCVVSVRNVVCRVPVVVLSVRNNSSSNSSVCQQCAADPVRGHVSCLSSVVDDDDPVQVVQVNDRASASVVLSSPVVVAAQQLDHDVSLVSSLVNSVVSCVSSVHDRDPDSHRHSGRRSPVPPDPDDDDDDDDDDDDDDDDDDDDDDDDDDDDDDADPVGDDDDDDDDDDDDDDDDDDDDDDDDDDDDDDDPLADCVQDPQVNVCVLQVCLLPPQFPCRPPAHPVLLVLLCVVPRCQLNTADVLLSLLSVLLLQLQLQLVAFDDQPNQDPPGRLNGGNSDFFDDPDPDLQEPCPDPQQHADPPHRFAFGASLGGGHSVLLQVLCVVVVRNVVSRVCVCCSVVRNSSSSNSSVCQQCDADDPQHHVSCLSSVSDDDDPVQVVQVHDRASASVCLSSPVVQAQQADDSSLVSSLVNSVVSCVVSVHDRDPPSHRHRGHRPVPPDDD

Solvent-accessible surface area (backbone atoms only — not comparable to full-atom values): 37694 Å² total; per-residue (Å²): 132,90,84,84,90,87,92,87,85,90,89,82,85,82,81,80,80,81,77,78,82,68,51,68,15,33,72,93,46,80,57,36,71,42,77,94,67,41,6,25,15,64,81,29,30,42,36,86,48,63,75,14,17,20,47,91,56,40,26,73,40,65,55,42,79,90,77,88,81,82,86,85,87,83,84,82,83,83,86,84,89,88,79,90,44,56,56,49,36,78,71,43,43,68,68,50,49,44,68,65,39,64,40,16,60,35,91,88,22,87,26,41,79,54,84,47,64,68,32,48,38,59,26,44,66,78,41,62,60,74,37,53,50,64,57,74,61,40,22,47,41,38,53,18,47,52,52,7,48,24,20,47,68,9,48,66,45,45,94,86,33,83,87,39,37,67,28,19,22,46,10,35,33,56,42,89,83,52,64,84,72,35,59,57,100,37,91,92,22,55,73,42,90,96,51,65,26,38,27,30,17,42,56,34,53,47,28,25,58,50,37,20,53,54,14,53,78,71,78,36,27,67,54,30,40,66,46,48,66,51,32,69,76,34,49,36,61,13,40,36,54,32,50,48,59,34,63,44,58,56,85,93,37,71,19,45,48,36,38,59,64,64,72,50,76,68,47,75,69,30,53,76,28,52,39,52,74,30,55,6,43,40,48,28,61,76,48,4,76,82,61,27,43,75,74,48,91,43,74,66,55,50,45,28,43,51,26,21,49,52,41,18,58,76,71,72,41,78,80,70,56,49,58,64,27,30,69,15,57,27,81,63,61,90,77,79,86,89,77,89,85,86,89,92,83,85,85,87,84,84,91,78,86,84,78,94,87,76,96,76,95,75,93,76,90,84,83,76,59,99,82,72,66,88,90,84,86,79,93,81,90,87,84,88,90,85,81,93,81,87,84,84,88,84,88,83,85,83,84,90,76,76,92,66,64,33,50,67,67,77,45,40,67,68,51,48,47,66,62,38,64,41,15,60,34,91,89,20,88,22,41,79,52,82,43,66,68,24,45,56,59,22,44,68,80,40,65,62,55,41,42,43,73,52,73,59,36,15,50,43,38,48,17,46,53,50,8,50,23,20,52,67,11,42,48,45,87,93,58,78,35,87,95,38,52,66,36,23,23,45,13,34,36,57,56,82,79,68,93,59,47,39,63,57,82,83,38,79,88,33,55,61,42,91,93,57,59,26,47,27,31,17,41,60,37,54,49,29,30,57,52,38,21,52,52,14,50,78,70,78,35,28,68,56,30,41,72,42,53,63,50,32,72,75,33,43,27,57,12,40,31,51,32,50,49,55,35,65,41,61,54,94,94,36,72,20,44,47,35,34,58,57,64,71,48,77,67,48,74,68,33,52,76,32,56,38,54,71,23,54,5,42,43,46,28,67,77,49,14,90,70,26,49,68,44,89,47,74,68,60,51,48,30,43,48,25,22,46,53,40,14,60,76,68,74,36,82,80,70,58,51,57,60,29,29,73,16,58,29,67,87,71,60,70,86,124

Secondary structure (DSSP, 8-state):
---------------------PPB-BGGGTTBPPGGG-EE-TTSBEESSHHHHBGGGT--BS-B------------------SS-HHHHTT--HHHHHHHSTTTTSTT-TTTTT--HHHHHHHHHTSTHHHHSSSHHHHHHHHHHHHHHHHHHT----TT-TT-GGG-TT--SB-TT--TT-----TTSPPPTT-----BTTTTB-SHHHHHHHHHHTT-HHHHHH-GGGGGT-HHHHHHHHHHHHH--BTTBPPHHHHHHT-PPPPHHHHHTT--SSHHHHHHHHHHHHHS-SSS--HHHHHHHHHHHHHHHHHT----S----TTSPPGGGGGS-SS-------------PPPS-S----PPP----TT--------------------------PPP-S---SGGGT--HHHHHHHSTTTTSTT-TTTTTS-HHHHHHHHTT-TTTTTSSSHHHHHHHHHHHHHHHHHHH-S-TTS--TT-GGG-TT--SB-SS-SS----TT-SSSPPPTT-----BTTTTB-SHHHHHHHHHHTT-HHHHHH-TTHHHH-HHHHHHHHHHHHHS-BTTBPPHHHHHTT-PPPPHHHHHTT--SSHHHHHHHHHGGGSSSSS-HHHHHHHHHHHHHHHHHT----S----TTPPPGGGS---

Nearest PDB structures (foldseek):
  8hnf-assembly1_A  TM=9.871E-01  e=1.653E-29  synthetic construct
  4mst-assembly2_B  TM=9.753E-01  e=1.349E-28  Hevea brasiliensis
  2z39-assembly2_B  TM=9.757E-01  e=1.496E-27  Brassica juncea
  8x2w-assembly1_A  TM=9.643E-01  e=2.146E-25  synthetic construct
  8x2v-assembly1_A  TM=9.628E-01  e=4.396E-25  synthetic construct

InterPro domains:
  IPR000726 Glycoside hydrolase, family 19, catalytic [PF00182] (91-325)
  IPR000726 Glycoside hydrolase, family 19, catalytic [PF00182] (410-644)
  IPR000726 Glycoside hydrolase, family 19, catalytic [PS00774] (558-568)
  IPR001002 Chitin-binding, type 1 [PF00187] (24-63)
  IPR001002 Chitin-binding, type 1 [PS50941] (22-65)
  IPR001002 Chitin-binding, type 1 [SM00270] (24-63)
  IPR023346 Lysozyme-like domain superfamily [SSF53955] (88-332)
  IPR023346 Lysozyme-like domain superfamily [SSF53955] (407-651)
  IPR036861 Endochitinase-like superfamily [G3DSA:3.30.60.10] (23-65)
  IPR036861 Endochitinase-like superfamily [SSF57016] (24-65)

Organism: NCBI:txid47602